Protein AF-0000000071161638 (afdb_homodimer)

pLDDT: mean 95.47, std 6.95, range [35.34, 98.88]

Solvent-accessible surface area (backbone atoms only — not comparable to full-atom values): 34753 Å² total; per-residue (Å²): 127,82,77,73,76,39,37,35,36,32,33,22,48,36,55,46,18,49,44,36,53,53,52,47,46,70,77,38,71,71,45,47,48,32,43,34,19,70,43,54,51,84,68,25,69,47,32,76,46,74,32,59,50,68,78,74,70,45,58,45,43,98,37,62,68,54,28,47,47,21,46,49,44,14,52,52,51,54,53,53,50,50,69,38,78,86,54,84,40,39,59,43,78,39,40,32,38,32,33,15,60,84,48,69,70,74,44,60,46,72,65,52,55,72,68,19,92,63,47,42,71,47,48,71,66,58,33,54,71,56,30,34,80,92,69,71,37,65,45,72,34,39,20,31,35,49,42,39,31,42,36,31,74,37,29,44,56,48,47,52,50,54,42,49,73,70,69,38,44,75,43,85,43,78,78,82,41,70,67,79,47,46,84,79,26,46,32,35,36,43,22,46,43,58,55,38,20,70,56,63,71,34,62,48,48,39,33,29,20,30,49,36,35,40,31,57,41,64,84,54,72,48,33,40,34,41,58,72,47,31,35,38,40,48,39,80,89,76,23,31,28,33,37,28,45,51,34,33,54,56,28,79,73,67,68,88,50,67,68,58,53,52,48,42,51,52,53,50,30,62,62,41,57,75,47,56,66,31,65,72,47,81,61,48,78,49,53,46,63,26,19,22,25,61,50,41,43,66,48,78,45,74,54,86,86,12,40,33,38,37,46,34,20,49,28,93,37,37,71,38,30,22,56,13,52,35,52,55,47,59,54,53,46,57,68,65,77,96,126,83,77,72,75,39,36,34,35,32,32,22,48,35,56,46,18,49,46,37,53,54,52,47,43,70,76,38,71,71,44,46,48,33,42,34,19,72,45,55,50,84,67,25,69,48,33,74,46,73,30,58,48,65,79,75,71,44,60,45,44,97,37,64,66,54,28,46,49,22,47,48,43,14,50,51,50,54,54,52,51,49,69,39,78,84,56,85,41,38,57,44,77,40,38,31,39,32,33,16,62,83,47,70,69,74,43,59,44,71,64,50,55,71,67,19,93,63,47,40,71,48,49,72,65,58,33,54,71,57,30,32,79,91,69,70,37,63,45,72,34,39,20,30,35,50,40,42,31,42,36,30,74,37,28,43,55,45,48,50,50,56,43,48,74,70,68,39,45,74,43,85,43,78,77,83,43,68,66,79,47,45,83,77,25,45,32,36,37,43,22,45,41,58,55,40,20,71,55,63,71,34,59,48,48,39,32,30,20,31,50,38,34,41,32,58,39,63,85,53,71,47,32,39,35,41,58,72,48,32,34,38,41,46,40,80,88,77,23,31,28,34,38,27,44,52,34,33,54,60,27,78,72,66,67,86,50,67,66,59,52,51,51,40,52,51,54,50,30,64,62,42,58,75,47,57,67,33,65,73,45,81,61,49,77,50,54,44,63,24,20,23,26,58,50,41,43,66,49,78,46,75,53,87,88,12,41,32,37,37,46,35,21,49,27,91,36,37,70,39,30,23,56,14,52,36,52,55,45,58,55,54,48,58,68,66,78,96

Secondary structure (DSSP, 8-state):
------EEEEE--SHHHHHHHHHHHHH-TTSEEEEEES--GGGSHHHHS--B----SS--SSSHHHHHHHHHHHHHHHHHHHH-TT--SSEEEEEEEEEESS-GGGG--HHHHHH-TT-EEPPHHHHHHT-BTTTTB---EEEEEEEEEE-HHHHHHHHHHHHHHTT-EEEE---S-GGGGBTTBSEEEE--GGGHHHHTT-TTEEEEEEEEEEEE-TT--SEEEETTTEEEEEETTTTEEEEE---EET----S--HHHHHHHHHHHHHH-TTHHHHTTS-EEEEEEEEEEEEEEEEEEEEETTEEEEEEEEEGGGHHHHHHHHHHHHHHTHHHHH-/------EEEEE--SHHHHHHHHHHHHH-TTSEEEEEES--GGGSHHHHS--B----SS--SSSHHHHHHHHHHHHHHHHHHHH-TT--SSEEEEEEEEEESS-GGGG--HHHHHH-TT-EEPPHHHHHHT-BTTTTB---EEEEEEEEEE-HHHHHHHHHHHHHHTT-EEEE---S-GGGGBTTBSEEEE--GGGHHHHTT-TTEEEEEEEEEEEE-TT--SEEEETTTEEEEEETTTTEEEEE---EET----S--HHHHHHHHHHHHHH-TTHHHHTTS-EEEEEEEEEEEEEEEEEEEEETTEEEEEEEEEGGGHHHHHHHHHHHHHHTHHHHH-

Sequence (676 aa):
MTSQHKKVAIVGAGIIGVNSVLEVQRRYPNYDLTLIADKFNEETLSDGAAGLLRPDTYVFGPSLEISQQWVDDSYSFYKNLLKNRYELCGINEVSGYMFSTKNPDIIKNHYMKNCSPDFREATDEELKAHSSVENQLKINYGSFFTSIVIECKLFLPWALKKISNSGVTIIKRKIESLEELCGEYDIIFNCTGLRAGKLCNDVNVLPIRGQVIRVKAPWVDKFYYWDSDTYIIPSISDGTVVLGGCRHFGSHNEQVNERNTEEIIEKCTTLLPSLKEALKTDYKVWVGLRPYRNKIRVETEHINDTVIVHNYGHGGYGITLAPGTVKYAVDLLNSVNNMTSQHKKVAIVGAGIIGVNSVLEVQRRYPNYDLTLIADKFNEETLSDGAAGLLRPDTYVFGPSLEISQQWVDDSYSFYKNLLKNRYELCGINEVSGYMFSTKNPDIIKNHYMKNCSPDFREATDEELKAHSSVENQLKINYGSFFTSIVIECKLFLPWALKKISNSGVTIIKRKIESLEELCGEYDIIFNCTGLRAGKLCNDVNVLPIRGQVIRVKAPWVDKFYYWDSDTYIIPSISDGTVVLGGCRHFGSHNEQVNERNTEEIIEKCTTLLPSLKEALKTDYKVWVGLRPYRNKIRVETEHINDTVIVHNYGHGGYGITLAPGTVKYAVDLLNSVNN

Nearest PDB structures (foldseek):
  6kbp-assembly1_A  TM=8.882E-01  e=1.081E-36  Homo sapiens
  6rkf-assembly6_F  TM=9.297E-01  e=7.280E-36  Homo sapiens
  4qfc-assembly1_B  TM=8.958E-01  e=3.272E-36  Homo sapiens
  4qfc-assembly1_A  TM=8.951E-01  e=2.203E-35  Homo sapiens
  1c0i-assembly1_A  TM=8.364E-01  e=1.192E-28  Rhodotorula toruloides

Radius of gyration: 26.13 Å; Cα contacts (8 Å, |Δi|>4): 1530; chains: 2; bounding box: 60×77×76 Å

InterPro domains:
  IPR006076 FAD dependent oxidoreductase [PF01266] (7-332)
  IPR023209 D-amino-acid oxidase [PIRSF000189] (6-335)
  IPR023209 D-amino-acid oxidase [PTHR11530] (2-334)

Structure (mmCIF, N/CA/C/O backbone):
data_AF-0000000071161638-model_v1
#
loop_
_entity.id
_entity.type
_entity.pdbx_description
1 polymer 'FAD dependent oxidoreductase domain-containing protein'
#
loop_
_atom_site.group_PDB
_atom_site.id
_atom_site.type_symbol
_atom_site.label_atom_id
_atom_site.label_alt_id
_atom_site.label_comp_id
_atom_site.label_asym_id
_atom_site.label_entity_id
_atom_site.label_seq_id
_atom_site.pdbx_PDB_ins_code
_atom_site.Cartn_x
_atom_site.Cartn_y
_atom_site.Cartn_z
_atom_site.occupancy
_atom_site.B_iso_or_equiv
_atom_site.auth_seq_id
_atom_site.auth_comp_id
_atom_site.auth_asym_id
_atom_site.auth_atom_id
_atom_site.pdbx_PDB_model_num
ATOM 1 N N . MET A 1 1 ? -2.023 12.922 44.344 1 35.34 1 MET A N 1
ATOM 2 C CA . MET A 1 1 ? -0.832 12.133 44.031 1 35.34 1 MET A CA 1
ATOM 3 C C . MET A 1 1 ? 0.217 12.992 43.344 1 35.34 1 MET A C 1
ATOM 5 O O . MET A 1 1 ? -0.07 13.617 42.312 1 35.34 1 MET A O 1
ATOM 9 N N . THR A 1 2 ? 1.104 13.57 43.906 1 43.44 2 THR A N 1
ATOM 10 C CA . THR A 1 2 ? 2.049 14.586 43.438 1 43.44 2 THR A CA 1
ATOM 11 C C . THR A 1 2 ? 2.646 14.211 42.094 1 43.44 2 THR A C 1
ATOM 13 O O . THR A 1 2 ? 3.283 13.164 41.969 1 43.44 2 THR A O 1
ATOM 16 N N . SER A 1 3 ? 2.016 14.492 40.938 1 53.78 3 SER A N 1
ATOM 17 C CA . SER A 1 3 ? 2.404 14.086 39.594 1 53.78 3 SER A CA 1
ATOM 18 C C . SER A 1 3 ? 3.908 14.234 39.406 1 53.78 3 SER A C 1
ATOM 20 O O . SER A 1 3 ? 4.461 15.32 39.562 1 53.78 3 SER A O 1
ATOM 22 N N . GLN A 1 4 ? 4.691 13.156 39.688 1 69.38 4 GLN A N 1
ATOM 23 C CA . GLN A 1 4 ? 6.148 13.117 39.594 1 69.38 4 GLN A CA 1
ATOM 24 C C . GLN A 1 4 ? 6.633 13.781 38.312 1 69.38 4 GLN A C 1
ATOM 26 O O . GLN A 1 4 ? 6.008 13.648 37.281 1 69.38 4 GLN A O 1
ATOM 31 N N . HIS A 1 5 ? 7.527 14.766 38.469 1 86.88 5 HIS A N 1
ATOM 32 C CA . HIS A 1 5 ? 8.273 15.414 37.406 1 86.88 5 HIS A CA 1
ATOM 33 C C . HIS A 1 5 ? 8.953 14.391 36.5 1 86.88 5 HIS A C 1
ATOM 35 O O . HIS A 1 5 ? 9.68 13.516 37 1 86.88 5 HIS A O 1
ATOM 41 N N . LYS A 1 6 ? 8.5 14.312 35.281 1 94.12 6 LYS A N 1
ATOM 42 C CA . LYS A 1 6 ? 9.086 13.383 34.312 1 94.12 6 LYS A CA 1
ATOM 43 C C . LYS A 1 6 ? 9.836 14.133 33.219 1 94.12 6 LYS A C 1
ATOM 45 O O . LYS A 1 6 ? 9.445 15.242 32.844 1 94.12 6 LYS A O 1
ATOM 50 N N . LYS A 1 7 ? 10.914 13.562 32.781 1 97.56 7 LYS A N 1
ATOM 51 C CA . LYS A 1 7 ? 11.625 14.008 31.594 1 97.56 7 LYS A CA 1
ATOM 52 C C . LYS A 1 7 ? 11.141 13.266 30.359 1 97.56 7 LYS A C 1
ATOM 54 O O . LYS A 1 7 ? 11.219 12.031 30.297 1 97.56 7 LYS A O 1
ATOM 59 N N . VAL A 1 8 ? 10.672 14.023 29.391 1 98.06 8 VAL A N 1
ATOM 60 C CA . VAL A 1 8 ? 10.047 13.422 28.219 1 98.06 8 VAL A CA 1
ATOM 61 C C . VAL A 1 8 ? 10.758 13.906 26.953 1 98.06 8 VAL A C 1
ATOM 63 O O . VAL A 1 8 ? 10.961 15.109 26.766 1 98.06 8 VAL A O 1
ATOM 66 N N . ALA A 1 9 ? 11.164 13.016 26.125 1 98.75 9 ALA A N 1
ATOM 67 C CA . ALA A 1 9 ? 11.695 13.344 24.797 1 98.75 9 ALA A CA 1
ATOM 68 C C . ALA A 1 9 ? 10.703 12.977 23.703 1 98.75 9 ALA A C 1
ATOM 70 O O . ALA A 1 9 ? 10.109 11.898 23.719 1 98.75 9 ALA A O 1
ATOM 71 N N . ILE A 1 10 ? 10.43 13.875 22.828 1 98.88 10 ILE A N 1
ATOM 72 C CA . ILE A 1 10 ? 9.703 13.594 21.594 1 98.88 10 ILE A CA 1
ATOM 73 C C . ILE A 1 10 ? 10.68 13.594 20.422 1 98.88 10 ILE A C 1
ATOM 75 O O . ILE A 1 10 ? 11.359 14.594 20.172 1 98.88 10 ILE A O 1
ATOM 79 N N . VAL A 1 11 ? 10.742 12.477 19.719 1 98.88 11 VAL A N 1
ATOM 80 C CA . VAL A 1 11 ? 11.711 12.336 18.641 1 98.88 11 VAL A CA 1
ATOM 81 C C . VAL A 1 11 ? 11.008 12.438 17.281 1 98.88 11 VAL A C 1
ATOM 83 O O . VAL A 1 11 ? 10.195 11.578 16.938 1 98.88 11 VAL A O 1
ATOM 86 N N . GLY A 1 12 ? 11.344 13.43 16.484 1 98.75 12 GLY A N 1
ATOM 87 C CA . GLY A 1 12 ? 10.688 13.766 15.219 1 98.75 12 GLY A CA 1
ATOM 88 C C . GLY A 1 12 ? 9.891 15.055 15.281 1 98.75 12 GLY A C 1
ATOM 89 O O . GLY A 1 12 ? 9.141 15.273 16.234 1 98.75 12 GLY A O 1
ATOM 90 N N . ALA A 1 13 ? 10.062 15.883 14.266 1 98.81 13 ALA A N 1
ATOM 91 C CA . ALA A 1 13 ? 9.438 17.203 14.305 1 98.81 13 ALA A CA 1
ATOM 92 C C . ALA A 1 13 ? 8.453 17.375 13.148 1 98.81 13 ALA A C 1
ATOM 94 O O . ALA A 1 13 ? 8.211 18.5 12.703 1 98.81 13 ALA A O 1
ATOM 95 N N . GLY A 1 14 ? 7.973 16.266 12.562 1 98.62 14 GLY A N 1
ATOM 96 C CA . GLY A 1 14 ? 6.832 16.359 11.672 1 98.62 14 GLY A CA 1
ATOM 97 C C . GLY A 1 14 ? 5.523 16.641 12.391 1 98.62 14 GLY A C 1
ATOM 98 O O . GLY A 1 14 ? 5.523 17.031 13.555 1 98.62 14 GLY A O 1
ATOM 99 N N . ILE A 1 15 ? 4.453 16.422 11.703 1 98.88 15 ILE A N 1
ATOM 100 C CA . ILE A 1 15 ? 3.131 16.766 12.211 1 98.88 15 ILE A CA 1
ATOM 101 C C . ILE A 1 15 ? 2.828 15.945 13.469 1 98.88 15 ILE A C 1
ATOM 103 O O . ILE A 1 15 ? 2.209 16.453 14.406 1 98.88 15 ILE A O 1
ATOM 107 N N . ILE A 1 16 ? 3.268 14.672 13.531 1 98.88 16 ILE A N 1
ATOM 108 C CA . ILE A 1 16 ? 3.012 13.812 14.68 1 98.88 16 ILE A CA 1
ATOM 109 C C . ILE A 1 16 ? 3.805 14.32 15.883 1 98.88 16 ILE A C 1
ATOM 111 O O . ILE A 1 16 ? 3.27 14.414 17 1 98.88 16 ILE A O 1
ATOM 115 N N . GLY A 1 17 ? 5.051 14.672 15.68 1 98.88 17 GLY A N 1
ATOM 116 C CA . GLY A 1 17 ? 5.922 15.109 16.766 1 98.88 17 GLY A CA 1
ATOM 117 C C . GLY A 1 17 ? 5.48 16.406 17.391 1 98.88 17 GLY A C 1
ATOM 118 O O . GLY A 1 17 ? 5.363 16.5 18.609 1 98.88 17 GLY A O 1
ATOM 119 N N . VAL A 1 18 ? 5.215 17.391 16.562 1 98.81 18 VAL A N 1
ATOM 120 C CA . VAL A 1 18 ? 4.867 18.703 17.109 1 98.81 18 VAL A CA 1
ATOM 121 C C . VAL A 1 18 ? 3.529 18.609 17.844 1 98.81 18 VAL A C 1
ATOM 123 O O . VAL A 1 18 ? 3.35 19.219 18.891 1 98.81 18 VAL A O 1
ATOM 126 N N . ASN A 1 19 ? 2.57 17.828 17.328 1 98.81 19 ASN A N 1
ATOM 127 C CA . ASN A 1 19 ? 1.311 17.625 18.031 1 98.81 19 ASN A CA 1
ATOM 128 C C . ASN A 1 19 ? 1.513 16.859 19.344 1 98.81 19 ASN A C 1
ATOM 130 O O . ASN A 1 19 ? 0.806 17.109 20.328 1 98.81 19 ASN A O 1
ATOM 134 N N . SER A 1 20 ? 2.465 15.945 19.344 1 98.88 20 SER A N 1
ATOM 135 C CA . SER A 1 20 ? 2.76 15.211 20.562 1 98.88 20 SER A CA 1
ATOM 136 C C . SER A 1 20 ? 3.268 16.141 21.656 1 98.88 20 SER A C 1
ATOM 138 O O . SER A 1 20 ? 2.828 16.062 22.812 1 98.88 20 SER A O 1
ATOM 140 N N . VAL A 1 21 ? 4.188 17.047 21.297 1 98.75 21 VAL A N 1
ATOM 141 C CA . VAL A 1 21 ? 4.715 18 22.266 1 98.75 21 VAL A CA 1
ATOM 142 C C . VAL A 1 21 ? 3.576 18.859 22.828 1 98.75 21 VAL A C 1
ATOM 144 O O . VAL A 1 21 ? 3.432 18.984 24.047 1 98.75 21 VAL A O 1
ATOM 147 N N . LEU A 1 22 ? 2.764 19.359 21.953 1 97.81 22 LEU A N 1
ATOM 148 C CA . LEU A 1 22 ? 1.683 20.25 22.359 1 97.81 22 LEU A CA 1
ATOM 149 C C . LEU A 1 22 ? 0.704 19.531 23.281 1 97.81 22 LEU A C 1
ATOM 151 O O . LEU A 1 22 ? 0.263 20.094 24.281 1 97.81 22 LEU A O 1
ATOM 155 N N . GLU A 1 23 ? 0.362 18.281 22.922 1 98.06 23 GLU A N 1
ATOM 156 C CA . GLU A 1 23 ? -0.611 17.531 23.719 1 98.06 23 GLU A CA 1
ATOM 157 C C . GLU A 1 23 ? -0.044 17.156 25.078 1 98.06 23 GLU A C 1
ATOM 159 O O . GLU A 1 23 ? -0.738 17.25 26.094 1 98.06 23 GLU A O 1
ATOM 164 N N . VAL A 1 24 ? 1.208 16.703 25.141 1 97.5 24 VAL A N 1
ATOM 165 C CA . VAL A 1 24 ? 1.829 16.344 26.422 1 97.5 24 VAL A CA 1
ATOM 166 C C . VAL A 1 24 ? 1.948 17.562 27.312 1 97.5 24 VAL A C 1
ATOM 168 O O . VAL A 1 24 ? 1.676 17.5 28.516 1 97.5 24 VAL A O 1
ATOM 171 N N . GLN A 1 25 ? 2.365 18.641 26.719 1 96.06 25 GLN A N 1
ATOM 172 C CA . GLN A 1 25 ? 2.49 19.891 27.469 1 96.06 25 GLN A CA 1
ATOM 173 C C . GLN A 1 25 ? 1.154 20.297 28.078 1 96.06 25 GLN A C 1
ATOM 175 O O . GLN A 1 25 ? 1.1 20.734 29.234 1 96.06 25 GLN A O 1
ATOM 180 N N . ARG A 1 26 ? 0.151 20.203 27.312 1 95.12 26 ARG A N 1
ATOM 181 C CA . ARG A 1 26 ? -1.184 20.578 27.766 1 95.12 26 ARG A CA 1
ATOM 182 C C . ARG A 1 26 ? -1.64 19.703 28.922 1 95.12 26 ARG A C 1
ATOM 184 O O . ARG A 1 26 ? -2.174 20.203 29.906 1 95.12 26 ARG A O 1
ATOM 191 N N . ARG A 1 27 ? -1.407 18.453 28.844 1 95.38 27 ARG A N 1
ATOM 192 C CA . ARG A 1 27 ? -1.946 17.484 29.812 1 95.38 27 ARG A CA 1
ATOM 193 C C . ARG A 1 27 ? -1.03 17.359 31.031 1 95.38 27 ARG A C 1
ATOM 195 O O . ARG A 1 27 ? -1.492 17.078 32.125 1 95.38 27 ARG A O 1
ATOM 202 N N . TYR A 1 28 ? 0.257 17.562 30.797 1 94.56 28 TYR A N 1
ATOM 203 C CA . TYR A 1 28 ? 1.26 17.438 31.844 1 94.56 28 TYR A CA 1
ATOM 204 C C . TYR A 1 28 ? 2.188 18.641 31.875 1 94.56 28 TYR A C 1
ATOM 206 O O . TYR A 1 28 ? 3.377 18.531 31.578 1 94.56 28 TYR A O 1
ATOM 214 N N . PRO A 1 29 ? 1.7 19.734 32.438 1 93.69 29 PRO A N 1
ATOM 215 C CA . PRO A 1 29 ? 2.469 20.984 32.375 1 93.69 29 PRO A CA 1
ATOM 216 C C . PRO A 1 29 ? 3.738 20.922 33.219 1 93.69 29 PRO A C 1
ATOM 218 O O . PRO A 1 29 ? 4.641 21.734 33.031 1 93.69 29 PRO A O 1
ATOM 221 N N . ASN A 1 30 ? 3.809 19.969 34.125 1 93.31 30 ASN A N 1
ATOM 222 C CA . ASN A 1 30 ? 4.965 19.891 35.031 1 93.31 30 ASN A CA 1
ATOM 223 C C . ASN A 1 30 ? 6.066 19.016 34.438 1 93.31 30 ASN A C 1
ATOM 225 O O . ASN A 1 30 ? 7.152 18.906 35 1 93.31 30 ASN A O 1
ATOM 229 N N . TYR A 1 31 ? 5.832 18.328 33.25 1 95.44 31 TYR A N 1
ATOM 230 C CA . TYR A 1 31 ? 6.848 17.5 32.625 1 95.44 31 TYR A CA 1
ATOM 231 C C . TYR A 1 31 ? 7.895 18.359 31.922 1 95.44 31 TYR A C 1
ATOM 233 O O . TYR A 1 31 ? 7.582 19.438 31.406 1 95.44 31 TYR A O 1
ATOM 241 N N . ASP A 1 32 ? 9.102 17.922 32.031 1 97.06 32 ASP A N 1
ATOM 242 C CA . ASP A 1 32 ? 10.18 18.531 31.25 1 97.06 32 ASP A CA 1
ATOM 243 C C . ASP A 1 32 ? 10.266 17.938 29.844 1 97.06 32 ASP A C 1
ATOM 245 O O . ASP A 1 32 ? 10.664 16.781 29.688 1 97.06 32 ASP A O 1
ATOM 249 N N . LEU A 1 33 ? 9.961 18.75 28.875 1 98.25 33 LEU A N 1
ATOM 250 C CA . LEU A 1 33 ? 9.852 18.234 27.516 1 98.25 33 LEU A CA 1
ATOM 251 C C . LEU A 1 33 ? 11.047 18.656 26.672 1 98.25 33 LEU A C 1
ATOM 253 O O . LEU A 1 33 ? 11.516 19.797 26.797 1 98.25 33 LEU A O 1
ATOM 257 N N . THR A 1 34 ? 11.555 17.766 25.844 1 98.75 34 THR A N 1
ATOM 258 C CA . THR A 1 34 ? 12.562 18.016 24.828 1 98.75 34 THR A CA 1
ATOM 259 C C . THR A 1 34 ? 12.117 17.469 23.469 1 98.75 34 THR A C 1
ATOM 261 O O . THR A 1 34 ? 11.734 16.312 23.375 1 98.75 34 THR A O 1
ATOM 264 N N . LEU A 1 35 ? 12.086 18.328 22.469 1 98.88 35 LEU A N 1
ATOM 265 C CA . LEU A 1 35 ? 11.875 17.906 21.094 1 98.88 35 LEU A CA 1
ATOM 266 C C . LEU A 1 35 ? 13.203 17.672 20.375 1 98.88 35 LEU A C 1
ATOM 268 O O . LEU A 1 35 ? 14.031 18.594 20.297 1 98.88 35 LEU A O 1
ATOM 272 N N . ILE A 1 36 ? 13.438 16.469 19.922 1 98.88 36 ILE A N 1
ATOM 273 C CA . ILE A 1 36 ? 14.68 16.109 19.234 1 98.88 36 ILE A CA 1
ATOM 274 C C . ILE A 1 36 ? 14.367 15.703 17.797 1 98.88 36 ILE A C 1
ATOM 276 O O . ILE A 1 36 ? 13.539 14.82 17.562 1 98.88 36 ILE A O 1
ATOM 280 N N . ALA A 1 37 ? 14.992 16.312 16.766 1 98.75 37 ALA A N 1
ATOM 281 C CA . ALA A 1 37 ? 14.781 15.953 15.359 1 98.75 37 ALA A CA 1
ATOM 282 C C . ALA A 1 37 ? 15.977 16.359 14.508 1 98.75 37 ALA A C 1
ATOM 284 O O . ALA A 1 37 ? 16.766 17.219 14.898 1 98.75 37 ALA A O 1
ATOM 285 N N . ASP A 1 38 ? 16.125 15.727 13.391 1 98.31 38 ASP A N 1
ATOM 286 C CA . ASP A 1 38 ? 17.188 16.078 12.453 1 98.31 38 ASP A CA 1
ATOM 287 C C . ASP A 1 38 ? 16.656 17 11.359 1 98.31 38 ASP A C 1
ATOM 289 O O . ASP A 1 38 ? 17.453 17.672 10.672 1 98.31 38 ASP A O 1
ATOM 293 N N . LYS A 1 39 ? 15.375 17.016 11.148 1 97.94 39 LYS A N 1
ATOM 294 C CA . LYS A 1 39 ? 14.734 17.844 10.133 1 97.94 39 LYS A CA 1
ATOM 295 C C . LYS A 1 39 ? 13.586 18.656 10.734 1 97.94 39 LYS A C 1
ATOM 297 O O . LYS A 1 39 ? 12.859 18.156 11.602 1 97.94 39 LYS A O 1
ATOM 302 N N . PHE A 1 40 ? 13.445 19.891 10.289 1 98.44 40 PHE A N 1
ATOM 303 C CA . PHE A 1 40 ? 12.398 20.797 10.75 1 98.44 40 PHE A CA 1
ATOM 304 C C . PHE A 1 40 ? 11.75 21.516 9.57 1 98.44 40 PHE A C 1
ATOM 306 O O . PHE A 1 40 ? 12.375 21.688 8.523 1 98.44 40 PHE A O 1
ATOM 313 N N . ASN A 1 41 ? 10.508 21.844 9.711 1 97.94 41 ASN A N 1
ATOM 314 C CA . ASN A 1 41 ? 9.781 22.672 8.75 1 97.94 41 ASN A CA 1
ATOM 315 C C . ASN A 1 41 ? 9.969 22.172 7.32 1 97.94 41 ASN A C 1
ATOM 317 O O . ASN A 1 41 ? 9.688 21 7.027 1 97.94 41 ASN A O 1
ATOM 321 N N . GLU A 1 42 ? 10.547 22.875 6.406 1 96.69 42 GLU A N 1
ATOM 322 C CA . GLU A 1 42 ? 10.594 22.578 4.977 1 96.69 42 GLU A CA 1
ATOM 323 C C . GLU A 1 42 ? 11.352 21.281 4.703 1 96.69 42 GLU A C 1
ATOM 325 O O . GLU A 1 42 ? 11.203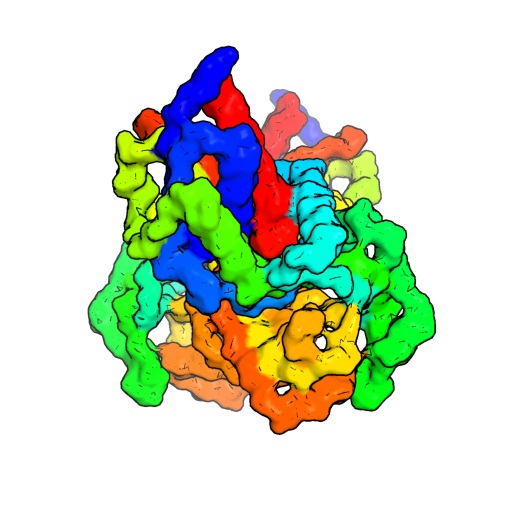 20.672 3.637 1 96.69 42 GLU A O 1
ATOM 330 N N . GLU A 1 43 ? 12.062 20.844 5.688 1 96.69 43 GLU A N 1
ATOM 331 C CA . GLU A 1 43 ? 12.844 19.625 5.5 1 96.69 43 GLU A CA 1
ATOM 332 C C . GLU A 1 43 ? 12.016 18.391 5.809 1 96.69 43 GLU A C 1
ATOM 334 O O . GLU A 1 43 ? 12.422 17.266 5.492 1 96.69 43 GLU A O 1
ATOM 339 N N . THR A 1 44 ? 10.852 18.547 6.449 1 97.5 44 THR A N 1
ATOM 340 C CA . THR A 1 44 ? 10.031 17.422 6.848 1 97.5 44 THR A CA 1
ATOM 341 C C . THR A 1 44 ? 9.125 16.984 5.703 1 97.5 44 THR A C 1
ATOM 343 O O . THR A 1 44 ? 8.789 17.781 4.828 1 97.5 44 THR A O 1
ATOM 346 N N . LEU A 1 45 ? 8.719 15.766 5.707 1 96.69 45 LEU A N 1
ATOM 347 C CA . LEU A 1 45 ? 7.73 15.25 4.766 1 96.69 45 LEU A CA 1
ATOM 348 C C . LEU A 1 45 ? 6.391 15.953 4.945 1 96.69 45 LEU A C 1
ATOM 350 O O . LEU A 1 45 ? 5.672 16.188 3.971 1 96.69 45 LEU A O 1
ATOM 354 N N . SER A 1 46 ? 6.051 16.359 6.168 1 98.06 46 SER A N 1
ATOM 355 C CA . SER A 1 46 ? 4.789 17.031 6.48 1 98.06 46 SER A CA 1
ATOM 356 C C . SER A 1 46 ? 4.648 18.328 5.715 1 98.06 46 SER A C 1
ATOM 358 O O . SER A 1 46 ? 3.547 18.703 5.293 1 98.06 46 SER A O 1
ATOM 360 N N . ASP A 1 47 ? 5.727 19.016 5.531 1 97.38 47 ASP A N 1
ATOM 361 C CA . ASP A 1 47 ? 5.711 20.328 4.898 1 97.38 47 ASP A CA 1
ATOM 362 C C . ASP A 1 47 ? 5.27 20.219 3.438 1 97.38 47 ASP A C 1
ATOM 364 O O . ASP A 1 47 ? 4.559 21.094 2.938 1 97.38 47 ASP A O 1
ATOM 368 N N . GLY A 1 48 ? 5.637 19.172 2.773 1 95.62 48 GLY A N 1
ATOM 369 C CA . GLY A 1 48 ? 5.383 19.031 1.349 1 95.62 48 GLY A CA 1
ATOM 370 C C . GLY A 1 48 ? 4.008 18.484 1.039 1 95.62 48 GLY A C 1
ATOM 371 O O . GLY A 1 48 ? 3.521 18.609 -0.087 1 95.62 48 GLY A O 1
ATOM 372 N N . ALA A 1 49 ? 3.295 17.969 2.027 1 96.38 49 ALA A N 1
ATOM 373 C CA . ALA A 1 49 ? 2.021 17.281 1.849 1 96.38 49 ALA A CA 1
ATOM 374 C C . ALA A 1 49 ? 0.904 18.266 1.52 1 96.38 49 ALA A C 1
ATOM 376 O O . ALA A 1 49 ? 1.015 19.453 1.814 1 96.38 49 ALA A O 1
ATOM 377 N N . ALA A 1 50 ? -0.192 17.781 0.908 1 96.19 50 ALA A N 1
ATOM 378 C CA . ALA A 1 50 ? -1.335 18.609 0.527 1 96.19 50 ALA A CA 1
ATOM 379 C C . ALA A 1 50 ? -2.168 18.984 1.748 1 96.19 50 ALA A C 1
ATOM 381 O O . ALA A 1 50 ? -2.697 20.094 1.825 1 96.19 50 ALA A O 1
ATOM 382 N N . GLY A 1 51 ? -2.279 18.047 2.688 1 97.44 51 GLY A N 1
ATOM 383 C CA . GLY A 1 51 ? -2.771 18.391 4.012 1 97.44 51 GLY A CA 1
ATOM 384 C C . GLY A 1 51 ? -4.285 18.453 4.09 1 97.44 51 GLY A C 1
ATOM 385 O O . GLY A 1 51 ? -4.84 19.141 4.949 1 97.44 51 GLY A O 1
ATOM 386 N N . LEU A 1 52 ? -5.039 17.828 3.135 1 98 52 LEU A N 1
ATOM 387 C CA . LEU A 1 52 ? -6.488 17.766 3.271 1 98 52 LEU A CA 1
ATOM 388 C C . LEU A 1 52 ? -6.891 16.688 4.266 1 98 52 LEU A C 1
ATOM 390 O O . LEU A 1 52 ? -6.398 15.555 4.191 1 98 52 LEU A O 1
ATOM 394 N N . LEU A 1 53 ? -7.754 17.047 5.258 1 98.44 53 LEU A N 1
ATOM 395 C CA . LEU A 1 53 ? -8.336 16.031 6.137 1 98.44 53 LEU A CA 1
ATOM 396 C C . LEU A 1 53 ? -9.375 15.203 5.395 1 98.44 53 LEU A C 1
ATOM 398 O O . LEU A 1 53 ? -10.555 15.562 5.363 1 98.44 53 LEU A O 1
ATOM 402 N N . ARG A 1 54 ? -8.977 14.172 4.867 1 97.31 54 ARG A N 1
ATOM 403 C CA . ARG A 1 54 ? -9.789 13.18 4.176 1 97.31 54 ARG A CA 1
ATOM 404 C C . ARG A 1 54 ? -9.172 11.789 4.305 1 97.31 54 ARG A C 1
ATOM 406 O O . ARG A 1 54 ? -8.367 11.375 3.467 1 97.31 54 ARG A O 1
ATOM 413 N N . PRO A 1 55 ? -9.555 11.039 5.34 1 97 55 PRO A N 1
ATOM 414 C CA . PRO A 1 55 ? -9.016 9.688 5.504 1 97 55 PRO A CA 1
ATOM 415 C C . PRO A 1 55 ? -9.492 8.727 4.418 1 97 55 PRO A C 1
ATOM 417 O O . PRO A 1 55 ? -10.562 8.93 3.842 1 97 55 PRO A O 1
ATOM 420 N N . ASP A 1 56 ? -8.656 7.777 4.039 1 94.94 56 ASP A N 1
ATOM 421 C CA . ASP A 1 56 ? -9.188 6.629 3.311 1 94.94 56 ASP A CA 1
ATOM 422 C C . ASP A 1 56 ? -10.109 5.797 4.199 1 94.94 56 ASP A C 1
ATOM 424 O O . ASP A 1 56 ? -10.32 6.125 5.367 1 94.94 56 ASP A O 1
ATOM 428 N N . THR A 1 57 ? -10.68 4.77 3.619 1 95.38 57 THR A N 1
ATOM 429 C CA . THR A 1 57 ? -11.789 4.105 4.297 1 95.38 57 THR A CA 1
ATOM 430 C C . THR A 1 57 ? -11.289 2.893 5.082 1 95.38 57 THR A C 1
ATOM 432 O O . THR A 1 57 ? -12.039 2.312 5.875 1 95.38 57 THR A O 1
ATOM 435 N N . TYR A 1 58 ? -9.953 2.473 4.867 1 96.19 58 TYR A N 1
ATOM 436 C CA . TYR A 1 58 ? -9.484 1.274 5.551 1 96.19 58 TYR A CA 1
ATOM 437 C C . TYR A 1 58 ? -9.25 1.55 7.031 1 96.19 58 TYR A C 1
ATOM 439 O O . TYR A 1 58 ? -9.25 2.705 7.461 1 96.19 58 TYR A O 1
ATOM 447 N N . VAL A 1 59 ? -9.109 0.528 7.82 1 96.69 59 VAL A N 1
ATOM 448 C CA . VAL A 1 59 ? -8.93 0.617 9.266 1 96.69 59 VAL A CA 1
ATOM 449 C C . VAL A 1 59 ? -7.496 1.03 9.594 1 96.69 59 VAL A C 1
ATOM 451 O O . VAL A 1 59 ? -6.547 0.357 9.188 1 96.69 59 VAL A O 1
ATOM 454 N N . PHE A 1 60 ? -7.344 2.119 10.312 1 96.62 60 PHE A N 1
ATOM 455 C CA . PHE A 1 60 ? -6.039 2.699 10.625 1 96.62 60 PHE A CA 1
ATOM 456 C C . PHE A 1 60 ? -5.469 2.09 11.898 1 96.62 60 PHE A C 1
ATOM 458 O O . PHE A 1 60 ? -4.27 1.809 11.977 1 96.62 60 PHE A O 1
ATOM 465 N N . GLY A 1 61 ? -6.344 1.989 12.891 1 93.56 61 GLY A N 1
ATOM 466 C CA . GLY A 1 61 ? -5.91 1.552 14.211 1 93.56 61 GLY A CA 1
ATOM 467 C C . GLY A 1 61 ? -6.258 0.103 14.5 1 93.56 61 GLY A C 1
ATOM 468 O O . GLY A 1 61 ? -6.363 -0.711 13.578 1 93.56 61 GLY A O 1
ATOM 469 N N . PRO A 1 62 ? -6.316 -0.194 15.797 1 93.56 62 PRO A N 1
ATOM 470 C CA . PRO A 1 62 ? -6.578 -1.573 16.219 1 93.56 62 PRO A CA 1
ATOM 471 C C . PRO A 1 62 ? -7.957 -2.07 15.781 1 93.56 62 PRO A C 1
ATOM 473 O O . PRO A 1 62 ? -8.164 -3.277 15.633 1 93.56 62 PRO A O 1
ATOM 476 N N . SER A 1 63 ? -8.898 -1.132 15.609 1 95.38 63 SER A N 1
ATOM 477 C CA . SER A 1 63 ? -10.266 -1.461 15.195 1 95.38 63 SER A CA 1
ATOM 478 C C . SER A 1 63 ? -10.891 -0.318 14.414 1 95.38 63 SER A C 1
ATOM 480 O O . SER A 1 63 ? -10.344 0.784 14.352 1 95.38 63 SER A O 1
ATOM 482 N N . LEU A 1 64 ? -12.016 -0.625 13.797 1 94.88 64 LEU A N 1
ATOM 483 C CA . LEU A 1 64 ? -12.766 0.393 13.062 1 94.88 64 LEU A CA 1
ATOM 484 C C . LEU A 1 64 ? -13.227 1.508 14 1 94.88 64 LEU A C 1
ATOM 486 O O . LEU A 1 64 ? -13.172 2.686 13.641 1 94.88 64 LEU A O 1
ATOM 490 N N . GLU A 1 65 ? -13.617 1.104 15.211 1 96.75 65 GLU A N 1
ATOM 491 C CA . GLU A 1 65 ? -14.109 2.062 16.188 1 96.75 65 GLU A CA 1
ATOM 492 C C . GLU A 1 65 ? -13.008 3.021 16.641 1 96.75 65 GLU A C 1
ATOM 494 O O . GLU A 1 65 ? -13.227 4.234 16.703 1 96.75 65 GLU A O 1
ATOM 499 N N . ILE A 1 66 ? -11.883 2.529 16.906 1 97.62 66 ILE A N 1
ATOM 500 C CA . ILE A 1 66 ? -10.758 3.352 17.344 1 97.62 66 ILE A CA 1
ATOM 501 C C . ILE A 1 66 ? -10.297 4.246 16.203 1 97.62 66 ILE A C 1
ATOM 503 O O . ILE A 1 66 ? -9.969 5.418 16.406 1 97.62 66 ILE A O 1
ATOM 507 N N . SER A 1 67 ? -10.305 3.701 14.984 1 98.12 67 SER A N 1
ATOM 508 C CA . SER A 1 67 ? -9.977 4.504 13.812 1 98.12 67 SER A CA 1
ATOM 509 C C . SER A 1 67 ? -10.945 5.668 13.648 1 98.12 67 SER A C 1
ATOM 511 O O . SER A 1 67 ? -10.531 6.797 13.367 1 98.12 67 SER A O 1
ATOM 513 N N . GLN A 1 68 ? -12.203 5.371 13.828 1 97.69 68 GLN A N 1
ATOM 514 C CA . GLN A 1 68 ? -13.203 6.434 13.758 1 97.69 68 GLN A CA 1
ATOM 515 C C . GLN A 1 68 ? -12.961 7.488 14.828 1 97.69 68 GLN A C 1
ATOM 517 O O . GLN A 1 68 ? -13.078 8.688 14.57 1 97.69 68 GLN A O 1
ATOM 522 N N . GLN A 1 69 ? -12.617 7.059 16.016 1 98 69 GLN A N 1
ATOM 523 C CA . GLN A 1 69 ? -12.336 7.988 17.094 1 98 69 GLN A CA 1
ATOM 524 C C . GLN A 1 69 ? -11.148 8.883 16.75 1 98 69 GLN A C 1
ATOM 526 O O . GLN A 1 69 ? -11.164 10.086 17.047 1 98 69 GLN A O 1
ATOM 531 N N . TRP A 1 70 ? -10.078 8.312 16.188 1 98.69 70 TRP A N 1
ATOM 532 C CA . TRP A 1 70 ? -8.922 9.102 15.766 1 98.69 70 TRP A CA 1
ATOM 533 C C . TRP A 1 70 ? -9.336 10.188 14.773 1 98.69 70 TRP A C 1
ATOM 535 O O . TRP A 1 70 ? -8.891 11.336 14.883 1 98.69 70 TRP A O 1
ATOM 545 N N . VAL A 1 71 ? -10.172 9.797 13.797 1 98.44 71 VAL A N 1
ATOM 546 C CA . VAL A 1 71 ? -10.625 10.734 12.773 1 98.44 71 VAL A CA 1
ATOM 547 C C . VAL A 1 71 ? -11.469 11.828 13.422 1 98.44 71 VAL A C 1
ATOM 549 O O . VAL A 1 71 ? -11.273 13.016 13.156 1 98.44 71 VAL A O 1
ATOM 552 N N . ASP A 1 72 ? -12.359 11.438 14.312 1 97.88 72 ASP A N 1
ATOM 553 C CA . ASP A 1 72 ? -13.227 12.391 14.992 1 97.88 72 ASP A CA 1
ATOM 554 C C . ASP A 1 72 ? -12.414 13.367 15.836 1 97.88 72 ASP A C 1
ATOM 556 O O . ASP A 1 72 ? -12.664 14.578 15.812 1 97.88 72 ASP A O 1
ATOM 560 N N . ASP A 1 73 ? -11.516 12.82 16.578 1 98.25 73 ASP A N 1
ATOM 561 C CA . ASP A 1 73 ? -10.68 13.656 17.438 1 98.25 73 ASP A CA 1
ATOM 562 C C . ASP A 1 73 ? -9.859 14.641 16.609 1 98.25 73 ASP A C 1
ATOM 564 O O . ASP A 1 73 ? -9.703 15.805 17 1 98.25 73 ASP A O 1
ATOM 568 N N . SER A 1 74 ? -9.344 14.211 15.5 1 98.62 74 SER A N 1
ATOM 569 C CA . SER A 1 74 ? -8.562 15.086 14.633 1 98.62 74 SER A CA 1
ATOM 570 C C . SER A 1 74 ? -9.43 16.188 14.031 1 98.62 74 SER A C 1
ATOM 572 O O . SER A 1 74 ? -9.055 17.359 14.047 1 98.62 74 SER A O 1
ATOM 574 N N . TYR A 1 75 ? -10.586 15.727 13.531 1 98.06 75 TYR A N 1
ATOM 575 C CA . TYR A 1 75 ? -11.516 16.688 12.945 1 98.06 75 TYR A CA 1
ATOM 576 C C . TYR A 1 75 ? -11.898 17.766 13.953 1 98.06 75 TYR A C 1
ATOM 578 O O . TYR A 1 75 ? -11.867 18.953 13.648 1 98.06 75 TYR A O 1
ATOM 586 N N . SER A 1 76 ? -12.227 17.375 15.141 1 96.88 76 SER A N 1
ATOM 587 C CA . SER A 1 76 ? -12.633 18.281 16.203 1 96.88 76 SER A CA 1
ATOM 588 C C . SER A 1 76 ? -11.492 19.234 16.578 1 96.88 76 SER A C 1
ATOM 590 O O . SER A 1 76 ? -11.711 20.422 16.781 1 96.88 76 SER A O 1
ATOM 592 N N . PHE A 1 77 ? -10.344 18.734 16.688 1 97.38 77 PHE A N 1
ATOM 593 C CA . PHE A 1 77 ? -9.18 19.531 17.031 1 97.38 77 PHE A CA 1
ATOM 594 C C . PHE A 1 77 ? -8.945 20.641 16.016 1 97.38 77 PHE A C 1
ATOM 596 O O . PHE A 1 77 ? -8.82 21.812 16.375 1 97.38 77 PHE A O 1
ATOM 603 N N . TYR A 1 78 ? -8.875 20.266 14.742 1 97.06 78 TYR A N 1
ATOM 604 C CA . TYR A 1 78 ? -8.609 21.25 13.688 1 97.06 78 TYR A CA 1
ATOM 605 C C . TYR A 1 78 ? -9.75 22.25 13.57 1 97.06 78 TYR A C 1
ATOM 607 O O . TYR A 1 78 ? -9.523 23.438 13.336 1 97.06 78 TYR A O 1
ATOM 615 N N . LYS A 1 79 ? -10.961 21.734 13.742 1 95.19 79 LYS A N 1
ATOM 616 C CA . LYS A 1 79 ? -12.117 22.625 13.719 1 95.19 79 LYS A CA 1
ATOM 617 C C . LYS A 1 79 ? -12.039 23.656 14.836 1 95.19 79 LYS A C 1
ATOM 619 O O . LYS A 1 79 ? -12.383 24.828 14.633 1 95.19 79 LYS A O 1
ATOM 624 N N . ASN A 1 80 ? -11.578 23.203 15.977 1 94.44 80 ASN A N 1
ATOM 625 C CA . ASN A 1 80 ? -11.438 24.125 17.109 1 94.44 80 ASN A CA 1
ATOM 626 C C . ASN A 1 80 ? -10.367 25.172 16.844 1 94.44 80 ASN A C 1
ATOM 628 O O . ASN A 1 80 ? -10.516 26.328 17.25 1 94.44 80 ASN A O 1
ATOM 632 N N . LEU A 1 81 ? -9.305 24.781 16.234 1 94.44 81 LEU A N 1
ATOM 633 C CA . LEU A 1 81 ? -8.25 25.719 15.898 1 94.44 81 LEU A CA 1
ATOM 634 C C . LEU A 1 81 ? -8.742 26.75 14.875 1 94.44 81 LEU A C 1
ATOM 636 O O . LEU A 1 81 ? -8.336 27.906 14.906 1 94.44 81 LEU A O 1
ATOM 640 N N . LEU A 1 82 ? -9.562 26.281 13.969 1 92.12 82 LEU A N 1
ATOM 641 C CA . LEU A 1 82 ? -10.148 27.141 12.945 1 92.12 82 LEU A CA 1
ATOM 642 C C . LEU A 1 82 ? -11 28.234 13.578 1 92.12 82 LEU A C 1
ATOM 644 O O . LEU A 1 82 ? -11.047 29.359 13.086 1 92.12 82 LEU A O 1
ATOM 648 N N . LYS A 1 83 ? -11.656 27.969 14.648 1 89.75 83 LYS A N 1
ATOM 649 C CA . LYS A 1 83 ? -12.539 28.906 15.328 1 89.75 83 LYS A CA 1
ATOM 650 C C . LYS A 1 83 ? -11.75 30 16.047 1 89.75 83 LYS A C 1
ATOM 652 O O . LYS A 1 83 ? -12.258 31.094 16.297 1 89.75 83 LYS A O 1
ATOM 657 N N . ASN A 1 84 ? -10.531 29.578 16.297 1 84.12 84 ASN A N 1
ATOM 658 C CA . ASN A 1 84 ? -9.68 30.578 16.953 1 84.12 84 ASN A CA 1
ATOM 659 C C . ASN A 1 84 ? -9.07 31.531 15.938 1 84.12 84 ASN A C 1
ATOM 661 O O . ASN A 1 84 ? -7.992 31.266 15.398 1 84.12 84 ASN A O 1
ATOM 665 N N . ARG A 1 85 ? -9.68 32.625 15.617 1 70.62 85 ARG A N 1
ATOM 666 C CA . ARG A 1 85 ? -9.398 33.562 14.547 1 70.62 85 ARG A CA 1
ATOM 667 C C . ARG A 1 85 ? -8.078 34.281 14.797 1 70.62 85 ARG A C 1
ATOM 669 O O . ARG A 1 85 ? -7.516 34.906 13.883 1 70.62 85 ARG A O 1
ATOM 676 N N . TYR A 1 86 ? -7.641 34.156 15.906 1 73.25 86 TYR A N 1
ATOM 677 C CA . TYR A 1 86 ? -6.438 34.938 16.25 1 73.25 86 TYR A CA 1
ATOM 678 C C . TYR A 1 86 ? -5.184 34.125 15.914 1 73.25 86 TYR A C 1
ATOM 680 O O . TYR A 1 86 ? -4.082 34.688 15.859 1 73.25 86 TYR A O 1
ATOM 688 N N . GLU A 1 87 ? -5.367 32.938 15.609 1 78.75 87 GLU A N 1
ATOM 689 C CA . GLU A 1 87 ? -4.215 32.094 15.289 1 78.75 87 GLU A CA 1
ATOM 690 C C . GLU A 1 87 ? -4.164 31.781 13.805 1 78.75 87 GLU A C 1
ATOM 692 O O . GLU A 1 87 ? -5.066 31.125 13.273 1 78.75 87 GLU A O 1
ATOM 697 N N . LEU A 1 88 ? -3.176 32.375 13.156 1 85.31 88 LEU A N 1
ATOM 698 C CA . LEU A 1 88 ? -2.984 32.062 11.75 1 85.31 88 LEU A CA 1
ATOM 699 C C . LEU A 1 88 ? -2.074 30.859 11.586 1 85.31 88 LEU A C 1
ATOM 701 O O . LEU A 1 88 ? -0.918 30.984 11.172 1 85.31 88 LEU A O 1
ATOM 705 N N . CYS A 1 89 ? -2.633 29.688 11.836 1 93.44 89 CYS A N 1
ATOM 706 C CA . CYS A 1 89 ? -1.811 28.484 11.883 1 93.44 89 CYS A CA 1
ATOM 707 C C . CYS A 1 89 ? -2 27.641 10.625 1 93.44 89 CYS A C 1
ATOM 709 O O . CYS A 1 89 ? -1.601 26.484 10.578 1 93.44 89 CYS A O 1
ATOM 711 N N . GLY A 1 90 ? -2.619 28.172 9.555 1 94.81 90 GLY A N 1
ATOM 712 C CA . GLY A 1 90 ? -2.678 27.516 8.258 1 94.81 90 GLY A CA 1
ATOM 713 C C . GLY A 1 90 ? -3.811 26.516 8.148 1 94.81 90 GLY A C 1
ATOM 714 O O . GLY A 1 90 ? -3.758 25.594 7.328 1 94.81 90 GLY A O 1
ATOM 715 N N . ILE A 1 91 ? -4.891 26.672 8.992 1 95.94 91 ILE A N 1
ATOM 716 C CA . ILE A 1 91 ? -6.047 25.781 8.969 1 95.94 91 ILE A CA 1
ATOM 717 C C . ILE A 1 91 ? -7.227 26.484 8.305 1 95.94 91 ILE A C 1
ATOM 719 O O . ILE A 1 91 ? -7.57 27.609 8.68 1 95.94 91 ILE A O 1
ATOM 723 N N . ASN A 1 92 ? -7.82 25.875 7.301 1 94.81 92 ASN A N 1
ATOM 724 C CA . ASN A 1 92 ? -8.953 26.438 6.582 1 94.81 92 ASN A CA 1
ATOM 725 C C . ASN A 1 92 ? -10 25.375 6.254 1 94.81 92 ASN A C 1
ATOM 727 O O . ASN A 1 92 ? -9.664 24.188 6.102 1 94.81 92 ASN A O 1
ATOM 731 N N . GLU A 1 93 ? -11.188 25.797 6.219 1 95.69 93 GLU A N 1
ATOM 732 C CA . GLU A 1 93 ? -12.219 24.922 5.672 1 95.69 93 GLU A CA 1
ATOM 733 C C . GLU A 1 93 ? -12.234 24.953 4.148 1 95.69 93 GLU A C 1
ATOM 735 O O . GLU A 1 93 ? -11.977 26 3.549 1 95.69 93 GLU A O 1
ATOM 740 N N . VAL A 1 94 ? -12.523 23.891 3.533 1 97.62 94 VAL A N 1
ATOM 741 C CA . VAL A 1 94 ? -12.617 23.828 2.08 1 97.62 94 VAL A CA 1
ATOM 742 C C . VAL A 1 94 ? -13.641 22.766 1.678 1 97.62 94 VAL A C 1
ATOM 744 O O . VAL A 1 94 ? -13.641 21.656 2.225 1 97.62 94 VAL A O 1
ATOM 747 N N . SER A 1 95 ? -14.562 23.094 0.857 1 98.25 95 SER A N 1
ATOM 748 C CA . SER A 1 95 ? -15.5 22.109 0.3 1 98.25 95 SER A CA 1
ATOM 749 C C . SER A 1 95 ? -14.992 21.562 -1.023 1 98.25 95 SER A C 1
ATOM 751 O O . SER A 1 95 ? -14.078 22.125 -1.634 1 98.25 95 SER A O 1
ATOM 753 N N . GLY A 1 96 ? -15.477 20.422 -1.354 1 98.44 96 GLY A N 1
ATOM 754 C CA . GLY A 1 96 ? -15.078 19.859 -2.635 1 98.44 96 GLY A CA 1
ATOM 755 C C . GLY A 1 96 ? -15.773 18.562 -2.957 1 98.44 96 GLY A C 1
ATOM 756 O O . GLY A 1 96 ? -16.844 18.266 -2.418 1 98.44 96 GLY A O 1
ATOM 757 N N . TYR A 1 97 ? -15.172 17.875 -3.969 1 98.69 97 TYR A N 1
ATOM 758 C CA . TYR A 1 97 ? -15.852 16.734 -4.562 1 98.69 97 TYR A CA 1
ATOM 759 C C . TYR A 1 97 ? -14.93 15.523 -4.621 1 98.69 97 TYR A C 1
ATOM 761 O O . TYR A 1 97 ? -13.719 15.664 -4.809 1 98.69 97 TYR A O 1
ATOM 769 N N . MET A 1 98 ? -15.516 14.359 -4.418 1 98.25 98 MET A N 1
ATOM 770 C CA . MET A 1 98 ? -14.953 13.102 -4.891 1 98.25 98 MET A CA 1
ATOM 771 C C . MET A 1 98 ? -15.742 12.562 -6.074 1 98.25 98 MET A C 1
ATOM 773 O O . MET A 1 98 ? -16.953 12.375 -5.984 1 98.25 98 MET A O 1
ATOM 777 N N . PHE A 1 99 ? -15.07 12.336 -7.195 1 98.31 99 PHE A N 1
ATOM 778 C CA . PHE A 1 99 ? -15.734 11.891 -8.414 1 98.31 99 PHE A CA 1
ATOM 779 C C . PHE A 1 99 ? -15.25 10.508 -8.828 1 98.31 99 PHE A C 1
ATOM 781 O O . PHE A 1 99 ? -14.133 10.109 -8.484 1 98.31 99 PHE A O 1
ATOM 788 N N . SER A 1 100 ? -16.062 9.797 -9.461 1 97.69 100 SER A N 1
ATOM 789 C CA . SER A 1 100 ? -15.703 8.539 -10.109 1 97.69 100 SER A CA 1
ATOM 790 C C . SER A 1 100 ? -16.438 8.367 -11.438 1 97.69 100 SER A C 1
ATOM 792 O O . SER A 1 100 ? -17.609 8.75 -11.562 1 97.69 100 SER A O 1
ATOM 794 N N . THR A 1 101 ? -15.75 7.824 -12.406 1 96.12 101 THR A N 1
ATOM 795 C CA . THR A 1 101 ? -16.359 7.59 -13.711 1 96.12 101 THR A CA 1
ATOM 796 C C . THR A 1 101 ? -16.984 6.203 -13.773 1 96.12 101 THR A C 1
ATOM 798 O O . THR A 1 101 ? -17.938 5.984 -14.523 1 96.12 101 THR A O 1
ATOM 801 N N . LYS A 1 102 ? -16.531 5.25 -12.953 1 91.56 102 LYS A N 1
ATOM 802 C CA . LYS A 1 102 ? -16.953 3.875 -13.211 1 91.56 102 LYS A CA 1
ATOM 803 C C . LYS A 1 102 ? -17.422 3.193 -11.93 1 91.56 102 LYS A C 1
ATOM 805 O O . LYS A 1 102 ? -18.297 2.33 -11.961 1 91.56 102 LYS A O 1
ATOM 810 N N . ASN A 1 103 ? -16.891 3.602 -10.781 1 91.5 103 ASN A N 1
ATOM 811 C CA . ASN A 1 103 ? -17.094 2.836 -9.555 1 91.5 103 ASN A CA 1
ATOM 812 C C . ASN A 1 103 ? -17.766 3.674 -8.469 1 91.5 103 ASN A C 1
ATOM 814 O O . ASN A 1 103 ? -17.141 4.539 -7.863 1 91.5 103 ASN A O 1
ATOM 818 N N . PRO A 1 104 ? -18.984 3.35 -8.172 1 92.94 104 PRO A N 1
ATOM 819 C CA . PRO A 1 104 ? -19.688 4.156 -7.164 1 92.94 104 PRO A CA 1
ATOM 820 C C . PRO A 1 104 ? -19.094 4.004 -5.766 1 92.94 104 PRO A C 1
ATOM 822 O O . PRO A 1 104 ? -19.297 4.863 -4.906 1 92.94 104 PRO A O 1
ATOM 825 N N . ASP A 1 105 ? -18.328 2.941 -5.488 1 91.5 105 ASP A N 1
ATOM 826 C CA . ASP A 1 105 ? -17.797 2.695 -4.156 1 91.5 105 ASP A CA 1
ATOM 827 C C . ASP A 1 105 ? -16.672 3.682 -3.828 1 91.5 105 ASP A C 1
ATOM 829 O O . ASP A 1 105 ? -16.375 3.922 -2.658 1 91.5 105 ASP A O 1
ATOM 833 N N . ILE A 1 106 ? -16.094 4.262 -4.836 1 93.31 106 ILE A N 1
ATOM 834 C CA . ILE A 1 106 ? -14.938 5.152 -4.684 1 93.31 106 ILE A CA 1
ATOM 835 C C . ILE A 1 106 ? -15.367 6.438 -3.982 1 93.31 106 ILE A C 1
ATOM 837 O O . ILE A 1 106 ? -14.57 7.07 -3.291 1 93.31 106 ILE A O 1
ATOM 841 N N . ILE A 1 107 ? -16.672 6.832 -4.133 1 95.5 107 ILE A N 1
ATOM 842 C CA . ILE A 1 107 ? -17.109 8.125 -3.615 1 95.5 107 ILE A CA 1
ATOM 843 C C . ILE A 1 107 ? -17.703 7.949 -2.219 1 95.5 107 ILE A C 1
ATOM 845 O O . ILE A 1 107 ? -18.141 8.922 -1.596 1 95.5 107 ILE A O 1
ATOM 849 N N . LYS A 1 108 ? -17.719 6.73 -1.758 1 94.88 108 LYS A N 1
ATOM 850 C CA . LYS A 1 108 ? -18.188 6.469 -0.399 1 94.88 108 LYS A CA 1
ATOM 851 C C . LYS A 1 108 ? -17.047 6.641 0.611 1 94.88 108 LYS A C 1
ATOM 853 O O . LYS A 1 108 ? -15.922 6.219 0.363 1 94.88 108 LYS A O 1
ATOM 858 N N . ASN A 1 109 ? -17.312 7.293 1.711 1 96.94 109 ASN A N 1
ATOM 859 C CA . ASN A 1 109 ? -16.391 7.488 2.82 1 96.94 109 ASN A CA 1
ATOM 860 C C . ASN A 1 109 ? -17.125 7.559 4.156 1 96.94 109 ASN A C 1
ATOM 862 O O . ASN A 1 109 ? -17.672 8.602 4.516 1 96.94 109 ASN A O 1
ATOM 866 N N . HIS A 1 110 ? -17.094 6.484 4.867 1 95.94 110 HIS A N 1
ATOM 867 C CA . HIS A 1 110 ? -17.844 6.387 6.105 1 95.94 110 HIS A CA 1
ATOM 868 C C . HIS A 1 110 ? -17.281 7.297 7.184 1 95.94 110 HIS A C 1
ATOM 870 O O . HIS A 1 110 ? -18 7.777 8.055 1 95.94 110 HIS A O 1
ATOM 876 N N . TYR A 1 111 ? -15.977 7.574 7.145 1 97.62 111 TYR A N 1
ATOM 877 C CA . TYR A 1 111 ? -15.391 8.484 8.117 1 97.62 111 TYR A CA 1
ATOM 878 C C . TYR A 1 111 ? -15.898 9.906 7.914 1 97.62 111 TYR A C 1
ATOM 880 O O . TYR A 1 111 ? -16.344 10.555 8.859 1 97.62 111 TYR A O 1
ATOM 888 N N . MET A 1 112 ? -15.852 10.406 6.645 1 97.12 112 MET A N 1
ATOM 889 C CA . MET A 1 112 ? -16.25 11.781 6.355 1 97.12 112 MET A CA 1
ATOM 890 C C . MET A 1 112 ? -17.75 11.961 6.531 1 97.12 112 MET A C 1
ATOM 892 O O . MET A 1 112 ? -18.203 13.031 6.945 1 97.12 112 MET A O 1
ATOM 896 N N . LYS A 1 113 ? -18.5 10.906 6.195 1 96.19 113 LYS A N 1
ATOM 897 C CA . LYS A 1 113 ? -19.938 10.953 6.422 1 96.19 113 LYS A CA 1
ATOM 898 C C . LYS A 1 113 ? -20.25 11.242 7.887 1 96.19 113 LYS A C 1
ATOM 900 O O . LYS A 1 113 ? -21.234 11.938 8.195 1 96.19 113 LYS A O 1
ATOM 905 N N . ASN A 1 114 ? -19.438 10.742 8.742 1 94.31 114 ASN A N 1
ATOM 906 C CA . ASN A 1 114 ? -19.641 10.922 10.172 1 94.31 114 ASN A CA 1
ATOM 907 C C . ASN A 1 114 ? -19.141 12.289 10.641 1 94.31 114 ASN A C 1
ATOM 909 O O . ASN A 1 114 ? -19.703 12.875 11.562 1 94.31 114 ASN A O 1
ATOM 913 N N . CYS A 1 115 ? -18.125 12.789 10 1 94.06 115 CYS A N 1
ATOM 914 C CA . CYS A 1 115 ? -17.453 13.977 10.508 1 94.06 115 CYS A CA 1
ATOM 915 C C . CYS A 1 115 ? -18 15.242 9.852 1 94.06 115 CYS A C 1
ATOM 917 O O . CYS A 1 115 ? -18.141 16.281 10.508 1 94.06 115 CYS A O 1
ATOM 919 N N . SER A 1 116 ? -18.312 15.188 8.555 1 94.81 116 SER A N 1
ATOM 920 C CA . SER A 1 116 ? -18.719 16.359 7.785 1 94.81 116 SER A CA 1
ATOM 921 C C . SER A 1 116 ? -20.25 16.469 7.719 1 94.81 116 SER A C 1
ATOM 923 O O . SER A 1 116 ? -20.906 15.688 7.035 1 94.81 116 SER A O 1
ATOM 925 N N . PRO A 1 117 ? -20.844 17.453 8.336 1 93.5 117 PRO A N 1
ATOM 926 C CA . PRO A 1 117 ? -22.297 17.531 8.422 1 93.5 117 PRO A CA 1
ATOM 927 C C . PRO A 1 117 ? -22.953 17.719 7.055 1 93.5 117 PRO A C 1
ATOM 929 O O . PRO A 1 117 ? -24.141 17.438 6.898 1 93.5 117 PRO A O 1
ATOM 932 N N . ASP A 1 118 ? -22.266 18.156 6.047 1 97.31 118 ASP A N 1
ATOM 933 C CA . ASP A 1 118 ? -22.875 18.422 4.75 1 97.31 118 ASP A CA 1
ATOM 934 C C . ASP A 1 118 ? -22.469 17.359 3.725 1 97.31 118 ASP A C 1
ATOM 936 O O . ASP A 1 118 ? -22.531 17.594 2.518 1 97.31 118 ASP A O 1
ATOM 940 N N . PHE A 1 119 ? -21.969 16.25 4.168 1 98.06 119 PHE A N 1
ATOM 941 C CA . PHE A 1 119 ? -21.641 15.148 3.262 1 98.06 119 PHE A CA 1
ATOM 942 C C . PHE A 1 119 ? -22.875 14.703 2.488 1 98.06 119 PHE A C 1
ATOM 944 O O . PHE A 1 119 ? -23.906 14.383 3.086 1 98.06 119 PHE A O 1
ATOM 951 N N . ARG A 1 120 ? -22.812 14.664 1.19 1 98.19 120 ARG A N 1
ATOM 952 C CA . ARG A 1 120 ? -23.938 14.266 0.354 1 98.19 120 ARG A CA 1
ATOM 953 C C . ARG A 1 120 ? -23.469 13.773 -1.01 1 98.19 120 ARG A C 1
ATOM 955 O O . ARG A 1 120 ? -22.312 13.992 -1.387 1 98.19 120 ARG A O 1
ATOM 962 N N . GLU A 1 121 ? -24.359 13.141 -1.706 1 97.81 121 GLU A N 1
ATOM 963 C CA . GLU A 1 121 ? -24.094 12.828 -3.107 1 97.81 121 GLU A CA 1
ATOM 964 C C . GLU A 1 121 ? -24.078 14.094 -3.963 1 97.81 121 GLU A C 1
ATOM 966 O O . GLU A 1 121 ? -24.812 15.055 -3.678 1 97.81 121 GLU A O 1
ATOM 971 N N . ALA A 1 122 ? -23.266 14.117 -4.949 1 98.38 122 ALA A N 1
ATOM 972 C CA . ALA A 1 122 ? -23.281 15.219 -5.906 1 98.38 122 ALA A CA 1
ATOM 973 C C . ALA A 1 122 ? -24.578 15.211 -6.719 1 98.38 122 ALA A C 1
ATOM 975 O O . ALA A 1 122 ? -25.125 14.141 -7.02 1 98.38 122 ALA A O 1
ATOM 976 N N . THR A 1 123 ? -25.047 16.375 -7.094 1 98.19 123 THR A N 1
ATOM 977 C CA . THR A 1 123 ? -26.25 16.484 -7.93 1 98.19 123 THR A CA 1
ATOM 978 C C . THR A 1 123 ? -25.906 16.188 -9.391 1 98.19 123 THR A C 1
ATOM 980 O O . THR A 1 123 ? -24.734 16.25 -9.789 1 98.19 123 THR A O 1
ATOM 983 N N . ASP A 1 124 ? -26.969 15.922 -10.141 1 97.75 124 ASP A N 1
ATOM 984 C CA . ASP A 1 124 ? -26.781 15.711 -11.578 1 97.75 124 ASP A CA 1
ATOM 985 C C . ASP A 1 124 ? -26.141 16.938 -12.234 1 97.75 124 ASP A C 1
ATOM 987 O O . ASP A 1 124 ? -25.328 16.797 -13.148 1 97.75 124 ASP A O 1
ATOM 991 N N . GLU A 1 125 ? -26.547 18.047 -11.758 1 98 125 GLU A N 1
ATOM 992 C CA . GLU A 1 125 ? -26 19.281 -12.305 1 98 125 GLU A CA 1
ATOM 993 C C . GLU A 1 125 ? -24.5 19.391 -12.008 1 98 125 GLU A C 1
ATOM 995 O O . GLU A 1 125 ? -23.719 19.812 -12.859 1 98 125 GLU A O 1
ATOM 1000 N N . GLU A 1 126 ? -24.141 19.062 -10.766 1 97.75 126 GLU A N 1
ATOM 1001 C CA . GLU A 1 126 ? -22.734 19.094 -10.367 1 97.75 126 GLU A CA 1
ATOM 1002 C C . GLU A 1 126 ? -21.906 18.094 -11.164 1 97.75 126 GLU A C 1
ATOM 1004 O O . GLU A 1 126 ? -20.797 18.375 -11.586 1 97.75 126 GLU A O 1
ATOM 1009 N N . LEU A 1 127 ? -22.406 16.859 -11.375 1 98.12 127 LEU A N 1
ATOM 1010 C CA . LEU A 1 127 ? -21.734 15.844 -12.172 1 98.12 127 LEU A CA 1
ATOM 1011 C C . LEU A 1 127 ? -21.547 16.312 -13.609 1 98.12 127 LEU A C 1
ATOM 1013 O O . LEU A 1 127 ? -20.469 16.156 -14.18 1 98.12 127 LEU A O 1
ATOM 1017 N N . LYS A 1 128 ? -22.609 16.922 -14.203 1 96.69 128 LYS A N 1
ATOM 1018 C CA . LYS A 1 128 ? -22.562 17.422 -15.578 1 96.69 128 LYS A CA 1
ATOM 1019 C C . LYS A 1 128 ? -21.562 18.562 -15.719 1 96.69 128 LYS A C 1
ATOM 1021 O O . LYS A 1 128 ? -20.859 18.656 -16.734 1 96.69 128 LYS A O 1
ATOM 1026 N N . ALA A 1 129 ? -21.5 19.375 -14.711 1 95.62 129 ALA A N 1
ATOM 1027 C CA . ALA A 1 129 ? -20.641 20.547 -14.75 1 95.62 129 ALA A CA 1
ATOM 1028 C C . ALA A 1 129 ? -19.172 20.156 -14.812 1 95.62 129 ALA A C 1
ATOM 1030 O O . ALA A 1 129 ? -18.328 20.922 -15.289 1 95.62 129 ALA A O 1
ATOM 1031 N N . HIS A 1 130 ? -18.844 18.969 -14.328 1 95.62 130 HIS A N 1
ATOM 1032 C CA . HIS A 1 130 ? -17.453 18.531 -14.289 1 95.62 130 HIS A CA 1
ATOM 1033 C C . HIS A 1 130 ? -17.188 17.453 -15.328 1 95.62 130 HIS A C 1
ATOM 1035 O O . HIS A 1 130 ? -16.094 16.875 -15.359 1 95.62 130 HIS A O 1
ATOM 1041 N N . SER A 1 131 ? -18.203 17.109 -16.078 1 95.94 131 SER A N 1
ATOM 1042 C CA . SER A 1 131 ? -18.031 16.25 -17.25 1 95.94 131 SER A CA 1
ATOM 1043 C C . SER A 1 131 ? -17.672 17.062 -18.484 1 95.94 131 SER A C 1
ATOM 1045 O O . SER A 1 131 ? -17.875 18.281 -18.516 1 95.94 131 SER A O 1
ATOM 1047 N N . SER A 1 132 ? -16.969 16.406 -19.391 1 92.19 132 SER A N 1
ATOM 1048 C CA . SER A 1 132 ? -16.531 17.125 -20.594 1 92.19 132 SER A CA 1
ATOM 1049 C C . SER A 1 132 ? -16.578 16.219 -21.812 1 92.19 132 SER A C 1
ATOM 1051 O O . SER A 1 132 ? -15.961 15.148 -21.828 1 92.19 132 SER A O 1
ATOM 1053 N N . VAL A 1 133 ? -17.281 16.656 -22.828 1 87.31 133 VAL A N 1
ATOM 1054 C CA . VAL A 1 133 ? -17.312 15.945 -24.109 1 87.31 133 VAL A CA 1
ATOM 1055 C C . VAL A 1 133 ? -15.953 16.078 -24.797 1 87.31 133 VAL A C 1
ATOM 1057 O O . VAL A 1 133 ? -15.414 15.086 -25.312 1 87.31 133 VAL A O 1
ATOM 1060 N N . GLU A 1 134 ? -15.344 17.25 -24.703 1 86.5 134 GLU A N 1
ATOM 1061 C CA . GLU A 1 134 ? -14.07 17.562 -25.344 1 86.5 134 GLU A CA 1
ATOM 1062 C C . GLU A 1 134 ? -12.953 16.672 -24.797 1 86.5 134 GLU A C 1
ATOM 1064 O O . GLU A 1 134 ? -12.109 16.188 -25.562 1 86.5 134 GLU A O 1
ATOM 1069 N N . ASN A 1 135 ? -13.039 16.5 -23.531 1 87.88 135 ASN A N 1
ATOM 1070 C CA . ASN A 1 135 ? -11.984 15.719 -22.875 1 87.88 135 ASN A CA 1
ATOM 1071 C C . ASN A 1 135 ? -12.406 14.266 -22.672 1 87.88 135 ASN A C 1
ATOM 1073 O O . ASN A 1 135 ? -11.711 13.5 -22 1 87.88 135 ASN A O 1
ATOM 1077 N N . GLN A 1 136 ? -13.633 13.922 -23.156 1 88.44 136 GLN A N 1
ATOM 1078 C CA . GLN A 1 136 ? -14.172 12.57 -23.062 1 88.44 136 GLN A CA 1
ATOM 1079 C C . GLN A 1 136 ? -14.234 12.109 -21.609 1 88.44 136 GLN A C 1
ATOM 1081 O O . GLN A 1 136 ? -13.805 11.008 -21.281 1 88.44 136 GLN A O 1
ATOM 1086 N N . LEU A 1 137 ? -14.523 13.062 -20.75 1 95.12 137 LEU A N 1
ATOM 1087 C CA . LEU A 1 137 ? -14.68 12.773 -19.328 1 95.12 137 LEU A CA 1
ATOM 1088 C C . LEU A 1 137 ? -16.141 12.797 -18.922 1 95.12 137 LEU A C 1
ATOM 1090 O O . LEU A 1 137 ? -16.797 13.836 -18.984 1 95.12 137 LEU A O 1
ATOM 1094 N N . LYS A 1 138 ? -16.703 11.672 -18.641 1 96.25 138 LYS A N 1
ATOM 1095 C CA . LYS A 1 138 ? -18.062 11.562 -18.109 1 96.25 138 LYS A CA 1
ATOM 1096 C C . LYS A 1 138 ? -18.047 11.141 -16.641 1 96.25 138 LYS A C 1
ATOM 1098 O O . LYS A 1 138 ? -17.75 9.992 -16.312 1 96.25 138 LYS A O 1
ATOM 1103 N N . ILE A 1 139 ? -18.297 11.984 -15.742 1 97.25 139 ILE A N 1
ATOM 1104 C CA . ILE A 1 139 ? -18.391 11.719 -14.312 1 97.25 139 ILE A CA 1
ATOM 1105 C C . ILE A 1 139 ? -19.766 11.156 -13.984 1 97.25 139 ILE A C 1
ATOM 1107 O O . ILE A 1 139 ? -20.781 11.812 -14.219 1 97.25 139 ILE A O 1
ATOM 1111 N N . ASN A 1 140 ? -19.797 9.93 -13.469 1 97.38 140 ASN A N 1
ATOM 1112 C CA . ASN A 1 140 ? -21.062 9.242 -13.242 1 97.38 140 ASN A CA 1
ATOM 1113 C C . ASN A 1 140 ? -21.453 9.273 -11.766 1 97.38 140 ASN A C 1
ATOM 1115 O O . ASN A 1 140 ? -22.641 9.188 -11.438 1 97.38 140 ASN A O 1
ATOM 1119 N N . TYR A 1 141 ? -20.484 9.359 -10.922 1 98.12 141 TYR A N 1
ATOM 1120 C CA . TYR A 1 141 ? -20.719 9.336 -9.484 1 98.12 141 TYR A CA 1
ATOM 1121 C C . TYR A 1 141 ? -19.953 10.438 -8.781 1 98.12 141 TYR A C 1
ATOM 1123 O O . TYR A 1 141 ? -18.875 10.828 -9.234 1 98.12 141 TYR A O 1
ATOM 1131 N N . GLY A 1 142 ? -20.531 10.945 -7.699 1 98.38 142 GLY A N 1
ATOM 1132 C CA . GLY A 1 142 ? -19.828 11.977 -6.949 1 98.38 142 GLY A CA 1
ATOM 1133 C C . GLY A 1 142 ? -20.391 12.18 -5.555 1 98.38 142 GLY A C 1
ATOM 1134 O O . GLY A 1 142 ? -21.531 11.836 -5.281 1 98.38 142 GLY A O 1
ATOM 1135 N N . SER A 1 143 ? -19.562 12.578 -4.676 1 98.38 143 SER A N 1
ATOM 1136 C CA . SER A 1 143 ? -19.953 13.078 -3.363 1 98.38 143 SER A CA 1
ATOM 1137 C C . SER A 1 143 ? -19.391 14.477 -3.113 1 98.38 143 SER A C 1
ATOM 1139 O O . SER A 1 143 ? -18.422 14.883 -3.76 1 98.38 143 SER A O 1
ATOM 1141 N N . PHE A 1 144 ? -20.094 15.195 -2.316 1 98.62 144 PHE A N 1
ATOM 1142 C CA . PHE A 1 144 ? -19.719 16.547 -1.9 1 98.62 144 PHE A CA 1
ATOM 1143 C C . PHE A 1 144 ? -19.641 16.641 -0.381 1 98.62 144 PHE A C 1
ATOM 1145 O O . PHE A 1 144 ? -20.469 16.078 0.325 1 98.62 144 PHE A O 1
ATOM 1152 N N . PHE A 1 145 ? -18.609 17.297 0.137 1 98.56 145 PHE A N 1
ATOM 1153 C CA . PHE A 1 145 ? -18.547 17.594 1.562 1 98.56 145 PHE A CA 1
ATOM 1154 C C . PHE A 1 145 ? -17.562 18.719 1.832 1 98.56 145 PHE A C 1
ATOM 1156 O O . PHE A 1 145 ? -16.781 19.094 0.95 1 98.56 145 PHE A O 1
ATOM 1163 N N . THR A 1 146 ? -17.672 19.281 2.971 1 98.19 146 THR A N 1
ATOM 1164 C CA . THR A 1 146 ? -16.703 20.25 3.479 1 98.19 146 THR A CA 1
ATOM 1165 C C . THR A 1 146 ? -15.75 19.609 4.473 1 98.19 146 THR A C 1
ATOM 1167 O O . THR A 1 146 ? -16.172 18.797 5.309 1 98.19 146 THR A O 1
ATOM 1170 N N . SER A 1 147 ? -14.484 19.828 4.289 1 97.75 147 SER A N 1
ATOM 1171 C CA . SER A 1 147 ? -13.453 19.359 5.207 1 97.75 147 SER A CA 1
ATOM 1172 C C . SER A 1 147 ? -12.469 20.469 5.551 1 97.75 147 SER A C 1
ATOM 1174 O O . SER A 1 147 ? -12.836 21.641 5.566 1 97.75 147 SER A O 1
ATOM 1176 N N . ILE A 1 148 ? -11.32 20.078 6.059 1 97.31 148 ILE A N 1
ATOM 1177 C CA . ILE A 1 148 ? -10.336 21.031 6.555 1 97.31 148 ILE A CA 1
ATOM 1178 C C . ILE A 1 148 ? -9 20.797 5.855 1 97.31 148 ILE A C 1
ATOM 1180 O O . ILE A 1 148 ? -8.57 19.656 5.684 1 97.31 148 ILE A O 1
ATOM 1184 N N . VAL A 1 149 ? -8.398 21.781 5.355 1 97.38 149 VAL A N 1
ATOM 1185 C CA . VAL A 1 149 ? -7.039 21.703 4.828 1 97.38 149 VAL A CA 1
ATOM 1186 C C . VAL A 1 149 ? -6.055 22.281 5.84 1 97.38 149 VAL A C 1
ATOM 1188 O O . VAL A 1 149 ? -6.277 23.375 6.367 1 97.38 149 VAL A O 1
ATOM 1191 N N . ILE A 1 150 ? -5.066 21.516 6.211 1 97.94 150 ILE A N 1
ATOM 1192 C CA . ILE A 1 150 ? -3.988 21.922 7.105 1 97.94 150 ILE A CA 1
ATOM 1193 C C . ILE A 1 150 ? -2.725 22.219 6.297 1 97.94 150 ILE A C 1
ATOM 1195 O O . ILE A 1 150 ? -2.098 21.297 5.766 1 97.94 150 ILE A O 1
ATOM 1199 N N . GLU A 1 151 ? -2.359 23.406 6.18 1 97.19 151 GLU A N 1
ATOM 1200 C CA . GLU A 1 151 ? -1.149 23.812 5.469 1 97.19 151 GLU A CA 1
ATOM 1201 C C . GLU A 1 151 ? 0.071 23.75 6.383 1 97.19 151 GLU A C 1
ATOM 1203 O O . GLU A 1 151 ? 0.374 24.734 7.074 1 97.19 151 GLU A O 1
ATOM 1208 N N . CYS A 1 152 ? 0.843 22.719 6.254 1 97.81 152 CYS A N 1
ATOM 1209 C CA . CYS A 1 152 ? 1.916 22.453 7.199 1 97.81 152 CYS A CA 1
ATOM 1210 C C . CYS A 1 152 ? 3.047 23.453 7.055 1 97.81 152 CYS A C 1
ATOM 1212 O O . CYS A 1 152 ? 3.809 23.688 7.996 1 97.81 152 CYS A O 1
ATOM 1214 N N . LYS A 1 153 ? 3.143 24.125 5.871 1 96.5 153 LYS A N 1
ATOM 1215 C CA . LYS A 1 153 ? 4.125 25.203 5.727 1 96.5 153 LYS A CA 1
ATOM 1216 C C . LYS A 1 153 ? 3.871 26.328 6.73 1 96.5 153 LYS A C 1
ATOM 1218 O O . LYS A 1 153 ? 4.781 27.094 7.055 1 96.5 153 LYS A O 1
ATOM 1223 N N . LEU A 1 154 ? 2.658 26.438 7.207 1 96.94 154 LEU A N 1
ATOM 1224 C CA . LEU A 1 154 ? 2.291 27.422 8.219 1 96.94 154 LEU A CA 1
ATOM 1225 C C . LEU A 1 154 ? 2.125 26.766 9.586 1 96.94 154 LEU A C 1
ATOM 1227 O O . LEU A 1 154 ? 2.559 27.312 10.602 1 96.94 154 LEU A O 1
ATOM 1231 N N . PHE A 1 155 ? 1.559 25.594 9.633 1 97.94 155 PHE A N 1
ATOM 1232 C CA . PHE A 1 155 ? 1.229 24.922 10.891 1 97.94 155 PHE A CA 1
ATOM 1233 C C . PHE A 1 155 ? 2.494 24.547 11.656 1 97.94 155 PHE A C 1
ATOM 1235 O O . PHE A 1 155 ? 2.564 24.734 12.867 1 97.94 155 PHE A O 1
ATOM 1242 N N . LEU A 1 156 ? 3.512 24.016 10.945 1 98.5 156 LEU A N 1
ATOM 1243 C CA . LEU A 1 156 ? 4.715 23.516 11.609 1 98.5 156 LEU A CA 1
ATOM 1244 C C . LEU A 1 156 ? 5.469 24.656 12.281 1 98.5 156 LEU A C 1
ATOM 1246 O O . LEU A 1 156 ? 5.77 24.594 13.477 1 98.5 156 LEU A O 1
ATOM 1250 N N . PRO A 1 157 ? 5.715 25.75 11.539 1 97.75 157 PRO A N 1
ATOM 1251 C CA . PRO A 1 157 ? 6.379 26.859 12.219 1 97.75 157 PRO A CA 1
ATOM 1252 C C . PRO A 1 157 ? 5.551 27.422 13.367 1 97.75 157 PRO A C 1
ATOM 1254 O O . PRO A 1 157 ? 6.102 27.812 14.398 1 97.75 157 PRO A O 1
ATOM 1257 N N . TRP A 1 158 ? 4.289 27.531 13.219 1 97.12 158 TRP A N 1
ATOM 1258 C CA . TRP A 1 158 ? 3.4 27.984 14.281 1 97.12 158 TRP A CA 1
ATOM 1259 C C . TRP A 1 158 ? 3.531 27.125 15.523 1 97.12 158 TRP A C 1
ATOM 1261 O O . TRP A 1 158 ? 3.699 27.625 16.641 1 97.12 158 TRP A O 1
ATOM 1271 N N . ALA A 1 159 ? 3.457 25.812 15.328 1 97.94 159 ALA A N 1
ATOM 1272 C CA . ALA A 1 159 ? 3.553 24.859 16.438 1 97.94 159 ALA A CA 1
ATOM 1273 C C . ALA A 1 159 ? 4.918 24.953 17.109 1 97.94 159 ALA A C 1
ATOM 1275 O O . ALA A 1 159 ? 5.008 24.938 18.344 1 97.94 159 ALA A O 1
ATOM 1276 N N . LEU A 1 160 ? 5.98 25.016 16.297 1 98.12 160 LEU A N 1
ATOM 1277 C CA . LEU A 1 160 ? 7.332 25.078 16.844 1 98.12 160 LEU A CA 1
ATOM 1278 C C . LEU A 1 160 ? 7.535 26.359 17.656 1 98.12 160 LEU A C 1
ATOM 1280 O O . LEU A 1 160 ? 8.234 26.344 18.672 1 98.12 160 LEU A O 1
ATOM 1284 N N . LYS A 1 161 ? 6.949 27.438 17.203 1 97.19 161 LYS A N 1
ATOM 1285 C CA . LYS A 1 161 ? 7.008 28.688 17.953 1 97.19 161 LYS A CA 1
ATOM 1286 C C . LYS A 1 161 ? 6.309 28.547 19.297 1 97.19 161 LYS A C 1
ATOM 1288 O O . LYS A 1 161 ? 6.832 28.984 20.328 1 97.19 161 LYS A O 1
ATOM 1293 N N . LYS A 1 162 ? 5.152 27.984 19.312 1 96.25 162 LYS A N 1
ATOM 1294 C CA . LYS A 1 162 ? 4.414 27.75 20.547 1 96.25 162 LYS A CA 1
ATOM 1295 C C . LYS A 1 162 ? 5.207 26.859 21.516 1 96.25 162 LYS A C 1
ATOM 1297 O O . LYS A 1 162 ? 5.238 27.125 22.719 1 96.25 162 LYS A O 1
ATOM 1302 N N . ILE A 1 163 ? 5.801 25.844 20.922 1 97.44 163 ILE A N 1
ATOM 1303 C CA . ILE A 1 163 ? 6.602 24.891 21.688 1 97.44 163 ILE A CA 1
ATOM 1304 C C . ILE A 1 163 ? 7.793 25.609 22.312 1 97.44 163 ILE A C 1
ATOM 1306 O O . ILE A 1 163 ? 8.039 25.484 23.516 1 97.44 163 ILE A O 1
ATOM 1310 N N . SER A 1 164 ? 8.453 26.375 21.531 1 96.69 164 SER A N 1
ATOM 1311 C CA . SER A 1 164 ? 9.617 27.109 22 1 96.69 164 SER A CA 1
ATOM 1312 C C . SER A 1 164 ? 9.219 28.125 23.078 1 96.69 164 SER A C 1
ATOM 1314 O O . SER A 1 164 ? 9.898 28.25 24.094 1 96.69 164 SER A O 1
ATOM 1316 N N . ASN A 1 165 ? 8.148 28.812 22.906 1 95.88 165 ASN A N 1
ATOM 1317 C CA . ASN A 1 165 ? 7.672 29.844 23.828 1 95.88 165 ASN A CA 1
ATOM 1318 C C . ASN A 1 165 ? 7.27 29.234 25.172 1 95.88 165 ASN A C 1
ATOM 1320 O O . ASN A 1 165 ? 7.246 29.938 26.188 1 95.88 165 ASN A O 1
ATOM 1324 N N . SER A 1 166 ? 6.961 28 25.188 1 95.19 166 SER A N 1
ATOM 1325 C CA . SER A 1 166 ? 6.5 27.344 26.406 1 95.19 166 SER A CA 1
ATOM 1326 C C . SER A 1 166 ? 7.668 26.766 27.203 1 95.19 166 SER A C 1
ATOM 1328 O O . SER A 1 166 ? 7.469 26.078 28.203 1 95.19 166 SER A O 1
ATOM 1330 N N . GLY A 1 167 ? 8.867 26.922 26.734 1 94.88 167 GLY A N 1
ATOM 1331 C CA . GLY A 1 167 ? 10.047 26.516 27.484 1 94.88 167 GLY A CA 1
ATOM 1332 C C . GLY A 1 167 ? 10.531 25.125 27.125 1 94.88 167 GLY A C 1
ATOM 1333 O O . GLY A 1 167 ? 11.438 24.594 27.766 1 94.88 167 GLY A O 1
ATOM 1334 N N . VAL A 1 168 ? 9.938 24.516 26.141 1 97.5 168 VAL A N 1
ATOM 1335 C CA . VAL A 1 168 ? 10.383 23.203 25.688 1 97.5 168 VAL A CA 1
ATOM 1336 C C . VAL A 1 168 ? 11.742 23.312 25 1 97.5 168 VAL A C 1
ATOM 1338 O O . VAL A 1 168 ? 11.977 24.25 24.234 1 97.5 168 VAL A O 1
ATOM 1341 N N . THR A 1 169 ? 12.641 22.453 25.344 1 97.94 169 THR A N 1
ATOM 1342 C CA . THR A 1 169 ? 13.945 22.406 24.688 1 97.94 169 THR A CA 1
ATOM 1343 C C . THR A 1 169 ? 13.852 21.766 23.312 1 97.94 169 THR A C 1
ATOM 1345 O O . THR A 1 169 ? 13.258 20.688 23.172 1 97.94 169 THR A O 1
ATOM 1348 N N . ILE A 1 170 ? 14.359 22.406 22.281 1 98.62 170 ILE A N 1
ATOM 1349 C CA . ILE A 1 170 ? 14.398 21.859 20.938 1 98.62 170 ILE A CA 1
ATOM 1350 C C . ILE A 1 170 ? 15.844 21.562 20.547 1 98.62 170 ILE A C 1
ATOM 1352 O O . ILE A 1 170 ? 16.703 22.453 20.578 1 98.62 170 ILE A O 1
ATOM 1356 N N . ILE A 1 171 ? 16.109 20.344 20.188 1 98.62 171 ILE A N 1
ATOM 1357 C CA . ILE A 1 171 ? 17.453 19.906 19.844 1 98.62 171 ILE A CA 1
ATOM 1358 C C . ILE A 1 171 ? 17.484 19.375 18.406 1 98.62 171 ILE A C 1
ATOM 1360 O O . ILE A 1 171 ? 16.719 18.469 18.062 1 98.62 171 ILE A O 1
ATOM 1364 N N . LYS A 1 172 ? 18.328 19.953 17.5 1 98.38 172 LYS A N 1
ATOM 1365 C CA . LYS A 1 172 ? 18.578 19.406 16.172 1 98.38 172 LYS A CA 1
ATOM 1366 C C . LYS A 1 172 ? 19.641 18.297 16.219 1 98.38 172 LYS A C 1
ATOM 1368 O O . LYS A 1 172 ? 20.828 18.578 16.328 1 98.38 172 LYS A O 1
ATOM 1373 N N . ARG A 1 173 ? 19.156 17.109 16.156 1 97.94 173 ARG A N 1
ATOM 1374 C CA . ARG A 1 173 ? 20.016 15.953 16.297 1 97.94 173 ARG A CA 1
ATOM 1375 C C . ARG A 1 173 ? 19.406 14.719 15.641 1 97.94 173 ARG A C 1
ATOM 1377 O O . ARG A 1 173 ? 18.188 14.5 15.75 1 97.94 173 ARG A O 1
ATOM 1384 N N . LYS A 1 174 ? 20.219 13.984 14.852 1 97.12 174 LYS A N 1
ATOM 1385 C CA . LYS A 1 174 ? 19.797 12.695 14.32 1 97.12 174 LYS A CA 1
ATOM 1386 C C . LYS A 1 174 ? 20.078 11.578 15.328 1 97.12 174 LYS A C 1
ATOM 1388 O O . LYS A 1 174 ? 21.188 11.438 15.82 1 97.12 174 LYS A O 1
ATOM 1393 N N . ILE A 1 175 ? 19.078 10.828 15.672 1 96.44 175 ILE A N 1
ATOM 1394 C CA . ILE A 1 175 ? 19.266 9.688 16.562 1 96.44 175 ILE A CA 1
ATOM 1395 C C . ILE A 1 175 ? 19.422 8.414 15.75 1 96.44 175 ILE A C 1
ATOM 1397 O O . ILE A 1 175 ? 18.75 8.227 14.742 1 96.44 175 ILE A O 1
ATOM 1401 N N . GLU A 1 176 ? 20.312 7.562 16.141 1 96.31 176 GLU A N 1
ATOM 1402 C CA . GLU A 1 176 ? 20.562 6.32 15.414 1 96.31 176 GLU A CA 1
ATOM 1403 C C . GLU A 1 176 ? 19.875 5.141 16.094 1 96.31 176 GLU A C 1
ATOM 1405 O O . GLU A 1 176 ? 19.672 4.098 15.469 1 96.31 176 GLU A O 1
ATOM 1410 N N . SER A 1 177 ? 19.609 5.363 17.391 1 96.5 177 SER A N 1
ATOM 1411 C CA . SER A 1 177 ? 18.875 4.391 18.203 1 96.5 177 SER A CA 1
ATOM 1412 C C . SER A 1 177 ? 18.125 5.07 19.344 1 96.5 177 SER A C 1
ATOM 1414 O O . SER A 1 177 ? 18.625 6.008 19.953 1 96.5 177 SER A O 1
ATOM 1416 N N . LEU A 1 178 ? 16.938 4.59 19.641 1 96.88 178 LEU A N 1
ATOM 1417 C CA . LEU A 1 178 ? 16.188 5.152 20.75 1 96.88 178 LEU A CA 1
ATOM 1418 C C . LEU A 1 178 ? 16.906 4.898 22.078 1 96.88 178 LEU A C 1
ATOM 1420 O O . LEU A 1 178 ? 16.734 5.648 23.047 1 96.88 178 LEU A O 1
ATOM 1424 N N . GLU A 1 179 ? 17.719 3.936 22.062 1 95.81 179 GLU A N 1
ATOM 1425 C CA . GLU A 1 179 ? 18.469 3.564 23.266 1 95.81 179 GLU A CA 1
ATOM 1426 C C . GLU A 1 179 ? 19.406 4.688 23.688 1 95.81 179 GLU A C 1
ATOM 1428 O O . GLU A 1 179 ? 19.75 4.801 24.875 1 95.81 179 GLU A O 1
ATOM 1433 N N . GLU A 1 180 ? 19.797 5.48 22.672 1 96.12 180 GLU A N 1
ATOM 1434 C CA . GLU A 1 180 ? 20.656 6.621 22.984 1 96.12 180 GLU A CA 1
ATOM 1435 C C . GLU A 1 180 ? 20 7.539 24.016 1 96.12 180 GLU A C 1
ATOM 1437 O O . GLU A 1 180 ? 20.703 8.266 24.734 1 96.12 180 GLU A O 1
ATOM 1442 N N . LEU A 1 181 ? 18.703 7.5 24.156 1 97.44 181 LEU A N 1
ATOM 1443 C CA . LEU A 1 181 ? 17.953 8.438 24.984 1 97.44 181 LEU A CA 1
ATOM 1444 C C . LEU A 1 181 ? 17.484 7.762 26.266 1 97.44 181 LEU A C 1
ATOM 1446 O O . LEU A 1 181 ? 17.047 8.438 27.203 1 97.44 181 LEU A O 1
ATOM 1450 N N . CYS A 1 182 ? 17.562 6.453 26.25 1 95.69 182 CYS A N 1
ATOM 1451 C CA . CYS A 1 182 ? 17.125 5.707 27.422 1 95.69 182 CYS A CA 1
ATOM 1452 C C . CYS A 1 182 ? 18 6.035 28.625 1 95.69 182 CYS A C 1
ATOM 1454 O O . CYS A 1 182 ? 19.219 6.207 28.5 1 95.69 182 CYS A O 1
ATOM 1456 N N . GLY A 1 183 ? 17.438 6.094 29.844 1 93.06 183 GLY A N 1
ATOM 1457 C CA . GLY A 1 183 ? 18.172 6.473 31.047 1 93.06 183 GLY A CA 1
ATOM 1458 C C . GLY A 1 183 ? 18.172 7.969 31.281 1 93.06 183 GLY A C 1
ATOM 1459 O O . GLY A 1 183 ? 18.172 8.414 32.438 1 93.06 183 GLY A O 1
ATOM 1460 N N . GLU A 1 184 ? 18.25 8.727 30.219 1 95.88 184 GLU A N 1
ATOM 1461 C CA . GLU A 1 184 ? 18.219 10.18 30.328 1 95.88 184 GLU A CA 1
ATOM 1462 C C . GLU A 1 184 ? 16.781 10.695 30.422 1 95.88 184 GLU A C 1
ATOM 1464 O O . GLU A 1 184 ? 16.516 11.68 31.109 1 95.88 184 GLU A O 1
ATOM 1469 N N . TYR A 1 185 ? 15.914 10.023 29.75 1 97.62 185 TYR A N 1
ATOM 1470 C CA . TYR A 1 185 ? 14.5 10.391 29.734 1 97.62 185 TYR A CA 1
ATOM 1471 C C . TYR A 1 185 ? 13.641 9.281 30.328 1 97.62 185 TYR A C 1
ATOM 1473 O O . TYR A 1 185 ? 13.938 8.094 30.156 1 97.62 185 TYR A O 1
ATOM 1481 N N . ASP A 1 186 ? 12.57 9.688 31 1 96.56 186 ASP A N 1
ATOM 1482 C CA . ASP A 1 186 ? 11.625 8.727 31.578 1 96.56 186 ASP A CA 1
ATOM 1483 C C . ASP A 1 186 ? 10.695 8.18 30.5 1 96.56 186 ASP A C 1
ATOM 1485 O O . ASP A 1 186 ? 10.289 7.016 30.547 1 96.56 186 ASP A O 1
ATOM 1489 N N . ILE A 1 187 ? 10.32 9.07 29.562 1 97.5 187 ILE A N 1
ATOM 1490 C CA . ILE A 1 187 ? 9.383 8.742 28.5 1 97.5 187 ILE A CA 1
ATOM 1491 C C . ILE A 1 187 ? 9.938 9.242 27.156 1 97.5 187 ILE A C 1
ATOM 1493 O O . ILE A 1 187 ? 10.469 10.352 27.078 1 97.5 187 ILE A O 1
ATOM 1497 N N . ILE A 1 188 ? 9.875 8.445 26.156 1 98.56 188 ILE A N 1
ATOM 1498 C CA . ILE A 1 188 ? 10.273 8.812 24.797 1 98.56 188 ILE A CA 1
ATOM 1499 C C . ILE A 1 188 ? 9.109 8.586 23.844 1 98.56 188 ILE A C 1
ATOM 1501 O O . ILE A 1 188 ? 8.562 7.48 23.766 1 98.56 188 ILE A O 1
ATOM 1505 N N . PHE A 1 189 ? 8.633 9.641 23.156 1 98.81 189 PHE A N 1
ATOM 1506 C CA . PHE A 1 189 ? 7.699 9.492 22.047 1 98.81 189 PHE A CA 1
ATOM 1507 C C . PHE A 1 189 ? 8.445 9.297 20.734 1 98.81 189 PHE A C 1
ATOM 1509 O O . PHE A 1 189 ? 9.219 10.164 20.312 1 98.81 189 PHE A O 1
ATOM 1516 N N . ASN A 1 190 ? 8.273 8.18 20.125 1 98.81 190 ASN A N 1
ATOM 1517 C CA . ASN A 1 190 ? 8.867 7.891 18.812 1 98.81 190 ASN A CA 1
ATOM 1518 C C . ASN A 1 190 ? 7.945 8.328 17.688 1 98.81 190 ASN A C 1
ATOM 1520 O O . ASN A 1 190 ? 7.059 7.574 17.281 1 98.81 190 ASN A O 1
ATOM 1524 N N . CYS A 1 191 ? 8.172 9.469 17.109 1 98.81 191 CYS A N 1
ATOM 1525 C CA . CYS A 1 191 ? 7.434 10.07 16.016 1 98.81 191 CYS A CA 1
ATOM 1526 C C . CYS A 1 191 ? 8.32 10.25 14.789 1 98.81 191 CYS A C 1
ATOM 1528 O O . CYS A 1 191 ? 8.273 11.289 14.125 1 98.81 191 CYS A O 1
ATOM 1530 N N . THR A 1 192 ? 9.086 9.234 14.398 1 98.56 192 THR A N 1
ATOM 1531 C CA . THR A 1 192 ? 10.188 9.406 13.469 1 98.56 192 THR A CA 1
ATOM 1532 C C . THR A 1 192 ? 9.781 8.984 12.055 1 98.56 192 THR A C 1
ATOM 1534 O O . THR A 1 192 ? 10.633 8.773 11.195 1 98.56 192 THR A O 1
ATOM 1537 N N . GLY A 1 193 ? 8.484 8.789 11.805 1 97.44 193 GLY A N 1
ATOM 1538 C CA . GLY A 1 193 ? 7.988 8.523 10.461 1 97.44 193 GLY A CA 1
ATOM 1539 C C . GLY A 1 193 ? 8.648 7.324 9.805 1 97.44 193 GLY A C 1
ATOM 1540 O O . GLY A 1 193 ? 8.688 6.238 10.383 1 97.44 193 GLY A O 1
ATOM 1541 N N . LEU A 1 194 ? 9.266 7.512 8.648 1 96.88 194 LEU A N 1
ATOM 1542 C CA . LEU A 1 194 ? 9.844 6.438 7.855 1 96.88 194 LEU A CA 1
ATOM 1543 C C . LEU A 1 194 ? 11.062 5.84 8.555 1 96.88 194 LEU A C 1
ATOM 1545 O O . LEU A 1 194 ? 11.312 4.641 8.453 1 96.88 194 LEU A O 1
ATOM 1549 N N . ARG A 1 195 ? 11.766 6.637 9.305 1 97.19 195 ARG A N 1
ATOM 1550 C CA . ARG A 1 195 ? 12.977 6.176 9.969 1 97.19 195 ARG A CA 1
ATOM 1551 C C . ARG A 1 195 ? 12.648 5.195 11.094 1 97.19 195 ARG A C 1
ATOM 1553 O O . ARG A 1 195 ? 13.531 4.5 11.594 1 97.19 195 ARG A O 1
ATOM 1560 N N . ALA A 1 196 ? 11.383 5.191 11.516 1 98.12 196 ALA A N 1
ATOM 1561 C CA . ALA A 1 196 ? 10.977 4.25 12.555 1 98.12 196 ALA A CA 1
ATOM 1562 C C . ALA A 1 196 ? 11.258 2.811 12.133 1 98.12 196 ALA A C 1
ATOM 1564 O O . ALA A 1 196 ? 11.555 1.958 12.977 1 98.12 196 ALA A O 1
ATOM 1565 N N . GLY A 1 197 ? 11.156 2.555 10.781 1 96.88 197 GLY A N 1
ATOM 1566 C CA . GLY A 1 197 ? 11.477 1.22 10.297 1 96.88 197 GLY A CA 1
ATOM 1567 C C . GLY A 1 197 ? 12.844 0.733 10.742 1 96.88 197 GLY A C 1
ATOM 1568 O O . GLY A 1 197 ? 12.969 -0.357 11.305 1 96.88 197 GLY A O 1
ATOM 1569 N N . LYS A 1 198 ? 13.812 1.568 10.508 1 95.19 198 LYS A N 1
ATOM 1570 C CA . LYS A 1 198 ? 15.188 1.218 10.867 1 95.19 198 LYS A CA 1
ATOM 1571 C C . LYS A 1 198 ? 15.383 1.273 12.383 1 95.19 198 LYS A C 1
ATOM 1573 O O . LYS A 1 198 ? 15.977 0.365 12.969 1 95.19 198 LYS A O 1
ATOM 1578 N N . LEU A 1 199 ? 14.859 2.33 13.055 1 96.94 199 LEU A N 1
ATOM 1579 C CA . LEU A 1 199 ? 15.094 2.557 14.477 1 96.94 199 LEU A CA 1
ATOM 1580 C C . LEU A 1 199 ? 14.492 1.429 15.312 1 96.94 199 LEU A C 1
ATOM 1582 O O . LEU A 1 199 ? 15.023 1.085 16.375 1 96.94 199 LEU A O 1
ATOM 1586 N N . CYS A 1 200 ? 13.398 0.821 14.82 1 97.12 200 CYS A N 1
ATOM 1587 C CA . CYS A 1 200 ? 12.672 -0.179 15.594 1 97.12 200 CYS A CA 1
ATOM 1588 C C . CYS A 1 200 ? 12.781 -1.556 14.953 1 97.12 200 CYS A C 1
ATOM 1590 O O . CYS A 1 200 ? 12.102 -2.496 15.367 1 97.12 200 CYS A O 1
ATOM 1592 N N . ASN A 1 201 ? 13.578 -1.7 13.883 1 94.81 201 ASN A N 1
ATOM 1593 C CA . ASN A 1 201 ? 13.633 -2.939 13.117 1 94.81 201 ASN A CA 1
ATOM 1594 C C . ASN A 1 201 ? 12.234 -3.42 12.727 1 94.81 201 ASN A C 1
ATOM 1596 O O . ASN A 1 201 ? 11.891 -4.578 12.953 1 94.81 201 ASN A O 1
ATOM 1600 N N . ASP A 1 202 ? 11.438 -2.512 12.391 1 96.62 202 ASP A N 1
ATOM 1601 C CA . ASP A 1 202 ? 10.055 -2.781 12.008 1 96.62 202 ASP A CA 1
ATOM 1602 C C . ASP A 1 202 ? 9.93 -2.988 10.5 1 96.62 202 ASP A C 1
ATOM 1604 O O . ASP A 1 202 ? 9.797 -2.023 9.75 1 96.62 202 ASP A O 1
ATOM 1608 N N . VAL A 1 203 ? 9.773 -4.188 10.031 1 95.62 203 VAL A N 1
ATOM 1609 C CA . VAL A 1 203 ? 9.781 -4.559 8.617 1 95.62 203 VAL A CA 1
ATOM 1610 C C . VAL A 1 203 ? 8.461 -4.145 7.969 1 95.62 203 VAL A C 1
ATOM 1612 O O . VAL A 1 203 ? 8.328 -4.168 6.742 1 95.62 203 VAL A O 1
ATOM 1615 N N . ASN A 1 204 ? 7.504 -3.738 8.781 1 96.88 204 ASN A N 1
ATOM 1616 C CA . ASN A 1 204 ? 6.195 -3.371 8.242 1 96.88 204 ASN A CA 1
ATOM 1617 C C . ASN A 1 204 ? 6.164 -1.91 7.801 1 96.88 204 ASN A C 1
ATOM 1619 O O . ASN A 1 204 ? 5.176 -1.455 7.223 1 96.88 204 ASN A O 1
ATOM 1623 N N . VAL A 1 205 ? 7.211 -1.138 8.086 1 97.62 205 VAL A N 1
ATOM 1624 C CA . VAL A 1 205 ? 7.293 0.25 7.641 1 97.62 205 VAL A CA 1
ATOM 1625 C C . VAL A 1 205 ? 7.848 0.305 6.219 1 97.62 205 VAL A C 1
ATOM 1627 O O . VAL A 1 205 ? 8.977 -0.117 5.969 1 97.62 205 VAL A O 1
ATOM 1630 N N . LEU A 1 206 ? 7.02 0.811 5.312 1 96 206 LEU A N 1
ATOM 1631 C CA . LEU A 1 206 ? 7.383 0.921 3.904 1 96 206 LEU A CA 1
ATOM 1632 C C . LEU A 1 206 ? 7.062 2.311 3.367 1 96 206 LEU A C 1
ATOM 1634 O O . LEU A 1 206 ? 6.098 2.943 3.807 1 96 206 LEU A O 1
ATOM 1638 N N . PRO A 1 207 ? 7.855 2.713 2.4 1 97.12 207 PRO A N 1
ATOM 1639 C CA . PRO A 1 207 ? 7.5 3.98 1.758 1 97.12 207 PRO A CA 1
ATOM 1640 C C . PRO A 1 207 ? 6.398 3.826 0.712 1 97.12 207 PRO A C 1
ATOM 1642 O O . PRO A 1 207 ? 6.344 2.809 0.015 1 97.12 207 PRO A O 1
ATOM 1645 N N . ILE A 1 208 ? 5.508 4.711 0.664 1 98.06 208 ILE A N 1
ATOM 1646 C CA . ILE A 1 208 ? 4.676 4.945 -0.512 1 98.06 208 ILE A CA 1
ATOM 1647 C C . ILE A 1 208 ? 5.094 6.25 -1.188 1 98.06 208 ILE A C 1
ATOM 1649 O O . ILE A 1 208 ? 4.852 7.336 -0.656 1 98.06 208 ILE A O 1
ATOM 1653 N N . ARG A 1 209 ? 5.711 6.133 -2.299 1 97.94 209 ARG A N 1
ATOM 1654 C CA . ARG A 1 209 ? 6.246 7.289 -3.008 1 97.94 209 ARG A CA 1
ATOM 1655 C C . ARG A 1 209 ? 5.129 8.117 -3.633 1 97.94 209 ARG A C 1
ATOM 1657 O O . ARG A 1 209 ? 4.195 7.566 -4.223 1 97.94 209 ARG A O 1
ATOM 1664 N N . GLY A 1 210 ? 5.184 9.398 -3.4 1 97.69 210 GLY A N 1
ATOM 1665 C CA . GLY A 1 210 ? 4.297 10.336 -4.062 1 97.69 210 GLY A CA 1
ATOM 1666 C C . GLY A 1 210 ? 5.035 11.477 -4.746 1 97.69 210 GLY A C 1
ATOM 1667 O O . GLY A 1 210 ? 6.176 11.781 -4.391 1 97.69 210 GLY A O 1
ATOM 1668 N N . GLN A 1 211 ? 4.469 12.008 -5.738 1 98.31 211 GLN A N 1
ATOM 1669 C CA . GLN A 1 211 ? 4.918 13.203 -6.434 1 98.31 211 GLN A CA 1
ATOM 1670 C C . GLN A 1 211 ? 3.766 14.18 -6.652 1 98.31 211 GLN A C 1
ATOM 1672 O O . GLN A 1 211 ? 2.656 13.773 -7.004 1 98.31 211 GLN A O 1
ATOM 1677 N N . VAL A 1 212 ? 3.984 15.43 -6.336 1 98.31 212 VAL A N 1
ATOM 1678 C CA . VAL A 1 212 ? 2.932 16.422 -6.5 1 98.31 212 VAL A CA 1
ATOM 1679 C C . VAL A 1 212 ? 3.488 17.656 -7.215 1 98.31 212 VAL A C 1
ATOM 1681 O O . VAL A 1 212 ? 4.707 17.828 -7.309 1 98.31 212 VAL A O 1
ATOM 1684 N N . ILE A 1 213 ? 2.58 18.391 -7.754 1 98.38 213 ILE A N 1
ATOM 1685 C CA . ILE A 1 213 ? 2.852 19.688 -8.359 1 98.38 213 ILE A CA 1
ATOM 1686 C C . ILE A 1 213 ? 2.154 20.797 -7.559 1 98.38 213 ILE A C 1
ATOM 1688 O O . ILE A 1 213 ? 1.005 20.625 -7.145 1 98.38 213 ILE A O 1
ATOM 1692 N N . ARG A 1 214 ? 2.85 21.828 -7.258 1 98.25 214 ARG A N 1
ATOM 1693 C CA . ARG A 1 214 ? 2.252 23.031 -6.672 1 98.25 214 ARG A CA 1
ATOM 1694 C C . ARG A 1 214 ? 2.271 24.188 -7.66 1 98.25 214 ARG A C 1
ATOM 1696 O O . ARG A 1 214 ? 3.33 24.562 -8.18 1 98.25 214 ARG A O 1
ATOM 1703 N N . VAL A 1 215 ? 1.166 24.75 -7.898 1 98.31 215 VAL A N 1
ATOM 1704 C CA . VAL A 1 215 ? 1.04 25.812 -8.891 1 98.31 215 VAL A CA 1
ATOM 1705 C C . VAL A 1 215 ? 0.148 26.938 -8.344 1 98.31 215 VAL A C 1
ATOM 1707 O O . VAL A 1 215 ? -0.716 26.688 -7.496 1 98.31 215 VAL A O 1
ATOM 1710 N N . LYS A 1 216 ? 0.384 28.172 -8.766 1 98 216 LYS A N 1
ATOM 1711 C CA . LYS A 1 216 ? -0.453 29.297 -8.344 1 98 216 LYS A CA 1
ATOM 1712 C C . LYS A 1 216 ? -1.762 29.328 -9.133 1 98 216 LYS A C 1
ATOM 1714 O O . LYS A 1 216 ? -1.757 29.484 -10.352 1 98 216 LYS A O 1
ATOM 1719 N N . ALA A 1 217 ? -2.83 29.078 -8.508 1 98.06 217 ALA A N 1
ATOM 1720 C CA . ALA A 1 217 ? -4.172 29.125 -9.078 1 98.06 217 ALA A CA 1
ATOM 1721 C C . ALA A 1 217 ? -5.199 29.562 -8.039 1 98.06 217 ALA A C 1
ATOM 1723 O O . ALA A 1 217 ? -6.09 28.797 -7.676 1 98.06 217 ALA A O 1
ATOM 1724 N N . PRO A 1 218 ? -5.168 30.812 -7.637 1 97.19 218 PRO A N 1
ATOM 1725 C CA . PRO A 1 218 ? -5.977 31.281 -6.508 1 97.19 218 PRO A CA 1
ATOM 1726 C C . PRO A 1 218 ? -7.477 31.203 -6.777 1 97.19 218 PRO A C 1
ATOM 1728 O O . PRO A 1 218 ? -8.281 31.297 -5.848 1 97.19 218 PRO A O 1
ATOM 1731 N N . TRP A 1 219 ? -7.883 30.969 -8.016 1 97.62 219 TRP A N 1
ATOM 1732 C CA . TRP A 1 219 ? -9.305 30.906 -8.352 1 97.62 219 TRP A CA 1
ATOM 1733 C C . TRP A 1 219 ? -9.867 29.531 -8.008 1 97.62 219 TRP A C 1
ATOM 1735 O O . TRP A 1 219 ? -11.086 29.344 -7.988 1 97.62 219 TRP A O 1
ATOM 1745 N N . VAL A 1 220 ? -9.023 28.5 -7.746 1 98 220 VAL A N 1
ATOM 1746 C CA . VAL A 1 220 ? -9.477 27.172 -7.352 1 98 220 VAL A CA 1
ATOM 1747 C C . VAL A 1 220 ? -9.805 27.156 -5.859 1 98 220 VAL A C 1
ATOM 1749 O O . VAL A 1 220 ? -8.906 27.25 -5.02 1 98 220 VAL A O 1
ATOM 1752 N N . ASP A 1 221 ? -11.023 27 -5.477 1 96.06 221 ASP A N 1
ATOM 1753 C CA . ASP A 1 221 ? -11.414 27.156 -4.078 1 96.06 221 ASP A CA 1
ATOM 1754 C C . ASP A 1 221 ? -12.086 25.891 -3.551 1 96.06 221 ASP A C 1
ATOM 1756 O O . ASP A 1 221 ? -12.641 25.891 -2.451 1 96.06 221 ASP A O 1
ATOM 1760 N N . LYS A 1 222 ? -12.141 24.844 -4.336 1 98.19 222 LYS A N 1
ATOM 1761 C CA . LYS A 1 222 ? -12.656 23.547 -3.939 1 98.19 222 LYS A CA 1
ATOM 1762 C C . LYS A 1 222 ? -11.594 22.453 -4.113 1 98.19 222 LYS A C 1
ATOM 1764 O O . LYS A 1 222 ? -10.695 22.594 -4.945 1 98.19 222 LYS A O 1
ATOM 1769 N N . PHE A 1 223 ? -11.688 21.438 -3.365 1 98.62 223 PHE A N 1
ATOM 1770 C CA . PHE A 1 223 ? -10.844 20.281 -3.639 1 98.62 223 PHE A CA 1
ATOM 1771 C C . PHE A 1 223 ? -11.547 19.312 -4.578 1 98.62 223 PHE A C 1
ATOM 1773 O O . PHE A 1 223 ? -12.781 19.266 -4.637 1 98.62 223 PHE A O 1
ATOM 1780 N N . TYR A 1 224 ? -10.773 18.516 -5.312 1 98.56 224 TYR A N 1
ATOM 1781 C CA . TYR A 1 224 ? -11.289 17.5 -6.23 1 98.56 224 TYR A CA 1
ATOM 1782 C C . TYR A 1 224 ? -10.5 16.203 -6.113 1 98.56 224 TYR A C 1
ATOM 1784 O O . TYR A 1 224 ? -9.266 16.219 -6.059 1 98.56 224 TYR A O 1
ATOM 1792 N N . TYR A 1 225 ? -11.203 15.18 -5.957 1 97.94 225 TYR A N 1
ATOM 1793 C CA . TYR A 1 225 ? -10.672 13.836 -6.172 1 97.94 225 TYR A CA 1
ATOM 1794 C C . TYR A 1 225 ? -11.344 13.164 -7.363 1 97.94 225 TYR A C 1
ATOM 1796 O O . TYR A 1 225 ? -12.547 13.336 -7.586 1 97.94 225 TYR A O 1
ATOM 1804 N N . TRP A 1 226 ? -10.562 12.445 -8.148 1 97 226 TRP A N 1
ATOM 1805 C CA . TRP A 1 226 ? -11.109 11.766 -9.32 1 97 226 TRP A CA 1
ATOM 1806 C C . TRP A 1 226 ? -10.531 10.359 -9.453 1 97 226 TRP A C 1
ATOM 1808 O O . TRP A 1 226 ? -9.32 10.195 -9.648 1 97 226 TRP A O 1
ATOM 1818 N N . ASP A 1 227 ? -11.391 9.289 -9.359 1 94.06 227 ASP A N 1
ATOM 1819 C CA . ASP A 1 227 ? -11.102 7.871 -9.547 1 94.06 227 ASP A CA 1
ATOM 1820 C C . ASP A 1 227 ? -9.906 7.441 -8.703 1 94.06 227 ASP A C 1
ATOM 1822 O O . ASP A 1 227 ? -9.062 6.66 -9.156 1 94.06 227 ASP A O 1
ATOM 1826 N N . SER A 1 228 ? -9.594 8 -7.629 1 89.75 228 SER A N 1
ATOM 1827 C CA . SER A 1 228 ? -8.609 7.637 -6.617 1 89.75 228 SER A CA 1
ATOM 1828 C C . SER A 1 228 ? -7.195 7.992 -7.066 1 89.75 228 SER A C 1
ATOM 1830 O O . SER A 1 228 ? -6.254 7.945 -6.27 1 89.75 228 SER A O 1
ATOM 1832 N N . ASP A 1 229 ? -6.969 8.367 -8.305 1 94.25 229 ASP A N 1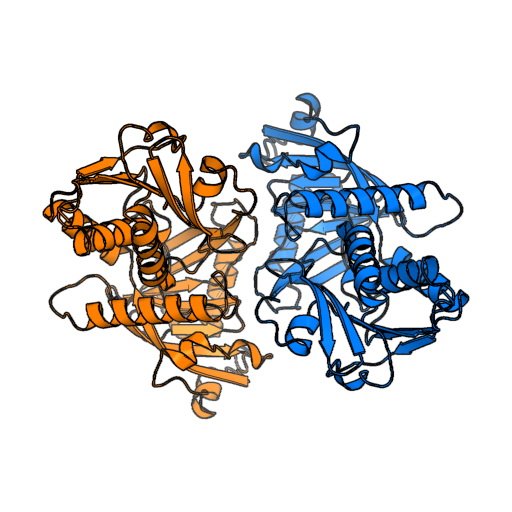
ATOM 1833 C CA . ASP A 1 229 ? -5.605 8.531 -8.805 1 94.25 229 ASP A CA 1
ATOM 1834 C C . ASP A 1 229 ? -5.312 10 -9.109 1 94.25 229 ASP A C 1
ATOM 1836 O O . ASP A 1 229 ? -4.293 10.32 -9.727 1 94.25 229 ASP A O 1
ATOM 1840 N N . THR A 1 230 ? -6.262 10.867 -8.82 1 97.31 230 THR A N 1
ATOM 1841 C CA . THR A 1 230 ? -6.082 12.281 -9.109 1 97.31 230 THR A CA 1
ATOM 1842 C C . THR A 1 230 ? -6.672 13.141 -7.996 1 97.31 230 THR A C 1
ATOM 1844 O O . THR A 1 230 ? -7.766 12.867 -7.504 1 97.31 230 THR A O 1
ATOM 1847 N N . TYR A 1 231 ? -5.914 14.133 -7.598 1 98.31 231 TYR A N 1
ATOM 1848 C CA . TYR A 1 231 ? -6.523 15.086 -6.672 1 98.31 231 TYR A CA 1
ATOM 1849 C C . TYR A 1 231 ? -6.012 16.5 -6.926 1 98.31 231 TYR A C 1
ATOM 1851 O O . TYR A 1 231 ? -4.902 16.688 -7.434 1 98.31 231 TYR A O 1
ATOM 1859 N N . ILE A 1 232 ? -6.793 17.438 -6.699 1 98.75 232 ILE A N 1
ATOM 1860 C CA . ILE A 1 232 ? -6.562 18.875 -6.707 1 98.75 232 ILE A CA 1
ATOM 1861 C C . ILE A 1 232 ? -6.953 19.469 -5.355 1 98.75 232 ILE A C 1
ATOM 1863 O O . ILE A 1 232 ? -8.125 19.453 -4.973 1 98.75 232 ILE A O 1
ATOM 1867 N N . ILE A 1 233 ? -5.973 20.016 -4.598 1 98.62 233 ILE A N 1
ATOM 1868 C CA . ILE A 1 233 ? -6.238 20.484 -3.244 1 98.62 233 ILE A CA 1
ATOM 1869 C C . ILE A 1 233 ? -5.707 21.922 -3.092 1 98.62 233 ILE A C 1
ATOM 1871 O O . ILE A 1 233 ? -4.5 22.141 -3.176 1 98.62 233 ILE A O 1
ATOM 1875 N N . PRO A 1 234 ? -6.508 22.844 -2.848 1 98.06 234 PRO A N 1
ATOM 1876 C CA . PRO A 1 234 ? -6.051 24.234 -2.736 1 98.06 234 PRO A CA 1
ATOM 1877 C C . PRO A 1 234 ? -5.465 24.547 -1.365 1 98.06 234 PRO A C 1
ATOM 1879 O O . PRO A 1 234 ? -5.953 24.047 -0.348 1 98.06 234 PRO A O 1
ATOM 1882 N N . SER A 1 235 ? -4.391 25.234 -1.395 1 94.38 235 SER A N 1
ATOM 1883 C CA . SER A 1 235 ? -3.898 25.969 -0.226 1 94.38 235 SER A CA 1
ATOM 1884 C C . SER A 1 235 ? -4.473 27.375 -0.167 1 94.38 235 SER A C 1
ATOM 1886 O O . SER A 1 235 ? -4.047 28.25 -0.92 1 94.38 235 SER A O 1
ATOM 1888 N N . ILE A 1 236 ? -5.258 27.625 0.703 1 89.56 236 ILE A N 1
ATOM 1889 C CA . ILE A 1 236 ? -6.062 28.844 0.733 1 89.56 236 ILE A CA 1
ATOM 1890 C C . ILE A 1 236 ? -5.18 30.031 1.096 1 89.56 236 ILE A C 1
ATOM 1892 O O . ILE A 1 236 ? -5.371 31.141 0.575 1 89.56 236 ILE A O 1
ATOM 1896 N N . SER A 1 237 ? -4.199 29.797 1.834 1 90.88 237 SER A N 1
ATOM 1897 C CA . SER A 1 237 ? -3.441 30.891 2.443 1 90.88 237 SER A CA 1
ATOM 1898 C C . SER A 1 237 ? -2.586 31.609 1.408 1 90.88 237 SER A C 1
ATOM 1900 O O . SER A 1 237 ? -2.312 32.812 1.547 1 90.88 237 SER A O 1
ATOM 1902 N N . ASP A 1 238 ? -2.186 30.922 0.387 1 92.94 238 ASP A N 1
ATOM 1903 C CA . ASP A 1 238 ? -1.272 31.578 -0.536 1 92.94 238 ASP A CA 1
ATOM 1904 C C . ASP A 1 238 ? -1.728 31.406 -1.982 1 92.94 238 ASP A C 1
ATOM 1906 O O . ASP A 1 238 ? -1.003 31.766 -2.914 1 92.94 238 ASP A O 1
ATOM 1910 N N . GLY A 1 239 ? -2.846 30.828 -2.18 1 95.5 239 GLY A N 1
ATOM 1911 C CA . GLY A 1 239 ? -3.443 30.719 -3.5 1 95.5 239 GLY A CA 1
ATOM 1912 C C . GLY A 1 239 ? -2.824 29.625 -4.344 1 95.5 239 GLY A C 1
ATOM 1913 O O . GLY A 1 239 ? -3.092 29.531 -5.543 1 95.5 239 GLY A O 1
ATOM 1914 N N . THR A 1 240 ? -2.021 28.797 -3.748 1 96.88 240 THR A N 1
ATOM 1915 C CA . THR A 1 240 ? -1.451 27.688 -4.492 1 96.88 240 THR A CA 1
ATOM 1916 C C . THR A 1 240 ? -2.371 26.469 -4.438 1 96.88 240 THR A C 1
ATOM 1918 O O . THR A 1 240 ? -3.27 26.406 -3.594 1 96.88 240 THR A O 1
ATOM 1921 N N . VAL A 1 241 ? -2.191 25.625 -5.414 1 98.31 241 VAL A N 1
ATOM 1922 C CA . VAL A 1 241 ? -2.961 24.391 -5.52 1 98.31 241 VAL A CA 1
ATOM 1923 C C . VAL A 1 241 ? -2.014 23.203 -5.691 1 98.31 241 VAL A C 1
ATOM 1925 O O . VAL A 1 241 ? -1.045 23.281 -6.449 1 98.31 241 VAL A O 1
ATOM 1928 N N . VAL A 1 242 ? -2.26 22.188 -4.895 1 98.5 242 VAL A N 1
ATOM 1929 C CA . VAL A 1 242 ? -1.476 20.953 -5.02 1 98.5 242 VAL A CA 1
ATOM 1930 C C . VAL A 1 242 ? -2.164 20 -5.988 1 98.5 242 VAL A C 1
ATOM 1932 O O . VAL A 1 242 ? -3.348 19.703 -5.836 1 98.5 242 VAL A O 1
ATOM 1935 N N . LEU A 1 243 ? -1.465 19.609 -7.039 1 98.75 243 LEU A N 1
ATOM 1936 C CA . LEU A 1 243 ? -1.905 18.625 -8.016 1 98.75 243 LEU A CA 1
ATOM 1937 C C . LEU A 1 243 ? -1.187 17.297 -7.812 1 98.75 243 LEU A C 1
ATOM 1939 O O . LEU A 1 243 ? 0.045 17.25 -7.777 1 98.75 243 LEU A O 1
ATOM 1943 N N . GLY A 1 244 ? -1.97 16.25 -7.609 1 97.44 244 GLY A N 1
ATOM 1944 C CA . GLY A 1 244 ? -1.302 14.969 -7.391 1 97.44 244 GLY A CA 1
ATOM 1945 C C . GLY A 1 244 ? -2.188 13.773 -7.68 1 97.44 244 GLY A C 1
ATOM 1946 O O . GLY A 1 244 ? -3.166 13.883 -8.422 1 97.44 244 GLY A O 1
ATOM 1947 N N . GLY A 1 245 ? -1.564 12.617 -7.082 1 86.25 245 GLY A N 1
ATOM 1948 C CA . GLY A 1 245 ? -2.311 11.375 -7.203 1 86.25 245 GLY A CA 1
ATOM 1949 C C . GLY A 1 245 ? -1.42 10.148 -7.332 1 86.25 245 GLY A C 1
ATOM 1950 O O . GLY A 1 245 ? -1.907 9.047 -7.562 1 86.25 245 GLY A O 1
ATOM 1951 N N . CYS A 1 246 ? -0.11 10.227 -7.18 1 92.12 246 CYS A N 1
ATOM 1952 C CA . CYS A 1 246 ? 0.805 9.102 -7.305 1 92.12 246 CYS A CA 1
ATOM 1953 C C . CYS A 1 246 ? 0.983 8.391 -5.969 1 92.12 246 CYS A C 1
ATOM 1955 O O . CYS A 1 246 ? 1.187 9.039 -4.941 1 92.12 246 CYS A O 1
ATOM 1957 N N . ARG A 1 247 ? 0.809 7.07 -5.887 1 97.38 247 ARG A N 1
ATOM 1958 C CA . ARG A 1 247 ? 1.051 6.246 -4.707 1 97.38 247 ARG A CA 1
ATOM 1959 C C . ARG A 1 247 ? 1.802 4.973 -5.074 1 97.38 247 ARG A C 1
ATOM 1961 O O . ARG A 1 247 ? 1.213 3.889 -5.117 1 97.38 247 ARG A O 1
ATOM 1968 N N . HIS A 1 248 ? 3.123 5.094 -5.262 1 98 248 HIS A N 1
ATOM 1969 C CA . HIS A 1 248 ? 3.953 3.953 -5.629 1 98 248 HIS A CA 1
ATOM 1970 C C . HIS A 1 248 ? 4.387 3.164 -4.395 1 98 248 HIS A C 1
ATOM 1972 O O . HIS A 1 248 ? 5.355 3.529 -3.729 1 98 248 HIS A O 1
ATOM 1978 N N . PHE A 1 249 ? 3.715 2.023 -4.164 1 97.75 249 PHE A N 1
ATOM 1979 C CA . PHE A 1 249 ? 3.877 1.191 -2.979 1 97.75 249 PHE A CA 1
ATOM 1980 C C . PHE A 1 249 ? 5.258 0.551 -2.949 1 97.75 249 PHE A C 1
ATOM 1982 O O . PHE A 1 249 ? 5.652 -0.128 -3.9 1 97.75 249 PHE A O 1
ATOM 1989 N N . GLY A 1 250 ? 6.113 0.845 -1.884 1 95.94 250 GLY A N 1
ATOM 1990 C CA . GLY A 1 250 ? 7.402 0.201 -1.688 1 95.94 250 GLY A CA 1
ATOM 1991 C C . GLY A 1 250 ? 8.531 0.881 -2.439 1 95.94 250 GLY A C 1
ATOM 1992 O O . GLY A 1 250 ? 9.68 0.444 -2.371 1 95.94 250 GLY A O 1
ATOM 1993 N N . SER A 1 251 ? 8.266 1.951 -3.178 1 96.75 251 SER A N 1
ATOM 1994 C CA . SER A 1 251 ? 9.297 2.656 -3.938 1 96.75 251 SER A CA 1
ATOM 1995 C C . SER A 1 251 ? 10.102 3.596 -3.043 1 96.75 251 SER A C 1
ATOM 1997 O O . SER A 1 251 ? 9.523 4.324 -2.23 1 96.75 251 SER A O 1
ATOM 1999 N N . HIS A 1 252 ? 11.422 3.613 -3.225 1 95.5 252 HIS A N 1
ATOM 2000 C CA . HIS A 1 252 ? 12.328 4.449 -2.447 1 95.5 252 HIS A CA 1
ATOM 2001 C C . HIS A 1 252 ? 12.875 5.598 -3.287 1 95.5 252 HIS A C 1
ATOM 2003 O O . HIS A 1 252 ? 13.766 6.328 -2.844 1 95.5 252 HIS A O 1
ATOM 2009 N N . ASN A 1 253 ? 12.32 5.762 -4.484 1 95.19 253 ASN A N 1
ATOM 2010 C CA . ASN A 1 253 ? 12.852 6.742 -5.426 1 95.19 253 ASN A CA 1
ATOM 2011 C C . ASN A 1 253 ? 12.406 8.156 -5.07 1 95.19 253 ASN A C 1
ATOM 2013 O O . ASN A 1 253 ? 11.219 8.484 -5.16 1 95.19 253 ASN A O 1
ATOM 2017 N N . GLU A 1 254 ? 13.305 9.055 -4.73 1 95.62 254 GLU A N 1
ATOM 2018 C CA . GLU A 1 254 ? 12.977 10.422 -4.328 1 95.62 254 GLU A CA 1
ATOM 2019 C C . GLU A 1 254 ? 13.203 11.406 -5.473 1 95.62 254 GLU A C 1
ATOM 2021 O O . GLU A 1 254 ? 13.055 12.617 -5.301 1 95.62 254 GLU A O 1
ATOM 2026 N N . GLN A 1 255 ? 13.547 10.875 -6.656 1 95.81 255 GLN A N 1
ATOM 2027 C CA . GLN A 1 255 ? 13.82 11.742 -7.797 1 95.81 255 GLN A CA 1
ATOM 2028 C C . GLN A 1 255 ? 12.539 12.055 -8.562 1 95.81 255 GLN A C 1
ATOM 2030 O O . GLN A 1 255 ? 11.656 11.203 -8.688 1 95.81 255 GLN A O 1
ATOM 2035 N N . VAL A 1 256 ? 12.5 13.227 -9.086 1 97.88 256 VAL A N 1
ATOM 2036 C CA . VAL A 1 256 ? 11.383 13.633 -9.93 1 97.88 256 VAL A CA 1
ATOM 2037 C C . VAL A 1 256 ? 11.32 12.75 -11.172 1 97.88 256 VAL A C 1
ATOM 2039 O O . VAL A 1 256 ? 12.359 12.438 -11.766 1 97.88 256 VAL A O 1
ATOM 2042 N N . ASN A 1 257 ? 10.195 12.258 -11.484 1 97.19 257 ASN A N 1
ATOM 2043 C CA . ASN A 1 257 ? 9.906 11.539 -12.719 1 97.19 257 ASN A CA 1
ATOM 2044 C C . ASN A 1 257 ? 9.055 12.375 -13.664 1 97.19 257 ASN A C 1
ATOM 2046 O O . ASN A 1 257 ? 7.883 12.633 -13.383 1 97.19 257 ASN A O 1
ATOM 2050 N N . GLU A 1 258 ? 9.586 12.703 -14.766 1 97.5 258 GLU A N 1
ATOM 2051 C CA . GLU A 1 258 ? 8.914 13.609 -15.695 1 97.5 258 GLU A CA 1
ATOM 2052 C C . GLU A 1 258 ? 7.625 12.984 -16.234 1 97.5 258 GLU A C 1
ATOM 2054 O O . GLU A 1 258 ? 6.648 13.695 -16.484 1 97.5 258 GLU A O 1
ATOM 2059 N N . ARG A 1 259 ? 7.586 11.719 -16.484 1 96.81 259 ARG A N 1
ATOM 2060 C CA . ARG A 1 259 ? 6.375 11.055 -16.953 1 96.81 259 ARG A CA 1
ATOM 2061 C C . ARG A 1 259 ? 5.246 11.195 -15.938 1 96.81 259 ARG A C 1
ATOM 2063 O O . ARG A 1 259 ? 4.086 11.375 -16.312 1 96.81 259 ARG A O 1
ATOM 2070 N N . ASN A 1 260 ? 5.605 11.094 -14.602 1 97.31 260 ASN A N 1
ATOM 2071 C CA . ASN A 1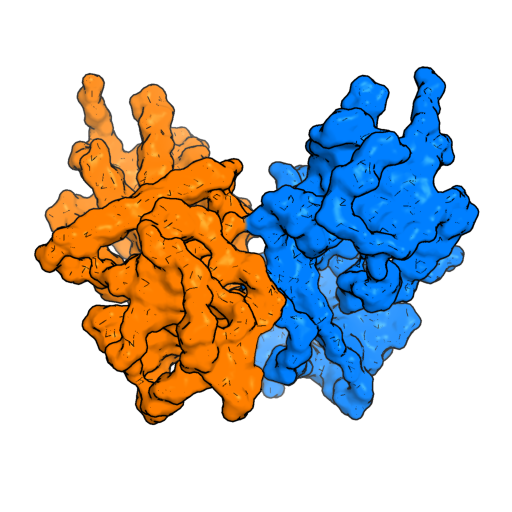 260 ? 4.613 11.336 -13.562 1 97.31 260 ASN A CA 1
ATOM 2072 C C . ASN A 1 260 ? 4.094 12.766 -13.602 1 97.31 260 ASN A C 1
ATOM 2074 O O . ASN A 1 260 ? 2.891 13 -13.461 1 97.31 260 ASN A O 1
ATOM 2078 N N . THR A 1 261 ? 5.035 13.734 -13.797 1 98.12 261 THR A N 1
ATOM 2079 C CA . THR A 1 261 ? 4.652 15.133 -13.883 1 98.12 261 THR A CA 1
ATOM 2080 C C . THR A 1 261 ? 3.65 15.352 -15.016 1 98.12 261 THR A C 1
ATOM 2082 O O . THR A 1 261 ? 2.6 15.961 -14.812 1 98.12 261 THR A O 1
ATOM 2085 N N . GLU A 1 262 ? 3.932 14.789 -16.172 1 97.69 262 GLU A N 1
ATOM 2086 C CA . GLU A 1 262 ? 3.074 14.938 -17.344 1 97.69 262 GLU A CA 1
ATOM 2087 C C . GLU A 1 262 ? 1.697 14.328 -17.094 1 97.69 262 GLU A C 1
ATOM 2089 O O . GLU A 1 262 ? 0.679 14.906 -17.484 1 97.69 262 GLU A O 1
ATOM 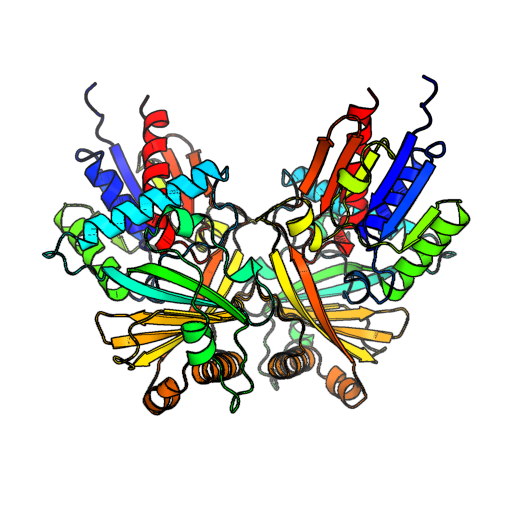2094 N N . GLU A 1 263 ? 1.692 13.203 -16.5 1 97.25 263 GLU A N 1
ATOM 2095 C CA . GLU A 1 263 ? 0.432 12.523 -16.234 1 97.25 263 GLU A CA 1
ATOM 2096 C C . GLU A 1 263 ? -0.43 13.32 -15.258 1 97.25 263 GLU A C 1
ATOM 2098 O O . GLU A 1 263 ? -1.643 13.438 -15.445 1 97.25 263 GLU A O 1
ATOM 2103 N N . ILE A 1 264 ? 0.174 13.828 -14.172 1 98.31 264 ILE A N 1
ATOM 2104 C CA . ILE A 1 264 ? -0.538 14.633 -13.188 1 98.31 264 ILE A CA 1
ATOM 2105 C C . ILE A 1 264 ? -1.145 15.859 -13.867 1 98.31 264 ILE A C 1
ATOM 2107 O O . ILE A 1 264 ? -2.324 16.156 -13.664 1 98.31 264 ILE A O 1
ATOM 2111 N N . ILE A 1 265 ? -0.33 16.531 -14.711 1 98.31 265 ILE A N 1
ATOM 2112 C CA . ILE A 1 265 ? -0.8 17.719 -15.406 1 98.31 265 ILE A CA 1
ATOM 2113 C C . ILE A 1 265 ? -1.969 17.359 -16.312 1 98.31 265 ILE A C 1
ATOM 2115 O O . ILE A 1 265 ? -3.008 18.016 -16.297 1 98.31 265 ILE A O 1
ATOM 2119 N N . GLU A 1 266 ? -1.851 16.312 -17.047 1 97.06 266 GLU A N 1
ATOM 2120 C CA . GLU A 1 266 ? -2.877 15.883 -17.984 1 97.06 266 GLU A CA 1
ATOM 2121 C C . GLU A 1 266 ? -4.191 15.578 -17.281 1 97.06 266 GLU A C 1
ATOM 2123 O O . GLU A 1 266 ? -5.25 16.062 -17.672 1 97.06 266 GLU A O 1
ATOM 2128 N N . LYS A 1 267 ? -4.145 14.82 -16.234 1 96.88 267 LYS A N 1
ATOM 2129 C CA . LYS A 1 267 ? -5.355 14.398 -15.531 1 96.88 267 LYS A CA 1
ATOM 2130 C C . LYS A 1 267 ? -6.012 15.57 -14.82 1 96.88 267 LYS A C 1
ATOM 2132 O O . LYS A 1 267 ? -7.234 15.727 -14.867 1 96.88 267 LYS A O 1
ATOM 2137 N N . CYS A 1 268 ? -5.23 16.375 -14.172 1 98.12 268 CYS A N 1
ATOM 2138 C CA . CYS A 1 268 ? -5.789 17.5 -13.422 1 98.12 268 CYS A CA 1
ATOM 2139 C C . CYS A 1 268 ? -6.41 18.531 -14.367 1 98.12 268 CYS A C 1
ATOM 2141 O O . CYS A 1 268 ? -7.469 19.078 -14.07 1 98.12 268 CYS A O 1
ATOM 2143 N N . THR A 1 269 ? -5.77 18.766 -15.555 1 97.75 269 THR A N 1
ATOM 2144 C CA . THR A 1 269 ? -6.316 19.75 -16.484 1 97.75 269 THR A CA 1
ATOM 2145 C C . THR A 1 269 ? -7.535 19.172 -17.219 1 97.75 269 THR A C 1
ATOM 2147 O O . THR A 1 269 ? -8.383 19.938 -17.688 1 97.75 269 THR A O 1
ATOM 2150 N N . THR A 1 270 ? -7.594 17.859 -17.328 1 97.12 270 THR A N 1
ATOM 2151 C CA . THR A 1 270 ? -8.805 17.25 -17.859 1 97.12 270 THR A CA 1
ATOM 2152 C C . THR A 1 270 ? -9.992 17.5 -16.922 1 97.12 270 THR A C 1
ATOM 2154 O O . THR A 1 270 ? -11.078 17.844 -17.375 1 97.12 270 THR A O 1
ATOM 2157 N N . LEU A 1 271 ? -9.773 17.359 -15.633 1 96.94 271 LEU A N 1
ATOM 2158 C CA . LEU A 1 271 ? -10.828 17.531 -14.641 1 96.94 271 LEU A CA 1
ATOM 2159 C C . LEU A 1 271 ? -11.172 19 -14.469 1 96.94 271 LEU A C 1
ATOM 2161 O O . LEU A 1 271 ? -12.344 19.375 -14.344 1 96.94 271 LEU A O 1
ATOM 2165 N N . LEU A 1 272 ? -10.156 19.875 -14.414 1 97.12 272 LEU A N 1
ATOM 2166 C CA . LEU A 1 272 ? -10.312 21.328 -14.266 1 97.12 272 LEU A CA 1
ATOM 2167 C C . LEU A 1 272 ? -9.508 22.062 -15.32 1 97.12 272 LEU A C 1
ATOM 2169 O O . LEU A 1 272 ? -8.406 22.547 -15.047 1 97.12 272 LEU A O 1
ATOM 2173 N N . PRO A 1 273 ? -10.062 22.359 -16.438 1 96.62 273 PRO A N 1
ATOM 2174 C CA . PRO A 1 273 ? -9.352 22.922 -17.578 1 96.62 273 PRO A CA 1
ATOM 2175 C C . PRO A 1 273 ? -8.727 24.281 -17.281 1 96.62 273 PRO A C 1
ATOM 2177 O O . PRO A 1 273 ? -7.699 24.641 -17.859 1 96.62 273 PRO A O 1
ATOM 2180 N N . SER A 1 274 ? -9.25 25.078 -16.344 1 96.38 274 SER A N 1
ATOM 2181 C CA . SER A 1 274 ? -8.719 26.391 -16 1 96.38 274 SER A CA 1
ATOM 2182 C C . SER A 1 274 ? -7.289 26.297 -15.477 1 96.38 274 SER A C 1
ATOM 2184 O O . SER A 1 274 ? -6.551 27.281 -15.492 1 96.38 274 SER A O 1
ATOM 2186 N N . LEU A 1 275 ? -6.848 25.125 -1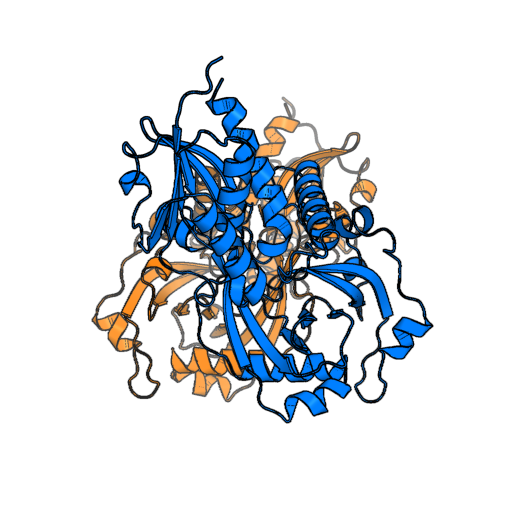5.062 1 98.12 275 LEU A N 1
ATOM 2187 C CA . LEU A 1 275 ? -5.5 24.922 -14.547 1 98.12 275 LEU A CA 1
ATOM 2188 C C . LEU A 1 275 ? -4.461 25.094 -15.656 1 98.12 275 LEU A C 1
ATOM 2190 O O . LEU A 1 275 ? -3.279 25.297 -15.375 1 98.12 275 LEU A O 1
ATOM 2194 N N . LYS A 1 276 ? -4.887 24.953 -16.922 1 97.5 276 LYS A N 1
ATOM 2195 C CA . LYS A 1 276 ? -3.965 25.141 -18.031 1 97.5 276 LYS A CA 1
ATOM 2196 C C . LYS A 1 276 ? -3.33 26.531 -17.984 1 97.5 276 LYS A C 1
ATOM 2198 O O . LYS A 1 276 ? -2.15 26.688 -18.312 1 97.5 276 LYS A O 1
ATOM 2203 N N . GLU A 1 277 ? -4.098 27.484 -17.578 1 97.06 277 GLU A N 1
ATOM 2204 C CA . GLU A 1 277 ? -3.594 28.844 -17.469 1 97.06 277 GLU A CA 1
ATOM 2205 C C . GLU A 1 277 ? -2.553 28.969 -16.359 1 97.06 277 GLU A C 1
ATOM 2207 O O . GLU A 1 277 ? -1.544 29.656 -16.531 1 97.06 277 GLU A O 1
ATOM 2212 N N . ALA A 1 278 ? -2.791 28.375 -15.234 1 97.25 278 ALA A N 1
ATOM 2213 C CA . ALA A 1 278 ? -1.871 28.406 -14.102 1 97.25 278 ALA A CA 1
ATOM 2214 C C . ALA A 1 278 ? -0.549 27.719 -14.445 1 97.25 278 ALA A C 1
ATOM 2216 O O . ALA A 1 278 ? 0.516 28.172 -14.016 1 97.25 278 ALA A O 1
ATOM 2217 N N . LEU A 1 279 ? -0.594 26.703 -15.242 1 97.5 279 LEU A N 1
ATOM 2218 C CA . LEU A 1 279 ? 0.556 25.859 -15.523 1 97.5 279 LEU A CA 1
ATOM 2219 C C . LEU A 1 279 ? 1.445 26.484 -16.594 1 97.5 279 LEU A C 1
ATOM 2221 O O . LEU A 1 279 ? 2.525 25.969 -16.891 1 97.5 279 LEU A O 1
ATOM 2225 N N . LYS A 1 280 ? 0.983 27.609 -17.125 1 96 280 LYS A N 1
ATOM 2226 C CA . LYS A 1 280 ? 1.838 28.391 -18.016 1 96 280 LYS A CA 1
ATOM 2227 C C . LYS A 1 280 ? 2.934 29.109 -17.234 1 96 280 LYS A C 1
ATOM 2229 O O . LYS A 1 280 ? 3.928 29.547 -17.812 1 96 280 LYS A O 1
ATOM 2234 N N . THR A 1 281 ? 2.674 29.281 -15.93 1 92.75 281 THR A N 1
ATOM 2235 C CA . THR A 1 281 ? 3.662 29.891 -15.047 1 92.75 281 THR A CA 1
ATOM 2236 C C . THR A 1 281 ? 4.504 28.828 -14.359 1 92.75 281 THR A C 1
ATOM 2238 O O . THR A 1 281 ? 4.258 27.625 -14.531 1 92.75 281 THR A O 1
ATOM 2241 N N . ASP A 1 282 ? 5.426 29.266 -13.602 1 95.31 282 ASP A N 1
ATOM 2242 C CA . ASP A 1 282 ? 6.305 28.344 -12.898 1 95.31 282 ASP A CA 1
ATOM 2243 C C . ASP A 1 282 ? 5.531 27.547 -11.852 1 95.31 282 ASP A C 1
ATOM 2245 O O . ASP A 1 282 ? 4.629 28.078 -11.195 1 95.31 282 ASP A O 1
ATOM 2249 N N . TYR A 1 283 ? 5.781 26.328 -11.828 1 97.5 283 TYR A N 1
ATOM 2250 C CA . TYR A 1 283 ? 5.254 25.438 -10.797 1 97.5 283 TYR A CA 1
ATOM 2251 C C . TYR A 1 283 ? 6.367 24.609 -10.172 1 97.5 283 TYR A C 1
ATOM 2253 O O . TYR A 1 283 ? 7.441 24.453 -10.758 1 97.5 283 TYR A O 1
ATOM 2261 N N . LYS A 1 284 ? 6.133 24.188 -9.016 1 97.56 284 LYS A N 1
ATOM 2262 C CA . LYS A 1 284 ? 7.109 23.375 -8.289 1 97.56 284 LYS A CA 1
ATOM 2263 C C . LYS A 1 284 ? 6.699 21.906 -8.266 1 97.56 284 LYS A C 1
ATOM 2265 O O . LYS A 1 284 ? 5.516 21.578 -8.141 1 97.56 284 LYS A O 1
ATOM 2270 N N . VAL A 1 285 ? 7.668 21.016 -8.461 1 98.19 285 VAL A N 1
ATOM 2271 C CA . VAL A 1 285 ? 7.465 19.578 -8.336 1 98.19 285 VAL A CA 1
ATOM 2272 C C . VAL A 1 285 ? 8.148 19.078 -7.066 1 98.19 285 VAL A C 1
ATOM 2274 O O . VAL A 1 285 ? 9.289 19.453 -6.773 1 98.19 285 VAL A O 1
ATOM 2277 N N . TRP A 1 286 ? 7.461 18.281 -6.312 1 98.12 286 TRP A N 1
ATOM 2278 C CA . TRP A 1 286 ? 7.973 17.766 -5.047 1 98.12 286 TRP A CA 1
ATOM 2279 C C . TRP A 1 286 ? 7.73 16.266 -4.934 1 98.12 286 TRP A C 1
ATOM 2281 O O . TRP A 1 286 ? 6.656 15.766 -5.285 1 98.12 286 TRP A O 1
ATOM 2291 N N . VAL A 1 287 ? 8.766 15.508 -4.527 1 98.19 287 VAL A N 1
ATOM 2292 C CA . VAL A 1 287 ? 8.664 14.07 -4.293 1 98.19 287 VAL A CA 1
ATOM 2293 C C . VAL A 1 287 ? 8.805 13.781 -2.803 1 98.19 287 VAL A C 1
ATOM 2295 O O . VAL A 1 287 ? 9.633 14.391 -2.119 1 98.19 287 VAL A O 1
ATOM 2298 N N . GLY A 1 288 ? 7.961 12.938 -2.275 1 97.56 288 GLY A N 1
ATOM 2299 C CA . GLY A 1 288 ? 8.031 12.516 -0.885 1 97.56 288 GLY A CA 1
ATOM 2300 C C . GLY A 1 288 ? 7.738 11.039 -0.693 1 97.56 288 GLY A C 1
ATOM 2301 O O . GLY A 1 288 ? 7.035 10.43 -1.501 1 97.56 288 GLY A O 1
ATOM 2302 N N . LEU A 1 289 ? 8.312 10.438 0.328 1 97.69 289 LEU A N 1
ATOM 2303 C CA . LEU A 1 289 ? 8.078 9.055 0.709 1 97.69 289 LEU A CA 1
ATOM 2304 C C . LEU A 1 289 ? 7.176 8.969 1.938 1 97.69 289 LEU A C 1
ATOM 2306 O O . LEU A 1 289 ? 7.633 9.18 3.062 1 97.69 289 LEU A O 1
ATOM 2310 N N . ARG A 1 290 ? 5.902 8.664 1.758 1 98.44 290 ARG A N 1
ATOM 2311 C CA . ARG A 1 290 ? 4.945 8.516 2.852 1 98.44 290 ARG A CA 1
ATOM 2312 C C . ARG A 1 290 ? 5.32 7.348 3.756 1 98.44 290 ARG A C 1
ATOM 2314 O O . ARG A 1 290 ? 5.578 6.242 3.275 1 98.44 290 ARG A O 1
ATOM 2321 N N . PRO A 1 291 ? 5.398 7.621 5.047 1 98.38 291 PRO A N 1
ATOM 2322 C CA . PRO A 1 291 ? 5.777 6.547 5.969 1 98.38 291 PRO A CA 1
ATOM 2323 C C . PRO A 1 291 ? 4.621 5.609 6.293 1 98.38 291 PRO A C 1
ATOM 2325 O O . PRO A 1 291 ? 3.971 5.754 7.332 1 98.38 291 PRO A O 1
ATOM 2328 N N . TYR A 1 292 ? 4.422 4.598 5.449 1 98.31 292 TYR A N 1
ATOM 2329 C CA . TYR A 1 292 ? 3.285 3.688 5.555 1 98.31 292 TYR A CA 1
ATOM 2330 C C . TYR A 1 292 ? 3.635 2.475 6.41 1 98.31 292 TYR A C 1
ATOM 2332 O O . TYR A 1 292 ? 4.754 1.964 6.344 1 98.31 292 TYR A O 1
ATOM 2340 N N . ARG A 1 293 ? 2.717 2.064 7.25 1 97.81 293 ARG A N 1
ATOM 2341 C CA . ARG A 1 293 ? 2.697 0.776 7.938 1 97.81 293 ARG A CA 1
ATOM 2342 C C . ARG A 1 293 ? 1.348 0.086 7.766 1 97.81 293 ARG A C 1
ATOM 2344 O O . ARG A 1 293 ? 0.309 0.748 7.707 1 97.81 293 ARG A O 1
ATOM 2351 N N . ASN A 1 294 ? 1.303 -1.217 7.59 1 92.75 294 ASN A N 1
ATOM 2352 C CA . ASN A 1 294 ? 0.048 -1.932 7.383 1 92.75 294 ASN A CA 1
ATOM 2353 C C . ASN A 1 294 ? -0.957 -1.64 8.492 1 92.75 294 ASN A C 1
ATOM 2355 O O . ASN A 1 294 ? -2.166 -1.754 8.289 1 92.75 294 ASN A O 1
ATOM 2359 N N . LYS A 1 295 ? -0.503 -1.357 9.625 1 93.94 295 LYS A N 1
ATOM 2360 C CA . LYS A 1 295 ? -1.267 -0.816 10.742 1 93.94 295 LYS A CA 1
ATOM 2361 C C . LYS A 1 295 ? -0.479 0.268 11.477 1 93.94 295 LYS A C 1
ATOM 2363 O O . LYS A 1 295 ? 0.675 0.055 11.852 1 93.94 295 LYS A O 1
ATOM 2368 N N . ILE A 1 296 ? -1.15 1.424 11.633 1 98.5 296 ILE A N 1
ATOM 2369 C CA . ILE A 1 296 ? -0.462 2.469 12.383 1 98.5 296 ILE A CA 1
ATOM 2370 C C . ILE A 1 296 ? -0.076 1.941 13.758 1 98.5 296 ILE A C 1
ATOM 2372 O O . ILE A 1 296 ? -0.886 1.303 14.438 1 98.5 296 ILE A O 1
ATOM 2376 N N . ARG A 1 297 ? 1.199 2.162 14.148 1 98.12 297 ARG A N 1
ATOM 2377 C CA . ARG A 1 297 ? 1.674 1.668 15.438 1 98.12 297 ARG A CA 1
ATOM 2378 C C . ARG A 1 297 ? 1.572 2.75 16.516 1 98.12 297 ARG A C 1
ATOM 2380 O O . ARG A 1 297 ? 2.311 3.734 16.484 1 98.12 297 ARG A O 1
ATOM 2387 N N . VAL A 1 298 ? 0.632 2.66 17.359 1 98.62 298 VAL A N 1
ATOM 2388 C CA . VAL A 1 298 ? 0.506 3.475 18.562 1 98.62 298 VAL A CA 1
ATOM 2389 C C . VAL A 1 298 ? 0.448 2.57 19.797 1 98.62 298 VAL A C 1
ATOM 2391 O O . VAL A 1 298 ? -0.62 2.074 20.156 1 98.62 298 VAL A O 1
ATOM 2394 N N . GLU A 1 299 ? 1.552 2.408 20.391 1 97.31 299 GLU A N 1
ATOM 2395 C CA . GLU A 1 299 ? 1.662 1.486 21.516 1 97.31 299 GLU A CA 1
ATOM 2396 C C . GLU A 1 299 ? 2.848 1.844 22.406 1 97.31 299 GLU A C 1
ATOM 2398 O O . GLU A 1 299 ? 3.672 2.686 22.047 1 97.31 299 GLU A O 1
ATOM 2403 N N . THR A 1 300 ? 2.938 1.221 23.578 1 97 300 THR A N 1
ATOM 2404 C CA . THR A 1 300 ? 4.047 1.438 24.516 1 97 300 THR A CA 1
ATOM 2405 C C . THR A 1 300 ? 4.98 0.233 24.531 1 97 300 THR A C 1
ATOM 2407 O O . THR A 1 300 ? 4.57 -0.883 24.203 1 97 300 THR A O 1
ATOM 2410 N N . GLU A 1 301 ? 6.16 0.532 24.672 1 95.38 301 GLU A N 1
ATOM 2411 C CA . GLU A 1 301 ? 7.227 -0.44 24.891 1 95.38 301 GLU A CA 1
ATOM 2412 C C . GLU A 1 301 ? 8.141 -0.004 26.031 1 95.38 301 GLU A C 1
ATOM 2414 O O . GLU A 1 301 ? 8.359 1.191 26.234 1 95.38 301 GLU A O 1
ATOM 2419 N N . HIS A 1 302 ? 8.562 -0.957 26.828 1 93.5 302 HIS A N 1
ATOM 2420 C CA . HIS A 1 302 ? 9.5 -0.654 27.906 1 93.5 302 HIS A CA 1
ATOM 2421 C C . HIS A 1 302 ? 10.914 -1.104 27.547 1 93.5 302 HIS A C 1
ATOM 2423 O O . HIS A 1 302 ? 11.125 -2.258 27.156 1 93.5 302 HIS A O 1
ATOM 2429 N N . ILE A 1 303 ? 11.742 -0.195 27.484 1 91.75 303 ILE A N 1
ATOM 2430 C CA . ILE A 1 303 ? 13.164 -0.506 27.375 1 91.75 303 ILE A CA 1
ATOM 2431 C C . ILE A 1 303 ? 13.898 -0.038 28.625 1 91.75 303 ILE A C 1
ATOM 2433 O O . ILE A 1 303 ? 14.047 1.165 28.859 1 91.75 303 ILE A O 1
ATOM 2437 N N . ASN A 1 304 ? 14.336 -1.017 29.422 1 88.19 304 ASN A N 1
ATOM 2438 C CA . ASN A 1 304 ? 14.867 -0.704 30.75 1 88.19 304 ASN A CA 1
ATOM 2439 C C . ASN A 1 304 ? 13.898 0.152 31.547 1 88.19 304 ASN A C 1
ATOM 2441 O O . ASN A 1 304 ? 12.734 -0.212 31.719 1 88.19 304 ASN A O 1
ATOM 2445 N N . ASP A 1 305 ? 14.25 1.342 32.094 1 89.81 305 ASP A N 1
ATOM 2446 C CA . ASP A 1 305 ? 13.391 2.164 32.938 1 89.81 305 ASP A CA 1
ATOM 2447 C C . ASP A 1 305 ? 12.734 3.283 32.125 1 89.81 305 ASP A C 1
ATOM 2449 O O . ASP A 1 305 ? 12.125 4.191 32.719 1 89.81 305 ASP A O 1
ATOM 2453 N N . THR A 1 306 ? 12.844 3.154 30.875 1 95.81 306 THR A N 1
ATOM 2454 C CA . THR A 1 306 ? 12.281 4.18 30 1 95.81 306 THR A CA 1
ATOM 2455 C C . THR A 1 306 ? 11.062 3.645 29.25 1 95.81 306 THR A C 1
ATOM 2457 O O . THR A 1 306 ? 11.094 2.527 28.734 1 95.81 306 THR A O 1
ATOM 2460 N N . VAL A 1 307 ? 10.008 4.426 29.266 1 96.88 307 VAL A N 1
ATOM 2461 C CA . VAL A 1 307 ? 8.812 4.078 28.5 1 96.88 307 VAL A CA 1
ATOM 2462 C C . VAL A 1 307 ? 8.883 4.695 27.109 1 96.88 307 VAL A C 1
ATOM 2464 O O . VAL A 1 307 ? 9.086 5.902 26.969 1 96.88 307 VAL A O 1
ATOM 2467 N N . ILE A 1 308 ? 8.789 3.889 26.125 1 97.94 308 ILE A N 1
ATOM 2468 C CA . ILE A 1 308 ? 8.727 4.371 24.75 1 97.94 308 ILE A CA 1
ATOM 2469 C C . ILE A 1 308 ? 7.277 4.34 24.266 1 97.94 308 ILE A C 1
ATOM 2471 O O . ILE A 1 308 ? 6.602 3.314 24.359 1 97.94 308 ILE A O 1
ATOM 2475 N N . VAL A 1 309 ? 6.773 5.441 23.828 1 98.38 309 VAL A N 1
ATOM 2476 C CA . VAL A 1 309 ? 5.469 5.535 23.188 1 98.38 309 VAL A CA 1
ATOM 2477 C C . VAL A 1 309 ? 5.648 5.688 21.672 1 98.38 309 VAL A C 1
ATOM 2479 O O . VAL A 1 309 ? 6.027 6.758 21.188 1 98.38 309 VAL A O 1
ATOM 2482 N N . HIS A 1 310 ? 5.375 4.652 20.969 1 98.69 310 HIS A N 1
ATOM 2483 C CA . HIS A 1 310 ? 5.469 4.699 19.516 1 98.69 310 HIS A CA 1
ATOM 2484 C C . HIS A 1 310 ? 4.238 5.359 18.906 1 98.69 310 HIS A C 1
ATOM 2486 O O . HIS A 1 310 ? 3.117 5.141 19.359 1 98.69 310 HIS A O 1
ATOM 2492 N N . ASN A 1 311 ? 4.379 6.184 17.938 1 98.88 311 ASN A N 1
ATOM 2493 C CA . ASN A 1 311 ? 3.336 6.805 17.141 1 98.88 311 ASN A CA 1
ATOM 2494 C C . ASN A 1 311 ? 3.822 7.098 15.719 1 98.88 311 ASN A C 1
ATOM 2496 O O . ASN A 1 311 ? 4.203 8.234 15.406 1 98.88 311 ASN A O 1
ATOM 2500 N N . TYR A 1 312 ? 3.783 6.055 14.844 1 98.81 312 TYR A N 1
ATOM 2501 C CA . TYR A 1 312 ? 4.297 6.184 13.484 1 98.81 312 TYR A CA 1
ATOM 2502 C C . TYR A 1 312 ? 3.574 5.23 12.539 1 98.81 312 TYR A C 1
ATOM 2504 O O . TYR A 1 312 ? 2.811 4.367 12.977 1 98.81 312 TYR A O 1
ATOM 2512 N N . GLY A 1 313 ? 3.76 5.426 11.242 1 98.56 313 GLY A N 1
ATOM 2513 C CA . GLY A 1 313 ? 3.207 4.52 10.242 1 98.56 313 GLY A CA 1
ATOM 2514 C C . GLY A 1 313 ? 1.941 5.043 9.594 1 98.56 313 GLY A C 1
ATOM 2515 O O . GLY A 1 313 ? 1.114 4.266 9.117 1 98.56 313 GLY A O 1
ATOM 2516 N N . HIS A 1 314 ? 1.798 6.324 9.445 1 98.69 314 HIS A N 1
ATOM 2517 C CA . HIS A 1 314 ? 0.519 6.93 9.094 1 98.69 314 HIS A CA 1
ATOM 2518 C C . HIS A 1 314 ? 0.319 6.957 7.582 1 98.69 314 HIS A C 1
ATOM 2520 O O . HIS A 1 314 ? -0.777 7.254 7.102 1 98.69 314 HIS A O 1
ATOM 2526 N N . GLY A 1 315 ? 1.389 6.676 6.855 1 97 315 GLY A N 1
ATOM 2527 C CA . GLY A 1 315 ? 1.263 6.777 5.41 1 97 315 GLY A CA 1
ATOM 2528 C C . GLY A 1 315 ? 0.91 8.172 4.938 1 97 315 GLY A C 1
ATOM 2529 O O . GLY A 1 315 ? 1.558 9.148 5.324 1 97 315 GLY A O 1
ATOM 2530 N N . GLY A 1 316 ? -0.105 8.297 4.191 1 96.56 316 GLY A N 1
ATOM 2531 C CA . GLY A 1 316 ? -0.525 9.586 3.654 1 96.56 316 GLY A CA 1
ATOM 2532 C C . GLY A 1 316 ? -1.5 10.32 4.559 1 96.56 316 GLY A C 1
ATOM 2533 O O . GLY A 1 316 ? -1.984 11.398 4.211 1 96.56 316 GLY A O 1
ATOM 2534 N N . TYR A 1 317 ? -1.633 9.812 5.852 1 98.12 317 TYR A N 1
ATOM 2535 C CA . TYR A 1 317 ? -2.727 10.352 6.652 1 98.12 317 TYR A CA 1
ATOM 2536 C C . TYR A 1 317 ? -2.213 10.906 7.977 1 98.12 317 TYR A C 1
ATOM 2538 O O . TYR A 1 317 ? -2.973 11.039 8.938 1 98.12 317 TYR A O 1
ATOM 2546 N N . GLY A 1 318 ? -0.876 11.203 8.016 1 98.44 318 GLY A N 1
ATOM 2547 C CA . GLY A 1 318 ? -0.31 11.789 9.219 1 98.44 318 GLY A CA 1
ATOM 2548 C C . GLY A 1 318 ? -0.948 13.117 9.594 1 98.44 318 GLY A C 1
ATOM 2549 O O . GLY A 1 318 ? -1.349 13.312 10.742 1 98.44 318 GLY A O 1
ATOM 2550 N N . ILE A 1 319 ? -1.062 13.961 8.578 1 98.62 319 ILE A N 1
ATOM 2551 C CA . ILE A 1 319 ? -1.638 15.273 8.828 1 98.62 319 ILE A CA 1
ATOM 2552 C C . ILE A 1 319 ? -3.1 15.133 9.242 1 98.62 319 ILE A C 1
ATOM 2554 O O . ILE A 1 319 ? -3.549 15.773 10.195 1 98.62 319 ILE A O 1
ATOM 2558 N N . THR A 1 320 ? -3.814 14.242 8.617 1 98.5 320 THR A N 1
ATOM 2559 C CA . THR A 1 320 ? -5.219 13.969 8.914 1 98.5 320 THR A CA 1
ATOM 2560 C C . THR A 1 320 ? -5.379 13.445 10.336 1 98.5 320 THR A C 1
ATOM 2562 O O . THR A 1 320 ? -6.246 13.898 11.078 1 98.5 320 THR A O 1
ATOM 2565 N N . LEU A 1 321 ? -4.516 12.562 10.797 1 98.75 321 LEU A N 1
ATOM 2566 C CA . LEU A 1 321 ? -4.809 11.75 11.977 1 98.75 321 LEU A CA 1
ATOM 2567 C C . LEU A 1 321 ? -3.986 12.211 13.172 1 98.75 321 LEU A C 1
ATOM 2569 O O . LEU A 1 321 ? -4.207 11.758 14.297 1 98.75 321 LEU A O 1
ATOM 2573 N N . ALA A 1 322 ? -3.057 13.164 13 1 98.81 322 ALA A N 1
ATOM 2574 C CA . ALA A 1 322 ? -2.07 13.508 14.016 1 98.81 322 ALA A CA 1
ATOM 2575 C C . ALA A 1 322 ? -2.746 13.812 15.352 1 98.81 322 ALA A C 1
ATOM 2577 O O . ALA A 1 322 ? -2.465 13.164 16.359 1 98.81 322 ALA A O 1
ATOM 2578 N N . PRO A 1 323 ? -3.744 14.742 15.422 1 98.62 323 PRO A N 1
ATOM 2579 C CA . PRO A 1 323 ? -4.332 15.023 16.734 1 98.62 323 PRO A CA 1
ATOM 2580 C C . PRO A 1 323 ? -4.949 13.781 17.375 1 98.62 323 PRO A C 1
ATOM 2582 O O . PRO A 1 323 ? -4.785 13.562 18.578 1 98.62 323 PRO A O 1
ATOM 2585 N N . GLY A 1 324 ? -5.645 12.977 16.547 1 98.75 324 GLY A N 1
ATOM 2586 C CA . GLY A 1 324 ? -6.316 11.805 17.094 1 98.75 324 GLY A CA 1
ATOM 2587 C C . GLY A 1 324 ? -5.355 10.742 17.594 1 98.75 324 GLY A C 1
ATOM 2588 O O . GLY A 1 324 ? -5.523 10.219 18.703 1 98.75 324 GLY A O 1
ATOM 2589 N N . THR A 1 325 ? -4.348 10.391 16.844 1 98.88 325 THR A N 1
ATOM 2590 C CA . THR A 1 325 ? -3.406 9.352 17.25 1 98.88 325 THR A CA 1
ATOM 2591 C C . THR A 1 325 ? -2.537 9.844 18.406 1 98.88 325 THR A C 1
ATOM 2593 O O . THR A 1 325 ? -2.137 9.062 19.266 1 98.88 325 THR A O 1
ATOM 2596 N N . VAL A 1 326 ? -2.246 11.172 18.438 1 98.88 326 VAL A N 1
ATOM 2597 C CA . VAL A 1 326 ? -1.46 11.758 19.531 1 98.88 326 VAL A CA 1
ATOM 2598 C C . VAL A 1 326 ? -2.252 11.703 20.828 1 98.88 326 VAL A C 1
ATOM 2600 O O . VAL A 1 326 ? -1.71 11.344 21.875 1 98.88 326 VAL A O 1
ATOM 2603 N N . LYS A 1 327 ? -3.516 12.086 20.766 1 98.5 327 LYS A N 1
ATOM 2604 C CA . LYS A 1 327 ? -4.371 11.961 21.938 1 98.5 327 LYS A CA 1
ATOM 2605 C C . LYS A 1 327 ? -4.367 10.531 22.469 1 98.5 327 LYS A C 1
ATOM 2607 O O . LYS A 1 327 ? -4.227 10.312 23.672 1 98.5 327 LYS A O 1
ATOM 2612 N N . TYR A 1 328 ? -4.562 9.602 21.547 1 98.31 328 TYR A N 1
ATOM 2613 C CA . TYR A 1 328 ? -4.551 8.188 21.891 1 98.31 328 TYR A CA 1
ATOM 2614 C C . TYR A 1 328 ? -3.221 7.789 22.516 1 98.31 328 TYR A C 1
ATOM 2616 O O . TYR A 1 328 ? -3.191 7.086 23.531 1 98.31 328 TYR A O 1
ATOM 2624 N N . ALA A 1 329 ? -2.123 8.227 21.969 1 98.44 329 ALA A N 1
ATOM 2625 C CA . ALA A 1 329 ? -0.783 7.91 22.469 1 98.44 329 ALA A CA 1
ATOM 2626 C C . ALA A 1 329 ? -0.565 8.469 23.859 1 98.44 329 ALA A C 1
ATOM 2628 O O . ALA A 1 329 ? -0.019 7.781 24.734 1 98.44 329 ALA A O 1
ATOM 2629 N N . VAL A 1 330 ? -0.95 9.68 24.062 1 98.06 330 VAL A N 1
ATOM 2630 C CA . VAL A 1 330 ? -0.759 10.312 25.359 1 98.06 330 VAL A CA 1
ATOM 2631 C C . VAL A 1 330 ? -1.65 9.641 26.406 1 98.06 330 VAL A C 1
ATOM 2633 O O . VAL A 1 330 ? -1.27 9.516 27.562 1 98.06 330 VAL A O 1
ATOM 2636 N N . ASP A 1 331 ? -2.846 9.156 26 1 97.25 331 ASP A N 1
ATOM 2637 C CA . ASP A 1 331 ? -3.729 8.414 26.906 1 97.25 331 ASP A CA 1
ATOM 2638 C C . ASP A 1 331 ? -3.043 7.152 27.422 1 97.25 331 ASP A C 1
ATOM 2640 O O . ASP A 1 331 ? -3.344 6.688 28.516 1 97.25 331 ASP A O 1
ATOM 2644 N N . LEU A 1 332 ? -2.133 6.621 26.656 1 95.75 332 LEU A N 1
ATOM 2645 C CA . LEU A 1 332 ? -1.44 5.402 27.062 1 95.75 332 LEU A CA 1
ATOM 2646 C C . LEU A 1 332 ? -0.554 5.66 28.266 1 95.75 332 LEU A C 1
ATOM 2648 O O . LEU A 1 332 ? -0.157 4.723 28.969 1 95.75 332 LEU A O 1
ATOM 2652 N N . LEU A 1 333 ? -0.126 6.91 28.516 1 92.62 333 LEU A N 1
ATOM 2653 C CA . LEU A 1 333 ? 0.695 7.262 29.672 1 92.62 333 LEU A CA 1
ATOM 2654 C C . LEU A 1 333 ? -0.068 7.035 30.969 1 92.62 333 LEU A C 1
ATOM 2656 O O . LEU A 1 333 ? 0.539 6.902 32.031 1 92.62 333 LEU A O 1
ATOM 2660 N N . ASN A 1 334 ? -1.446 7.105 30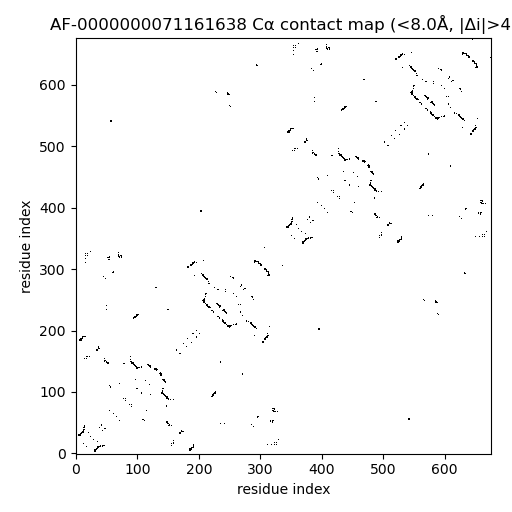.906 1 86.31 334 ASN A N 1
ATOM 2661 C CA . ASN A 1 334 ? -2.244 6.832 32.094 1 86.31 334 ASN A CA 1
ATOM 2662 C C . ASN A 1 334 ? -1.949 5.449 32.656 1 86.31 334 ASN A C 1
ATOM 2664 O O . ASN A 1 334 ? -1.935 5.262 33.875 1 86.31 334 ASN A O 1
ATOM 2668 N N . SER A 1 335 ? -1.77 4.535 31.781 1 71.44 335 SER A N 1
ATOM 2669 C CA . SER A 1 335 ? -1.478 3.17 32.188 1 71.44 335 SER A CA 1
ATOM 2670 C C . SER A 1 335 ? -0.054 3.049 32.75 1 71.44 335 SER A C 1
ATOM 2672 O O . SER A 1 335 ? 0.265 2.107 33.469 1 71.44 335 SER A O 1
ATOM 2674 N N . VAL A 1 336 ? 0.762 3.994 32.375 1 68.25 336 VAL A N 1
ATOM 2675 C CA . VAL A 1 336 ? 2.162 3.963 32.781 1 68.25 336 VAL A CA 1
ATOM 2676 C C . VAL A 1 336 ? 2.326 4.656 34.125 1 68.25 336 VAL A C 1
ATOM 2678 O O . VAL A 1 336 ? 3.156 4.254 34.938 1 68.25 336 VAL A O 1
ATOM 2681 N N . ASN A 1 337 ? 1.602 5.664 34.312 1 68.06 337 ASN A N 1
ATOM 2682 C CA . ASN A 1 337 ? 1.718 6.465 35.531 1 68.06 337 ASN A CA 1
ATOM 2683 C C . ASN A 1 337 ? 0.97 5.824 36.719 1 68.06 337 ASN A C 1
ATOM 2685 O O . ASN A 1 337 ? 1.196 6.176 37.875 1 68.06 337 ASN A O 1
ATOM 2689 N N . ASN A 1 338 ? 0.093 4.797 36.406 1 55.78 338 ASN A N 1
ATOM 2690 C CA . ASN A 1 338 ? -0.572 4.086 37.5 1 55.78 338 ASN A CA 1
ATOM 2691 C C . ASN A 1 338 ? 0.194 2.828 37.875 1 55.78 338 ASN A C 1
ATOM 2693 O O . ASN A 1 338 ? 0.739 2.129 37.031 1 55.78 338 ASN A O 1
ATOM 2697 N N . MET B 1 1 ? -13.406 -42.125 14.57 1 35.38 1 MET B N 1
ATOM 2698 C CA . MET B 1 1 ? -14.477 -41.156 14.492 1 35.38 1 MET B CA 1
ATOM 2699 C C . MET B 1 1 ? -14.945 -40.969 13.055 1 35.38 1 MET B C 1
ATOM 2701 O O . MET B 1 1 ? -14.148 -40.656 12.172 1 35.38 1 MET B O 1
ATOM 2705 N N . THR B 1 2 ? -15.844 -41.594 12.555 1 43.5 2 THR B N 1
ATOM 2706 C CA . THR B 1 2 ? -16.297 -41.719 11.172 1 43.5 2 THR B CA 1
ATOM 2707 C C . THR B 1 2 ? -16.359 -40.344 10.508 1 43.5 2 THR B C 1
ATOM 2709 O O . THR B 1 2 ? -17.094 -39.469 10.961 1 43.5 2 THR B O 1
ATOM 2712 N N . SER B 1 3 ? -15.297 -39.75 9.961 1 54.06 3 SER B N 1
ATOM 2713 C CA . SER B 1 3 ? -15.195 -38.438 9.391 1 54.06 3 SER B CA 1
ATOM 2714 C C . SER B 1 3 ? -16.422 -38.094 8.562 1 54.06 3 SER B C 1
ATOM 2716 O O . SER B 1 3 ? -16.75 -38.781 7.613 1 54.06 3 SER B O 1
ATOM 2718 N N . GLN B 1 4 ? -17.469 -37.469 9.203 1 69.5 4 GLN B N 1
ATOM 2719 C CA . GLN B 1 4 ? -18.75 -37.125 8.578 1 69.5 4 GLN B CA 1
ATOM 2720 C C . GLN B 1 4 ? -18.531 -36.469 7.207 1 69.5 4 GLN B C 1
ATOM 2722 O O . GLN B 1 4 ? -17.562 -35.719 7.012 1 69.5 4 GLN B O 1
ATOM 2727 N N . HIS B 1 5 ? -19.188 -37.062 6.211 1 86.88 5 HIS B N 1
ATOM 2728 C CA . HIS B 1 5 ? -19.281 -36.531 4.859 1 86.88 5 HIS B CA 1
ATOM 2729 C C . HIS B 1 5 ? -19.734 -35.062 4.867 1 86.88 5 HIS B C 1
ATOM 2731 O O . HIS B 1 5 ? -20.734 -34.719 5.492 1 86.88 5 HIS B O 1
ATOM 2737 N N . LYS B 1 6 ? -18.844 -34.188 4.449 1 94.12 6 LYS B N 1
ATOM 2738 C CA . LYS B 1 6 ? -19.156 -32.75 4.391 1 94.12 6 LYS B CA 1
ATOM 2739 C C . LYS B 1 6 ? -19.219 -32.281 2.947 1 94.12 6 LYS B C 1
ATOM 2741 O O . LYS B 1 6 ? -18.484 -32.781 2.086 1 94.12 6 LYS B O 1
ATOM 2746 N N . LYS B 1 7 ? -20.109 -31.375 2.697 1 97.5 7 LYS B N 1
ATOM 2747 C CA . LYS B 1 7 ? -20.156 -30.641 1.438 1 97.5 7 LYS B CA 1
ATOM 2748 C C . LYS B 1 7 ? -19.375 -29.328 1.531 1 97.5 7 LYS B C 1
ATOM 2750 O O . LYS B 1 7 ? -19.656 -28.484 2.377 1 97.5 7 LYS B O 1
ATOM 2755 N N . VAL B 1 8 ? -18.406 -29.188 0.659 1 98 8 VAL B N 1
ATOM 2756 C CA . VAL B 1 8 ? -17.484 -28.062 0.736 1 98 8 VAL B CA 1
ATOM 2757 C C . VAL B 1 8 ? -17.5 -27.297 -0.584 1 98 8 VAL B C 1
ATOM 2759 O O . VAL B 1 8 ? -17.375 -27.891 -1.657 1 98 8 VAL B O 1
ATOM 2762 N N . ALA B 1 9 ? -17.703 -26.016 -0.535 1 98.69 9 ALA B N 1
ATOM 2763 C CA . ALA B 1 9 ? -17.562 -25.141 -1.698 1 98.69 9 ALA B CA 1
ATOM 2764 C C . ALA B 1 9 ? -16.297 -24.297 -1.604 1 98.69 9 ALA B C 1
ATOM 2766 O O . ALA B 1 9 ? -15.992 -23.734 -0.548 1 98.69 9 ALA B O 1
ATOM 2767 N N . ILE B 1 10 ? -15.516 -24.281 -2.617 1 98.88 10 ILE B N 1
ATOM 2768 C CA . ILE B 1 10 ? -14.422 -23.328 -2.768 1 98.88 10 ILE B CA 1
ATOM 2769 C C . ILE B 1 10 ? -14.805 -22.266 -3.791 1 98.88 10 ILE B C 1
ATOM 2771 O O . ILE B 1 10 ? -15.117 -22.578 -4.941 1 98.88 10 ILE B O 1
ATOM 2775 N N . VAL B 1 11 ? -14.797 -21 -3.361 1 98.88 11 VAL B N 1
ATOM 2776 C CA . VAL B 1 11 ? -15.242 -19.922 -4.227 1 98.88 11 VAL B CA 1
ATOM 2777 C C . VAL B 1 11 ? -14.031 -19.125 -4.727 1 98.88 11 VAL B C 1
ATOM 2779 O O . VAL B 1 11 ? -13.344 -18.484 -3.941 1 98.88 11 VAL B O 1
ATOM 2782 N N . GLY B 1 12 ? -13.805 -19.109 -6.031 1 98.75 12 GLY B N 1
ATOM 2783 C CA . GLY B 1 12 ? -12.641 -18.516 -6.672 1 98.75 12 GLY B CA 1
ATOM 2784 C C . GLY B 1 12 ? -11.703 -19.547 -7.266 1 98.75 12 GLY B C 1
ATOM 2785 O O . GLY B 1 12 ? -11.375 -20.547 -6.621 1 98.7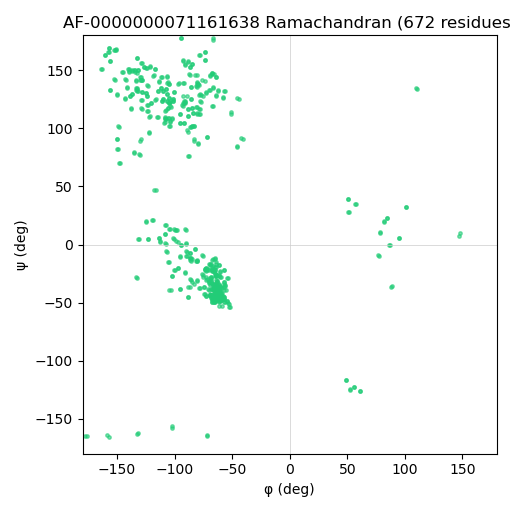5 12 GLY B O 1
ATOM 2786 N N . ALA B 1 13 ? -11.266 -19.297 -8.492 1 98.81 13 ALA B N 1
ATOM 2787 C CA . ALA B 1 13 ? -10.461 -20.297 -9.188 1 98.81 13 ALA B CA 1
ATOM 2788 C C . ALA B 1 13 ? -9.078 -19.75 -9.531 1 98.81 13 ALA B C 1
ATOM 2790 O O . ALA B 1 13 ? -8.453 -20.188 -10.5 1 98.81 13 ALA B O 1
ATOM 2791 N N . GLY B 1 14 ? -8.633 -18.703 -8.82 1 98.62 14 GLY B N 1
ATOM 2792 C CA . GLY B 1 14 ? -7.227 -18.328 -8.891 1 98.62 14 GLY B CA 1
ATOM 2793 C C . GLY B 1 14 ? -6.309 -19.297 -8.18 1 98.62 14 GLY B C 1
ATOM 2794 O O . GLY B 1 14 ? -6.711 -20.422 -7.855 1 98.62 14 GLY B O 1
ATOM 2795 N N . ILE B 1 15 ? -5.113 -18.859 -7.941 1 98.88 15 ILE B N 1
ATOM 2796 C CA . ILE B 1 15 ? -4.078 -19.734 -7.387 1 98.88 15 ILE B CA 1
ATOM 2797 C C . ILE B 1 15 ? -4.488 -20.203 -5.992 1 98.88 15 ILE B C 1
ATOM 2799 O O . ILE B 1 15 ? -4.23 -21.344 -5.613 1 98.88 15 ILE B O 1
ATOM 2803 N N . ILE B 1 16 ? -5.156 -19.344 -5.195 1 98.88 16 ILE B N 1
ATOM 2804 C CA . ILE B 1 16 ? -5.574 -19.703 -3.844 1 98.88 16 ILE B CA 1
ATOM 2805 C C . ILE B 1 16 ? -6.676 -20.75 -3.906 1 98.88 16 ILE B C 1
ATOM 2807 O O . ILE B 1 16 ? -6.641 -21.75 -3.174 1 98.88 16 ILE B O 1
ATOM 2811 N N . GLY B 1 17 ? -7.633 -20.578 -4.793 1 98.88 17 GLY B N 1
ATOM 2812 C CA . GLY B 1 17 ? -8.766 -21.469 -4.902 1 98.88 17 GLY B CA 1
ATOM 2813 C C . GLY B 1 17 ? -8.383 -22.875 -5.352 1 98.88 17 GLY B C 1
ATOM 2814 O O . GLY B 1 17 ? -8.758 -23.859 -4.723 1 98.88 17 GLY B O 1
ATOM 2815 N N . VAL B 1 18 ? -7.609 -22.938 -6.41 1 98.81 18 VAL B N 1
ATOM 2816 C CA . VAL B 1 18 ? -7.266 -24.25 -6.941 1 98.81 18 VAL B CA 1
ATOM 2817 C C . VAL B 1 18 ? -6.402 -25.016 -5.938 1 98.81 18 VAL B C 1
ATOM 2819 O O . VAL B 1 18 ? -6.559 -26.219 -5.758 1 98.81 18 VAL B O 1
ATOM 2822 N N . ASN B 1 19 ? -5.488 -24.312 -5.234 1 98.75 19 ASN B N 1
ATOM 2823 C CA . ASN B 1 19 ? -4.695 -24.969 -4.199 1 98.75 19 ASN B CA 1
ATOM 2824 C C . ASN B 1 19 ? -5.566 -25.406 -3.021 1 98.75 19 ASN B C 1
ATOM 2826 O O . ASN B 1 19 ? -5.293 -26.422 -2.391 1 98.75 19 ASN B O 1
ATOM 2830 N N . SER B 1 20 ? -6.594 -24.625 -2.736 1 98.88 20 SER B N 1
ATOM 2831 C CA . SER B 1 20 ? -7.504 -25 -1.661 1 98.88 20 SER B CA 1
ATOM 2832 C C . SER B 1 20 ? -8.227 -26.312 -1.981 1 98.88 20 SER B C 1
ATOM 2834 O O . SER B 1 20 ? -8.32 -27.203 -1.129 1 98.88 20 SER B O 1
ATOM 2836 N N . VAL B 1 21 ? -8.719 -26.438 -3.229 1 98.75 21 VAL B N 1
ATOM 2837 C CA . VAL B 1 21 ? -9.398 -27.672 -3.635 1 98.75 21 VAL B CA 1
ATOM 2838 C C . VAL B 1 21 ? -8.445 -28.859 -3.5 1 98.75 21 VAL B C 1
ATOM 2840 O O . VAL B 1 21 ? -8.789 -29.875 -2.893 1 98.75 21 VAL B O 1
ATOM 2843 N N . LEU B 1 22 ? -7.254 -28.688 -4.016 1 97.75 22 LEU B N 1
ATOM 2844 C CA . LEU B 1 22 ? -6.281 -29.781 -4.016 1 97.75 22 LEU B CA 1
ATOM 2845 C C . LEU B 1 22 ? -5.934 -30.188 -2.592 1 97.75 22 LEU B C 1
ATOM 2847 O O . LEU B 1 22 ? -5.84 -31.391 -2.295 1 97.75 22 LEU B O 1
ATOM 2851 N N . GLU B 1 23 ? -5.73 -29.203 -1.711 1 98 23 GLU B N 1
ATOM 2852 C CA . GLU B 1 23 ? -5.336 -29.5 -0.336 1 98 23 GLU B CA 1
ATOM 2853 C C . GLU B 1 23 ? -6.477 -30.156 0.437 1 98 23 GLU B C 1
ATOM 2855 O O . GLU B 1 23 ? -6.258 -31.109 1.191 1 98 23 GLU B O 1
ATOM 2860 N N . VAL B 1 24 ? -7.711 -29.672 0.294 1 97.44 24 VAL B N 1
ATOM 2861 C CA . VAL B 1 24 ? -8.859 -30.25 0.986 1 97.44 24 VAL B CA 1
ATOM 2862 C C . VAL B 1 24 ? -9.086 -31.672 0.495 1 97.44 24 VAL B C 1
ATOM 2864 O O . VAL B 1 24 ? -9.352 -32.562 1.293 1 97.44 24 VAL B O 1
ATOM 2867 N N . GLN B 1 25 ? -9.008 -31.844 -0.787 1 96.06 25 GLN B N 1
ATOM 2868 C CA . GLN B 1 25 ? -9.18 -33.188 -1.363 1 96.06 25 GLN B CA 1
ATOM 2869 C C . GLN B 1 25 ? -8.164 -34.156 -0.796 1 96.06 25 GLN B C 1
ATOM 2871 O O . GLN B 1 25 ? -8.5 -35.312 -0.484 1 96.06 25 GLN B O 1
ATOM 2876 N N . ARG B 1 26 ? -6.969 -33.719 -0.728 1 95.06 26 ARG B N 1
ATOM 2877 C CA . ARG B 1 26 ? -5.891 -34.562 -0.224 1 95.06 26 ARG B CA 1
ATOM 2878 C C . ARG B 1 26 ? -6.137 -34.969 1.229 1 95.06 26 ARG B C 1
ATOM 2880 O O . ARG B 1 26 ? -5.969 -36.125 1.6 1 95.06 26 ARG B O 1
ATOM 2887 N N . ARG B 1 27 ? -6.559 -34.062 2.037 1 95.31 27 ARG B N 1
ATOM 2888 C CA . ARG B 1 27 ? -6.66 -34.281 3.477 1 95.31 27 ARG B CA 1
ATOM 2889 C C . ARG B 1 27 ? -8 -34.906 3.844 1 95.31 27 ARG B C 1
ATOM 2891 O O . ARG B 1 27 ? -8.102 -35.625 4.832 1 95.31 27 ARG B O 1
ATOM 2898 N N . TYR B 1 28 ? -9.008 -34.594 3.047 1 94.5 28 TYR B N 1
ATOM 2899 C CA . TYR B 1 28 ? -10.359 -35.094 3.293 1 94.5 28 TYR B CA 1
ATOM 2900 C C . TYR B 1 28 ? -10.961 -35.719 2.029 1 94.5 28 TYR B C 1
ATOM 2902 O O . TYR B 1 28 ? -11.922 -35.156 1.471 1 94.5 28 TYR B O 1
ATOM 2910 N N . PRO B 1 29 ? -10.547 -36.906 1.713 1 93.62 29 PRO B N 1
ATOM 2911 C CA . PRO B 1 29 ? -10.969 -37.5 0.447 1 93.62 29 PRO B CA 1
ATOM 2912 C C . PRO B 1 29 ? -12.453 -37.844 0.417 1 93.62 29 PRO B C 1
ATOM 2914 O O . PRO B 1 29 ? -13.023 -38.062 -0.658 1 93.62 29 PRO B O 1
ATOM 2917 N N . ASN B 1 30 ? -13.078 -37.906 1.563 1 93.25 30 ASN B N 1
ATOM 2918 C CA . ASN B 1 30 ? -14.484 -38.281 1.618 1 93.25 30 ASN B CA 1
ATOM 2919 C C . ASN B 1 30 ? -15.391 -37.062 1.504 1 93.25 30 ASN B C 1
ATOM 2921 O O . ASN B 1 30 ? -16.625 -37.188 1.447 1 93.25 30 ASN B O 1
ATOM 2925 N N . TYR B 1 31 ? -14.828 -35.781 1.506 1 95.38 31 TYR B N 1
ATOM 2926 C CA . TYR B 1 31 ? -15.633 -34.562 1.364 1 95.38 31 TYR B CA 1
ATOM 2927 C C . TYR B 1 31 ? -16.109 -34.406 -0.074 1 95.38 31 TYR B C 1
ATOM 2929 O O . TYR B 1 31 ? -15.398 -34.781 -1.015 1 95.38 31 TYR B O 1
ATOM 2937 N N . ASP B 1 32 ? -17.312 -33.969 -0.193 1 97 32 ASP B N 1
ATOM 2938 C CA . ASP B 1 32 ? -17.828 -33.562 -1.501 1 97 32 ASP B CA 1
ATOM 2939 C C . ASP B 1 32 ? -17.453 -32.125 -1.835 1 97 32 ASP B C 1
ATOM 2941 O O . ASP B 1 32 ? -17.969 -31.188 -1.224 1 97 32 ASP B O 1
ATOM 2945 N N . LEU B 1 33 ? -16.625 -31.969 -2.834 1 98.25 33 LEU B N 1
ATOM 2946 C CA . LEU B 1 33 ? -16.078 -30.656 -3.129 1 98.25 33 LEU B CA 1
ATOM 2947 C C . LEU B 1 33 ? -16.703 -30.062 -4.387 1 98.25 33 LEU B C 1
ATOM 2949 O O . LEU B 1 33 ? -16.953 -30.781 -5.355 1 98.25 33 LEU B O 1
ATOM 2953 N N . THR B 1 34 ? -17 -28.781 -4.367 1 98.75 34 THR B N 1
ATOM 2954 C CA . THR B 1 34 ? -17.438 -27.984 -5.512 1 98.75 34 THR B CA 1
ATOM 2955 C C . THR B 1 34 ? -16.578 -26.719 -5.641 1 98.75 34 THR B C 1
ATOM 2957 O O . THR B 1 34 ? -16.422 -25.969 -4.672 1 98.75 34 THR B O 1
ATOM 2960 N N . LEU B 1 35 ? -15.969 -26.531 -6.793 1 98.88 35 LEU B N 1
ATOM 2961 C CA . LEU B 1 35 ? -15.297 -25.281 -7.117 1 98.88 35 LEU B CA 1
ATOM 2962 C C . LEU B 1 35 ? -16.234 -24.344 -7.875 1 98.88 35 LEU B C 1
ATOM 2964 O O . LEU B 1 35 ? -16.75 -24.703 -8.938 1 98.88 35 LEU B O 1
ATOM 2968 N N . ILE B 1 36 ? -16.484 -23.188 -7.328 1 98.88 36 ILE B N 1
ATOM 2969 C CA . ILE B 1 36 ? -17.375 -22.188 -7.922 1 98.88 36 ILE B CA 1
ATOM 2970 C C . ILE B 1 36 ? -16.594 -20.922 -8.258 1 98.88 36 ILE B C 1
ATOM 2972 O O . ILE B 1 36 ? -15.922 -20.359 -7.391 1 98.88 36 ILE B O 1
ATOM 2976 N N . ALA B 1 37 ? -16.609 -20.438 -9.516 1 98.75 37 ALA B N 1
ATOM 2977 C CA . ALA B 1 37 ? -15.906 -19.203 -9.898 1 98.75 37 ALA B CA 1
ATOM 2978 C C . ALA B 1 37 ? -16.547 -18.594 -11.148 1 98.75 37 ALA B C 1
ATOM 2980 O O . ALA B 1 37 ? -17.234 -19.266 -11.906 1 98.75 37 ALA B O 1
ATOM 2981 N N . ASP B 1 38 ? -16.328 -17.312 -11.328 1 98.25 38 ASP B N 1
ATOM 2982 C CA . ASP B 1 38 ? -16.812 -16.641 -12.531 1 98.25 38 ASP B CA 1
ATOM 2983 C C . ASP B 1 38 ? -15.719 -16.531 -13.578 1 98.25 38 ASP B C 1
ATOM 2985 O O . ASP B 1 38 ? -15.992 -16.281 -14.75 1 98.25 38 ASP B O 1
ATOM 2989 N N . LYS B 1 39 ? -14.492 -16.641 -13.164 1 97.94 39 LYS B N 1
ATOM 2990 C CA . LYS B 1 39 ? -13.328 -16.547 -14.047 1 97.94 39 LYS B CA 1
ATOM 2991 C C . LYS B 1 39 ? -12.398 -17.75 -13.867 1 97.94 39 LYS B C 1
ATOM 2993 O O . LYS B 1 39 ? -12.203 -18.219 -12.742 1 97.94 39 LYS B O 1
ATOM 2998 N N . PHE B 1 40 ? -11.844 -18.234 -14.953 1 98.38 40 PHE B N 1
ATOM 2999 C CA . PHE B 1 40 ? -10.922 -19.375 -14.953 1 98.38 40 PHE B CA 1
ATOM 3000 C C . PHE B 1 40 ? -9.711 -19.078 -15.836 1 98.38 40 PHE B C 1
ATOM 3002 O O . PHE B 1 40 ? -9.805 -18.297 -16.781 1 98.38 40 PHE B O 1
ATOM 3009 N N . ASN B 1 41 ? -8.609 -19.656 -15.5 1 97.88 41 ASN B N 1
ATOM 3010 C CA . ASN B 1 41 ? -7.402 -19.625 -16.328 1 97.88 41 ASN B CA 1
ATOM 3011 C C . ASN B 1 41 ? -7.074 -18.203 -16.781 1 97.88 41 ASN B C 1
ATOM 3013 O O . ASN B 1 41 ? -6.941 -17.297 -15.953 1 97.88 41 ASN B O 1
ATOM 3017 N N . GLU B 1 42 ? -7.074 -17.828 -18.016 1 96.56 42 GLU B N 1
ATOM 3018 C CA . GLU B 1 42 ? -6.586 -16.578 -18.578 1 96.56 42 GLU B CA 1
ATOM 3019 C C . GLU B 1 42 ? -7.402 -15.391 -18.062 1 96.56 42 GLU B C 1
ATOM 3021 O O . GLU B 1 42 ? -6.945 -14.25 -18.125 1 96.56 42 GLU B O 1
ATOM 3026 N N . GLU B 1 43 ? -8.523 -15.695 -17.531 1 96.56 43 GLU B N 1
ATOM 3027 C CA . GLU B 1 43 ? -9.383 -14.625 -17.047 1 96.56 43 GLU B CA 1
ATOM 3028 C C . GLU B 1 43 ? -9.016 -14.219 -15.617 1 96.56 43 GLU B C 1
ATOM 3030 O O . GLU B 1 43 ? -9.469 -13.188 -15.125 1 96.56 43 GLU B O 1
ATOM 3035 N N . THR B 1 44 ? -8.219 -15.047 -14.922 1 97.5 44 THR B N 1
ATOM 3036 C CA . THR B 1 44 ? -7.875 -14.781 -13.531 1 97.5 44 THR B CA 1
ATOM 3037 C C . THR B 1 44 ? -6.684 -13.836 -13.438 1 97.5 44 THR B C 1
ATOM 3039 O O . THR B 1 44 ? -5.863 -13.773 -14.359 1 97.5 44 THR B O 1
ATOM 3042 N N . LEU B 1 45 ? -6.562 -13.141 -12.375 1 96.69 45 LEU B N 1
ATOM 3043 C CA . LEU B 1 45 ? -5.398 -12.312 -12.094 1 96.69 45 LEU B CA 1
ATOM 3044 C C . LEU B 1 45 ? -4.141 -13.164 -11.969 1 96.69 45 LEU B C 1
ATOM 3046 O O . LEU B 1 45 ? -3.053 -12.734 -12.367 1 96.69 45 LEU B O 1
ATOM 3050 N N . SER B 1 46 ? -4.27 -14.406 -11.484 1 98.06 46 SER B N 1
ATOM 3051 C CA . SER B 1 46 ? -3.148 -15.32 -11.297 1 98.06 46 SER B CA 1
ATOM 3052 C C . SER B 1 46 ? -2.449 -15.617 -12.617 1 98.06 46 SER B C 1
ATOM 3054 O O . SER B 1 46 ? -1.227 -15.766 -12.664 1 98.06 46 SER B O 1
ATOM 3056 N N . ASP B 1 47 ? -3.201 -15.703 -13.664 1 97.31 47 ASP B N 1
ATOM 3057 C CA . ASP B 1 47 ? -2.666 -16.078 -14.969 1 97.31 47 ASP B CA 1
ATOM 3058 C C . ASP B 1 47 ? -1.692 -15.016 -15.492 1 97.31 47 ASP B C 1
ATOM 3060 O O . ASP B 1 47 ? -0.679 -15.352 -16.109 1 97.31 47 ASP B O 1
ATOM 3064 N N . GLY B 1 48 ? -1.955 -13.781 -15.211 1 95.56 48 GLY B N 1
ATOM 3065 C CA . GLY B 1 48 ? -1.172 -12.688 -15.758 1 95.56 48 GLY B CA 1
ATOM 3066 C C . GLY B 1 48 ? 0.072 -12.375 -14.945 1 95.56 48 GLY B C 1
ATOM 3067 O O . GLY B 1 48 ? 0.993 -11.719 -15.43 1 95.56 48 GLY B O 1
ATOM 3068 N N . ALA B 1 49 ? 0.195 -12.922 -13.75 1 96.25 49 ALA B N 1
ATOM 3069 C CA . ALA B 1 49 ? 1.265 -12.602 -12.805 1 96.25 49 ALA B CA 1
ATOM 3070 C C . ALA B 1 49 ? 2.59 -13.211 -13.25 1 96.25 49 ALA B C 1
ATOM 3072 O O . ALA B 1 49 ? 2.609 -14.172 -14.023 1 96.25 49 ALA B O 1
ATOM 3073 N N . ALA B 1 50 ? 3.723 -12.672 -12.773 1 96.12 50 ALA B N 1
ATOM 3074 C CA . ALA B 1 50 ? 5.062 -13.148 -13.117 1 96.12 50 ALA B CA 1
ATOM 3075 C C . ALA B 1 50 ? 5.383 -14.461 -12.406 1 96.12 50 ALA B C 1
ATOM 3077 O O . ALA B 1 50 ? 6.043 -15.328 -12.977 1 96.12 50 ALA B O 1
ATOM 3078 N N . GLY B 1 51 ? 4.906 -14.578 -11.172 1 97.44 51 GLY B N 1
ATOM 3079 C CA . GLY B 1 51 ? 4.867 -15.875 -10.523 1 97.44 51 GLY B CA 1
ATOM 3080 C C . GLY B 1 51 ? 6.199 -16.281 -9.914 1 97.44 51 GLY B C 1
ATOM 3081 O O . GLY B 1 51 ? 6.48 -17.469 -9.75 1 97.44 51 GLY B O 1
ATOM 3082 N N . LEU B 1 52 ? 7.141 -15.312 -9.648 1 98 52 LEU B N 1
ATOM 3083 C CA . LEU B 1 52 ? 8.359 -15.664 -8.938 1 98 52 LEU B CA 1
ATOM 3084 C C . LEU B 1 52 ? 8.102 -15.781 -7.438 1 98 52 LEU B C 1
ATOM 3086 O O . LEU B 1 52 ? 7.469 -14.906 -6.844 1 98 52 LEU B O 1
ATOM 3090 N N . LEU B 1 53 ? 8.523 -16.922 -6.828 1 98.38 53 LEU B N 1
ATOM 3091 C CA . LEU B 1 53 ? 8.477 -17.047 -5.375 1 98.38 53 LEU B CA 1
ATOM 3092 C C . LEU B 1 53 ? 9.547 -16.172 -4.723 1 98.38 53 LEU B C 1
ATOM 3094 O O . LEU B 1 53 ? 10.68 -16.609 -4.52 1 98.38 53 LEU B O 1
ATOM 3098 N N . ARG B 1 54 ? 9.203 -15.039 -4.402 1 97.25 54 ARG B N 1
ATOM 3099 C CA . ARG B 1 54 ? 10.016 -14.055 -3.699 1 97.25 54 ARG B CA 1
ATOM 3100 C C . ARG B 1 54 ? 9.141 -13.133 -2.848 1 97.25 54 ARG B C 1
ATOM 3102 O O . ARG B 1 54 ? 8.695 -12.086 -3.316 1 97.25 54 ARG B O 1
ATOM 3109 N N . PRO B 1 55 ? 8.906 -13.5 -1.594 1 96.94 55 PRO B N 1
ATOM 3110 C CA . PRO B 1 55 ? 8.086 -12.648 -0.721 1 96.94 55 PRO B CA 1
ATOM 3111 C C . PRO B 1 55 ? 8.773 -11.32 -0.386 1 96.94 55 PRO B C 1
ATOM 3113 O O . PRO B 1 55 ? 10 -11.242 -0.394 1 96.94 55 PRO B O 1
ATOM 3116 N N . ASP B 1 56 ? 7.992 -10.266 -0.221 1 94.94 56 ASP B N 1
ATOM 3117 C CA . ASP B 1 56 ? 8.531 -9.094 0.464 1 94.94 56 ASP B CA 1
ATOM 3118 C C . ASP B 1 56 ? 8.812 -9.398 1.935 1 94.94 56 ASP B C 1
ATOM 3120 O O . ASP B 1 56 ? 8.562 -10.516 2.4 1 94.94 56 ASP B O 1
ATOM 3124 N N . THR B 1 57 ? 9.367 -8.438 2.617 1 95.31 57 THR B N 1
ATOM 3125 C CA . THR B 1 57 ? 9.938 -8.742 3.924 1 95.31 57 THR B CA 1
ATOM 3126 C C . THR B 1 57 ? 8.938 -8.438 5.035 1 95.31 57 THR B C 1
ATOM 3128 O O . THR B 1 57 ? 9.156 -8.797 6.191 1 95.31 57 THR B O 1
ATOM 3131 N N . TYR B 1 58 ? 7.766 -7.727 4.688 1 96.06 58 TYR B N 1
ATOM 3132 C CA . TYR B 1 58 ? 6.828 -7.375 5.746 1 96.06 58 TYR B CA 1
ATOM 3133 C C . TYR B 1 58 ? 6.062 -8.602 6.227 1 96.06 58 TYR B C 1
ATOM 3135 O O . TYR B 1 58 ? 6.117 -9.664 5.594 1 96.06 58 TYR B O 1
ATOM 3143 N N . VAL B 1 59 ? 5.398 -8.508 7.348 1 96.62 59 VAL B N 1
ATOM 3144 C CA . VAL B 1 59 ? 4.668 -9.609 7.973 1 96.62 59 VAL B CA 1
ATOM 3145 C C . VAL B 1 59 ? 3.34 -9.82 7.25 1 96.62 59 VAL B C 1
ATOM 3147 O O . VAL B 1 59 ? 2.523 -8.898 7.156 1 96.62 59 VAL B O 1
ATOM 3150 N N . PHE B 1 60 ? 3.119 -11.023 6.766 1 96.38 60 PHE B N 1
ATOM 3151 C CA . PHE B 1 60 ? 1.949 -11.359 5.965 1 96.38 60 PHE B CA 1
ATOM 3152 C C . PHE B 1 60 ? 0.789 -11.789 6.855 1 96.38 60 PHE B C 1
ATOM 3154 O O . PHE B 1 60 ? -0.359 -11.414 6.613 1 96.38 60 PHE B O 1
ATOM 3161 N N . GLY B 1 61 ? 1.121 -12.633 7.805 1 93.44 61 GLY B N 1
ATOM 3162 C CA . GLY B 1 61 ? 0.1 -13.234 8.648 1 93.44 61 GLY B CA 1
ATOM 3163 C C . GLY B 1 61 ? 0.014 -12.602 10.023 1 93.44 61 GLY B C 1
ATOM 3164 O O . GLY B 1 61 ? 0.326 -11.422 10.188 1 93.44 61 GLY B O 1
ATOM 3165 N N . PRO B 1 62 ? -0.51 -13.391 10.961 1 93.5 62 PRO B N 1
ATOM 3166 C CA . PRO B 1 62 ? -0.718 -12.883 12.312 1 93.5 62 PRO B CA 1
ATOM 3167 C C . PRO B 1 62 ? 0.59 -12.523 13.016 1 93.5 62 PRO B C 1
ATOM 3169 O O . PRO B 1 62 ? 0.598 -11.68 13.922 1 93.5 62 PRO B O 1
ATOM 3172 N N . SER B 1 63 ? 1.688 -13.18 12.617 1 95.44 63 SER B N 1
ATOM 3173 C CA . SER B 1 63 ? 3.004 -12.945 13.203 1 95.44 63 SER B CA 1
ATOM 3174 C C . SER B 1 63 ? 4.117 -13.219 12.195 1 95.44 63 SER B C 1
ATOM 3176 O O . SER B 1 63 ? 3.867 -13.781 11.125 1 95.44 63 SER B O 1
ATOM 3178 N N . LEU B 1 64 ? 5.309 -12.789 12.562 1 94.94 64 LEU B N 1
ATOM 3179 C CA . LEU B 1 64 ? 6.48 -13.055 11.727 1 94.94 64 LEU B CA 1
ATOM 3180 C C . LEU B 1 64 ? 6.723 -14.555 11.586 1 94.94 64 LEU B C 1
ATOM 3182 O O . LEU B 1 64 ? 7.062 -15.031 10.5 1 94.94 64 LEU B O 1
ATOM 3186 N N . GLU B 1 65 ? 6.5 -15.273 12.688 1 96.81 65 GLU B N 1
ATOM 3187 C CA . GLU B 1 65 ? 6.723 -16.719 12.703 1 96.81 65 GLU B CA 1
ATOM 3188 C C . GLU B 1 65 ? 5.75 -17.438 11.773 1 96.81 65 GLU B C 1
ATOM 3190 O O . GLU B 1 65 ? 6.152 -18.312 11 1 96.81 65 GLU B O 1
ATOM 3195 N N . ILE B 1 66 ? 4.531 -17.094 11.82 1 97.62 66 ILE B N 1
ATOM 3196 C CA . ILE B 1 66 ? 3.516 -17.719 10.977 1 97.62 66 ILE B CA 1
ATOM 3197 C C . ILE B 1 66 ? 3.758 -17.344 9.516 1 97.62 66 ILE B C 1
ATOM 3199 O O . ILE B 1 66 ? 3.617 -18.188 8.625 1 97.62 66 ILE B O 1
ATOM 3203 N N . SER B 1 67 ? 4.16 -16.109 9.281 1 98.12 67 SER B N 1
ATOM 3204 C CA . SER B 1 67 ? 4.512 -15.688 7.926 1 98.12 67 SER B CA 1
ATOM 3205 C C . SER B 1 67 ? 5.672 -16.5 7.375 1 98.12 67 SER B C 1
ATOM 3207 O O . SER B 1 67 ? 5.641 -16.938 6.219 1 98.12 67 SER B O 1
ATOM 3209 N N . GLN B 1 68 ? 6.656 -16.703 8.211 1 97.69 68 GLN B N 1
ATOM 3210 C CA . GLN B 1 68 ? 7.785 -17.531 7.797 1 97.69 68 GLN B CA 1
ATOM 3211 C C . GLN B 1 68 ? 7.336 -18.953 7.484 1 97.69 68 GLN B C 1
ATOM 3213 O O . GLN B 1 68 ? 7.785 -19.547 6.504 1 97.69 68 GLN B O 1
ATOM 3218 N N . GLN B 1 69 ? 6.461 -19.484 8.281 1 98.06 69 GLN B N 1
ATOM 3219 C CA . GLN B 1 69 ? 5.941 -20.828 8.047 1 98.06 69 GLN B CA 1
ATOM 3220 C C . GLN B 1 69 ? 5.203 -20.906 6.719 1 98.06 69 GLN B C 1
ATOM 3222 O O . GLN B 1 69 ? 5.34 -21.891 5.984 1 98.06 69 GLN B O 1
ATOM 3227 N N . TRP B 1 70 ? 4.379 -19.906 6.402 1 98.69 70 TRP B N 1
ATOM 3228 C CA . TRP B 1 70 ? 3.678 -19.859 5.125 1 98.69 70 TRP B CA 1
ATOM 3229 C C . TRP B 1 70 ? 4.664 -19.906 3.961 1 98.69 70 TRP B C 1
ATOM 3231 O O . TRP B 1 70 ? 4.449 -20.641 2.986 1 98.69 70 TRP B O 1
ATOM 3241 N N . VAL B 1 71 ? 5.738 -19.109 4.082 1 98.44 71 VAL B N 1
ATOM 3242 C CA . VAL B 1 71 ? 6.746 -19.031 3.027 1 98.44 71 VAL B CA 1
ATOM 3243 C C . VAL B 1 71 ? 7.449 -20.391 2.904 1 98.44 71 VAL B C 1
ATOM 3245 O O . VAL B 1 71 ? 7.613 -20.906 1.799 1 98.44 71 VAL B O 1
ATOM 3248 N N . ASP B 1 72 ? 7.797 -20.969 4.035 1 97.88 72 ASP B N 1
ATOM 3249 C CA . ASP B 1 72 ? 8.477 -22.266 4.043 1 97.88 72 ASP B CA 1
ATOM 3250 C C . ASP B 1 72 ? 7.602 -23.344 3.43 1 97.88 72 ASP B C 1
ATOM 3252 O O . ASP B 1 72 ? 8.078 -24.156 2.623 1 97.88 72 ASP B O 1
ATOM 3256 N N . ASP B 1 73 ? 6.387 -23.359 3.859 1 98.25 73 ASP B N 1
ATOM 3257 C CA . ASP B 1 73 ? 5.453 -24.359 3.35 1 98.25 73 ASP B CA 1
ATOM 3258 C C . ASP B 1 73 ? 5.266 -24.219 1.842 1 98.25 73 ASP B C 1
ATOM 3260 O O . ASP B 1 73 ? 5.195 -25.219 1.121 1 98.25 73 ASP B O 1
ATOM 3264 N N . SER B 1 74 ? 5.176 -23.031 1.363 1 98.62 74 SER B N 1
ATOM 3265 C CA . SER B 1 74 ? 5.004 -22.781 -0.065 1 98.62 74 SER B CA 1
ATOM 3266 C C . SER B 1 74 ? 6.242 -23.219 -0.85 1 98.62 74 SER B C 1
ATOM 3268 O O . SER B 1 74 ? 6.129 -23.906 -1.863 1 98.62 74 SER B O 1
ATOM 3270 N N . TYR B 1 75 ? 7.387 -22.797 -0.294 1 98.06 75 TYR B N 1
ATOM 3271 C CA . TYR B 1 75 ? 8.641 -23.156 -0.939 1 98.06 75 TYR B CA 1
ATOM 3272 C C . TYR B 1 75 ? 8.789 -24.672 -1.042 1 98.06 75 TYR B C 1
ATOM 3274 O O . TYR B 1 75 ? 9.117 -25.203 -2.107 1 98.06 75 TYR B O 1
ATOM 3282 N N . SER B 1 76 ? 8.523 -25.359 0.011 1 96.88 76 SER B N 1
ATOM 3283 C CA . SER B 1 76 ? 8.625 -26.812 0.056 1 96.88 76 SER B CA 1
ATOM 3284 C C . SER B 1 76 ? 7.637 -27.469 -0.905 1 96.88 76 SER B C 1
ATOM 3286 O O . SER B 1 76 ? 7.98 -28.422 -1.594 1 96.88 76 SER B O 1
ATOM 3288 N N . PHE B 1 77 ? 6.477 -27 -0.962 1 97.38 77 PHE B N 1
ATOM 3289 C CA . PHE B 1 77 ? 5.449 -27.547 -1.843 1 97.38 77 PHE B CA 1
ATOM 3290 C C . PHE B 1 77 ? 5.879 -27.438 -3.301 1 97.38 77 PHE B C 1
ATOM 3292 O O . PHE B 1 77 ? 5.84 -28.438 -4.031 1 97.38 77 PHE B O 1
ATOM 3299 N N . TYR B 1 78 ? 6.262 -26.234 -3.73 1 97.06 78 TYR B N 1
ATOM 3300 C CA . TYR B 1 78 ? 6.648 -26.031 -5.121 1 97.06 78 TYR B CA 1
ATOM 3301 C C . TYR B 1 78 ? 7.91 -26.812 -5.461 1 97.06 78 TYR B C 1
ATOM 3303 O O . TYR B 1 78 ? 8.039 -27.359 -6.562 1 97.06 78 TYR B O 1
ATOM 3311 N N . LYS B 1 79 ? 8.812 -26.859 -4.488 1 95.19 79 LYS B N 1
ATOM 3312 C CA . LYS B 1 79 ? 10.023 -27.641 -4.695 1 95.19 79 LYS B CA 1
ATOM 3313 C C . LYS B 1 79 ? 9.695 -29.125 -4.902 1 95.19 79 LYS B C 1
ATOM 3315 O O . LYS B 1 79 ? 10.32 -29.781 -5.734 1 95.19 79 LYS B O 1
ATOM 3320 N N . ASN B 1 80 ? 8.742 -29.594 -4.156 1 94.44 80 ASN B N 1
ATOM 3321 C CA . ASN B 1 80 ? 8.328 -30.984 -4.293 1 94.44 80 ASN B CA 1
ATOM 3322 C C . ASN B 1 80 ? 7.688 -31.25 -5.652 1 94.44 80 ASN B C 1
ATOM 3324 O O . ASN B 1 80 ? 7.883 -32.312 -6.238 1 94.44 80 ASN B O 1
ATOM 3328 N N . LEU B 1 81 ? 6.91 -30.344 -6.105 1 94.44 81 LEU B N 1
ATOM 3329 C CA . LEU B 1 81 ? 6.297 -30.484 -7.422 1 94.44 81 LEU B CA 1
ATOM 3330 C C . LEU B 1 81 ? 7.355 -30.469 -8.516 1 94.44 81 LEU B C 1
ATOM 3332 O O . LEU B 1 81 ? 7.207 -31.156 -9.531 1 94.44 81 LEU B O 1
ATOM 3336 N N . LEU B 1 82 ? 8.359 -29.656 -8.312 1 92.06 82 LEU B N 1
ATOM 3337 C CA . LEU B 1 82 ? 9.469 -29.562 -9.258 1 92.06 82 LEU B CA 1
ATOM 3338 C C . LEU B 1 82 ? 10.188 -30.906 -9.383 1 92.06 82 LEU B C 1
ATOM 3340 O O . LEU B 1 82 ? 10.641 -31.266 -10.469 1 92.06 82 LEU B O 1
ATOM 3344 N N . LYS B 1 83 ? 10.281 -31.656 -8.352 1 89.56 83 LYS B N 1
ATOM 3345 C CA . LYS B 1 83 ? 10.984 -32.938 -8.336 1 89.56 83 LYS B CA 1
ATOM 3346 C C . LYS B 1 83 ? 10.188 -34 -9.07 1 89.56 83 LYS B C 1
ATOM 3348 O O . LYS B 1 83 ? 10.758 -35 -9.539 1 89.56 83 LYS B O 1
ATOM 3353 N N . ASN B 1 84 ? 8.922 -33.688 -9.133 1 84.06 84 ASN B N 1
ATOM 3354 C CA . ASN B 1 84 ? 8.094 -34.656 -9.867 1 84.06 84 ASN B CA 1
ATOM 3355 C C . ASN B 1 84 ? 8.141 -34.406 -11.367 1 84.06 84 ASN B C 1
ATOM 3357 O O . ASN B 1 84 ? 7.344 -33.625 -11.906 1 84.06 84 ASN B O 1
ATOM 3361 N N . ARG B 1 85 ? 9.055 -34.969 -12.086 1 69.94 85 ARG B N 1
ATOM 3362 C CA . ARG B 1 85 ? 9.438 -34.719 -13.477 1 69.94 85 ARG B CA 1
ATOM 3363 C C . ARG B 1 85 ? 8.305 -35.125 -14.43 1 69.94 85 ARG B C 1
ATOM 3365 O O . ARG B 1 85 ? 8.297 -34.719 -15.586 1 69.94 85 ARG B O 1
ATOM 3372 N N . TYR B 1 86 ? 7.438 -35.781 -13.922 1 72.19 86 TYR B N 1
ATOM 3373 C CA . TYR B 1 86 ? 6.375 -36.25 -14.797 1 72.19 86 TYR B CA 1
ATOM 3374 C C . TYR B 1 86 ? 5.238 -35.25 -14.898 1 72.19 86 TYR B C 1
ATOM 3376 O O . TYR B 1 86 ? 4.402 -35.344 -15.797 1 72.19 86 TYR B O 1
ATOM 3384 N N . GLU B 1 87 ? 5.281 -34.312 -14.109 1 78.25 87 GLU B N 1
ATOM 3385 C CA . GLU B 1 87 ? 4.223 -33.312 -14.125 1 78.25 87 GLU B CA 1
ATOM 3386 C C . GLU B 1 87 ? 4.727 -31.984 -14.703 1 78.25 87 GLU B C 1
ATOM 3388 O O . GLU B 1 87 ? 5.621 -31.344 -14.133 1 78.25 87 GLU B O 1
ATOM 3393 N N . LEU B 1 88 ? 4.242 -31.703 -15.898 1 85.12 88 LEU B N 1
ATOM 3394 C CA . LEU B 1 88 ? 4.586 -30.422 -16.484 1 85.12 88 LEU B CA 1
ATOM 3395 C C . LEU B 1 88 ? 3.602 -29.344 -16.062 1 85.12 88 LEU B C 1
ATOM 3397 O O . LEU B 1 88 ? 2.773 -28.891 -16.859 1 85.12 88 LEU B O 1
ATOM 3401 N N . CYS B 1 89 ? 3.758 -28.891 -14.82 1 93.31 89 CYS B N 1
ATOM 3402 C CA . CYS B 1 89 ? 2.768 -27.984 -14.25 1 93.31 89 CYS B CA 1
ATOM 3403 C C . CYS B 1 89 ? 3.291 -26.547 -14.219 1 93.31 89 CYS B C 1
ATOM 3405 O O . CYS B 1 89 ? 2.719 -25.688 -13.547 1 93.31 89 CYS B O 1
ATOM 3407 N N . GLY B 1 90 ? 4.379 -26.234 -14.906 1 94.81 90 GLY B N 1
ATOM 3408 C CA . GLY B 1 90 ? 4.84 -24.859 -15.078 1 94.81 90 GLY B CA 1
ATOM 3409 C C . GLY B 1 90 ? 5.688 -24.359 -13.93 1 94.81 90 GLY B C 1
ATOM 3410 O O . GLY B 1 90 ? 5.793 -23.156 -13.703 1 94.81 90 GLY B O 1
ATOM 3411 N N . ILE B 1 91 ? 6.328 -25.312 -13.141 1 96 91 ILE B N 1
ATOM 3412 C CA . ILE B 1 91 ? 7.188 -24.953 -12.023 1 96 91 ILE B CA 1
ATOM 3413 C C . ILE B 1 91 ? 8.648 -25.156 -12.414 1 96 91 ILE B C 1
ATOM 3415 O O . ILE B 1 91 ? 9.031 -26.219 -12.898 1 96 91 ILE B O 1
ATOM 3419 N N . ASN B 1 92 ? 9.469 -24.141 -12.258 1 94.88 92 ASN B N 1
ATOM 3420 C CA . ASN B 1 92 ? 10.891 -24.188 -12.594 1 94.88 92 ASN B CA 1
ATOM 3421 C C . ASN B 1 92 ? 11.742 -23.469 -11.547 1 94.88 92 ASN B C 1
ATOM 3423 O O . ASN B 1 92 ? 11.266 -22.562 -10.875 1 94.88 92 ASN B O 1
ATOM 3427 N N . GLU B 1 93 ? 12.906 -23.953 -11.406 1 95.62 93 GLU B N 1
ATOM 3428 C CA . GLU B 1 93 ? 13.875 -23.188 -10.617 1 95.62 93 GLU B CA 1
ATOM 3429 C C . GLU B 1 93 ? 14.523 -22.094 -11.445 1 95.62 93 GLU B C 1
ATOM 3431 O O . GLU B 1 93 ? 14.758 -22.266 -12.648 1 95.62 93 GLU B O 1
ATOM 3436 N N . VAL B 1 94 ? 14.828 -21.016 -10.867 1 97.5 94 VAL B N 1
ATOM 3437 C CA . VAL B 1 94 ? 15.5 -19.922 -11.555 1 97.5 94 VAL B CA 1
ATOM 3438 C C . VAL B 1 94 ? 16.359 -19.141 -10.555 1 97.5 94 VAL B C 1
ATOM 3440 O O . VAL B 1 94 ? 15.922 -18.844 -9.445 1 97.5 94 VAL B O 1
ATOM 3443 N N . SER B 1 95 ? 17.578 -18.906 -10.844 1 98.19 95 SER B N 1
ATOM 3444 C CA . SER B 1 95 ? 18.453 -18.062 -10.031 1 98.19 95 SER B CA 1
ATOM 3445 C C . SER B 1 95 ? 18.422 -16.625 -10.531 1 98.19 95 SER B C 1
ATOM 3447 O O . SER B 1 95 ? 17.984 -16.344 -11.648 1 98.19 95 SER B O 1
ATOM 3449 N N . GLY B 1 96 ? 18.781 -15.75 -9.68 1 98.38 96 GLY B N 1
ATOM 3450 C CA . GLY B 1 96 ? 18.844 -14.359 -10.109 1 98.38 96 GLY B CA 1
ATOM 3451 C C . GLY B 1 96 ? 19.328 -13.422 -9.023 1 98.38 96 GLY B C 1
ATOM 3452 O O . GLY B 1 96 ? 20 -13.844 -8.078 1 98.38 96 GLY B O 1
ATOM 3453 N N . TYR B 1 97 ? 19.078 -12.117 -9.305 1 98.69 97 TYR B N 1
ATOM 3454 C CA . TYR B 1 97 ? 19.703 -11.086 -8.492 1 98.69 97 TYR B CA 1
ATOM 3455 C C . TYR B 1 97 ? 18.656 -10.078 -7.996 1 98.69 97 TYR B C 1
ATOM 3457 O O . TYR B 1 97 ? 17.688 -9.789 -8.695 1 98.69 97 TYR B O 1
ATOM 3465 N N . MET B 1 98 ? 18.859 -9.602 -6.801 1 98.25 98 MET B N 1
ATOM 3466 C CA . MET B 1 98 ? 18.312 -8.328 -6.348 1 98.25 98 MET B CA 1
ATOM 3467 C C . MET B 1 98 ? 19.391 -7.262 -6.258 1 98.25 98 MET B C 1
ATOM 3469 O O . MET B 1 98 ? 20.406 -7.457 -5.578 1 98.25 98 MET B O 1
ATOM 3473 N N . PHE B 1 99 ? 19.219 -6.152 -6.949 1 98.31 99 PHE B N 1
ATOM 3474 C CA . PHE B 1 99 ? 20.219 -5.094 -7 1 98.31 99 PHE B CA 1
ATOM 3475 C C . PHE B 1 99 ? 19.672 -3.807 -6.391 1 98.31 99 PHE B C 1
ATOM 3477 O O . PHE B 1 99 ? 18.469 -3.582 -6.379 1 98.31 99 PHE B O 1
ATOM 3484 N N . SER B 1 100 ? 20.531 -3.049 -5.867 1 97.69 100 SER B N 1
ATOM 3485 C CA . SER B 1 100 ? 20.219 -1.689 -5.434 1 97.69 100 SER B CA 1
ATOM 3486 C C . SER B 1 100 ? 21.391 -0.746 -5.707 1 97.69 100 SER B C 1
ATOM 3488 O O . SER B 1 100 ? 22.547 -1.131 -5.57 1 97.69 100 SER B O 1
ATOM 3490 N N . THR B 1 101 ? 21.078 0.464 -6.098 1 96.12 101 THR B N 1
ATOM 3491 C CA . THR B 1 101 ? 22.094 1.465 -6.371 1 96.12 101 THR B CA 1
ATOM 3492 C C . THR B 1 101 ? 22.406 2.275 -5.113 1 96.12 101 THR B C 1
ATOM 3494 O O . THR B 1 101 ? 23.516 2.785 -4.961 1 96.12 101 THR B O 1
ATOM 3497 N N . LYS B 1 102 ? 21.469 2.357 -4.156 1 91.69 102 LYS B N 1
ATOM 3498 C CA . LYS B 1 102 ? 21.672 3.348 -3.104 1 91.69 102 LYS B CA 1
ATOM 3499 C C . LYS B 1 102 ? 21.422 2.742 -1.726 1 91.69 102 LYS B C 1
ATOM 3501 O O . LYS B 1 102 ? 22.047 3.146 -0.74 1 91.69 102 LYS B O 1
ATOM 3506 N N . ASN B 1 103 ? 20.578 1.731 -1.635 1 91.56 103 ASN B N 1
ATOM 3507 C CA . ASN B 1 103 ? 20.094 1.276 -0.335 1 91.56 103 ASN B CA 1
ATOM 3508 C C . ASN B 1 103 ? 20.406 -0.196 -0.1 1 91.56 103 ASN B C 1
ATOM 3510 O O . ASN B 1 103 ? 19.766 -1.078 -0.667 1 91.56 103 ASN B O 1
ATOM 3514 N N . PRO B 1 104 ? 21.312 -0.452 0.796 1 93 104 PRO B N 1
ATOM 3515 C CA . PRO B 1 104 ? 21.672 -1.851 1.023 1 93 104 PRO B CA 1
ATOM 3516 C C . PRO B 1 104 ? 20.547 -2.67 1.637 1 93 104 PRO B C 1
ATOM 3518 O O . PRO B 1 104 ? 20.547 -3.9 1.541 1 93 104 PRO B O 1
ATOM 3521 N N . ASP B 1 105 ? 19.531 -2.049 2.248 1 91.44 105 ASP B N 1
ATOM 3522 C CA . ASP B 1 105 ? 18.469 -2.771 2.92 1 91.44 105 ASP B CA 1
ATOM 3523 C C . ASP B 1 105 ? 17.531 -3.43 1.906 1 91.44 105 ASP B C 1
ATOM 3525 O O . ASP B 1 105 ? 16.828 -4.391 2.232 1 91.44 105 ASP B O 1
ATOM 3529 N N . ILE B 1 106 ? 17.547 -2.938 0.704 1 93.19 106 ILE B N 1
ATOM 3530 C CA . ILE B 1 106 ? 16.641 -3.396 -0.342 1 93.19 106 ILE B CA 1
ATOM 3531 C C . ILE B 1 106 ? 16.984 -4.828 -0.741 1 93.19 106 ILE B C 1
ATOM 3533 O O . ILE B 1 106 ? 16.109 -5.59 -1.17 1 93.19 106 ILE B O 1
ATOM 3537 N N . ILE B 1 107 ? 18.281 -5.23 -0.584 1 95.5 107 ILE B N 1
ATOM 3538 C CA . ILE B 1 107 ? 18.719 -6.527 -1.088 1 95.5 107 ILE B CA 1
ATOM 3539 C C . ILE B 1 107 ? 18.641 -7.566 0.028 1 95.5 107 ILE B C 1
ATOM 3541 O O . ILE B 1 107 ? 18.953 -8.742 -0.182 1 95.5 107 ILE B O 1
ATOM 3545 N N . LYS B 1 108 ? 18.219 -7.129 1.18 1 94.81 108 LYS B N 1
ATOM 3546 C CA . LYS B 1 108 ? 18.016 -8.062 2.287 1 94.81 108 LYS B CA 1
ATOM 3547 C C . LYS B 1 108 ? 16.641 -8.695 2.23 1 94.81 108 LYS B C 1
ATOM 3549 O O . LYS B 1 108 ? 15.648 -8.016 1.939 1 94.81 108 LYS B O 1
ATOM 3554 N N . ASN B 1 109 ? 16.562 -9.984 2.447 1 96.81 109 ASN B N 1
ATOM 3555 C CA . ASN B 1 109 ? 15.312 -10.75 2.51 1 96.81 109 ASN B CA 1
ATOM 3556 C C . ASN B 1 109 ? 15.438 -11.93 3.465 1 96.81 109 ASN B C 1
ATOM 3558 O O . ASN B 1 109 ? 15.977 -12.977 3.102 1 96.81 109 ASN B O 1
ATOM 3562 N N . HIS B 1 110 ? 14.906 -11.766 4.621 1 95.81 110 HIS B N 1
ATOM 3563 C CA . HIS B 1 110 ? 15.062 -12.773 5.664 1 95.81 110 HIS B CA 1
ATOM 3564 C C . HIS B 1 110 ? 14.281 -14.039 5.32 1 95.81 110 HIS B C 1
ATOM 3566 O O . HIS B 1 110 ? 14.672 -15.141 5.719 1 95.81 110 HIS B O 1
ATOM 3572 N N . TYR B 1 111 ? 13.195 -13.93 4.566 1 97.5 111 TYR B N 1
ATOM 3573 C CA . TYR B 1 111 ? 12.445 -15.117 4.168 1 97.5 111 TYR B CA 1
ATOM 3574 C C . TYR B 1 111 ? 13.266 -15.977 3.211 1 97.5 111 TYR B C 1
ATOM 3576 O O . TYR B 1 111 ? 13.406 -17.188 3.418 1 97.5 111 TYR B O 1
ATOM 3584 N N . MET B 1 112 ? 13.844 -15.344 2.152 1 97.12 112 MET B N 1
ATOM 3585 C CA . MET B 1 112 ? 14.578 -16.094 1.14 1 97.12 112 MET B CA 1
ATOM 3586 C C . MET B 1 112 ? 15.891 -16.625 1.71 1 97.12 112 MET B C 1
ATOM 3588 O O . MET B 1 112 ? 16.328 -17.719 1.326 1 97.12 112 MET B O 1
ATOM 3592 N N . LYS B 1 113 ? 16.484 -15.859 2.619 1 96.19 113 LYS B N 1
ATOM 3593 C CA . LYS B 1 113 ? 17.688 -16.344 3.295 1 96.19 113 LYS B CA 1
ATOM 3594 C C . LYS B 1 113 ? 17.422 -17.672 3.99 1 96.19 113 LYS B C 1
ATOM 3596 O O . LYS B 1 113 ? 18.297 -18.547 4.031 1 96.19 113 LYS B O 1
ATOM 3601 N N . ASN B 1 114 ? 16.25 -17.828 4.48 1 94.25 114 ASN B N 1
ATOM 3602 C CA . ASN B 1 114 ? 15.875 -19.047 5.191 1 94.25 114 ASN B CA 1
ATOM 3603 C C . ASN B 1 114 ? 15.508 -20.172 4.227 1 94.25 114 ASN B C 1
ATOM 3605 O O . ASN B 1 114 ? 15.727 -21.344 4.523 1 94.25 114 ASN B O 1
ATOM 3609 N N . CYS B 1 115 ? 14.977 -19.812 3.09 1 94.12 115 CYS B N 1
ATOM 3610 C CA . CYS B 1 115 ? 14.398 -20.812 2.203 1 94.12 115 CYS B CA 1
ATOM 3611 C C . CYS B 1 115 ? 15.406 -21.25 1.143 1 94.12 115 CYS B C 1
ATOM 3613 O O . CYS B 1 115 ? 15.461 -22.422 0.78 1 94.12 115 CYS B O 1
ATOM 3615 N N . SER B 1 116 ? 16.203 -20.312 0.62 1 94.94 116 SER B N 1
ATOM 3616 C CA . SER B 1 116 ? 17.109 -20.578 -0.491 1 94.94 116 SER B CA 1
ATOM 3617 C C . SER B 1 116 ? 18.516 -20.906 0.008 1 94.94 116 SER B C 1
ATOM 3619 O O . SER B 1 116 ? 19.234 -20.031 0.505 1 94.94 116 SER B O 1
ATOM 3621 N N . PRO B 1 117 ? 18.984 -22.109 -0.153 1 93.69 117 PRO B N 1
ATOM 3622 C CA . PRO B 1 117 ? 20.266 -22.516 0.423 1 93.69 117 PRO B CA 1
ATOM 3623 C C . PRO B 1 117 ? 21.453 -21.75 -0.159 1 93.69 117 PRO B C 1
ATOM 3625 O O . PRO B 1 117 ? 22.516 -21.703 0.456 1 93.69 117 PRO B O 1
ATOM 3628 N N . ASP B 1 118 ? 21.328 -21.141 -1.295 1 97.31 118 ASP B N 1
ATOM 3629 C CA . ASP B 1 118 ? 22.469 -20.469 -1.931 1 97.31 118 ASP B CA 1
ATOM 3630 C C . ASP B 1 118 ? 22.312 -18.953 -1.852 1 97.31 118 ASP B C 1
ATOM 3632 O O . ASP B 1 118 ? 22.906 -18.219 -2.646 1 97.31 118 ASP B O 1
ATOM 3636 N N . PHE B 1 119 ? 21.453 -18.469 -0.989 1 98.06 119 PHE B N 1
ATOM 3637 C CA . PHE B 1 119 ? 21.328 -17.031 -0.783 1 98.06 119 PHE B CA 1
ATOM 3638 C C . PHE B 1 119 ? 22.656 -16.422 -0.36 1 98.06 119 PHE B C 1
ATOM 3640 O O . PHE B 1 119 ? 23.266 -16.875 0.616 1 98.06 119 PHE B O 1
ATOM 3647 N N . ARG B 1 120 ? 23.125 -15.406 -1.044 1 98.19 120 ARG B N 1
ATOM 3648 C CA . ARG B 1 120 ? 24.391 -14.766 -0.734 1 98.19 120 ARG B CA 1
ATOM 3649 C C . ARG B 1 120 ? 24.438 -13.344 -1.289 1 98.19 120 ARG B C 1
ATOM 3651 O O . ARG B 1 120 ? 23.609 -12.969 -2.123 1 98.19 120 ARG B O 1
ATOM 3658 N N . GLU B 1 121 ? 25.391 -12.609 -0.826 1 97.81 121 GLU B N 1
ATOM 3659 C CA . GLU B 1 121 ? 25.672 -11.32 -1.444 1 97.81 121 GLU B CA 1
ATOM 3660 C C . GLU B 1 121 ? 26.266 -11.492 -2.842 1 97.81 121 GLU B C 1
ATOM 3662 O O . GLU B 1 121 ? 26.969 -12.461 -3.104 1 97.81 121 GLU B O 1
ATOM 3667 N N . ALA B 1 122 ? 25.922 -10.609 -3.715 1 98.38 122 ALA B N 1
ATOM 3668 C CA . ALA B 1 122 ? 26.562 -10.602 -5.031 1 98.38 122 ALA B CA 1
ATOM 3669 C C . ALA B 1 122 ? 28.047 -10.258 -4.922 1 98.38 122 ALA B C 1
ATOM 3671 O O . ALA B 1 122 ? 28.438 -9.453 -4.07 1 98.38 122 ALA B O 1
ATOM 3672 N N . THR B 1 123 ? 28.859 -10.828 -5.797 1 98.19 123 THR B N 1
ATOM 3673 C CA . THR B 1 123 ? 30.281 -10.508 -5.832 1 98.19 123 THR B CA 1
ATOM 3674 C C . THR B 1 123 ? 30.516 -9.172 -6.523 1 98.19 123 THR B C 1
ATOM 3676 O O . THR B 1 123 ? 29.656 -8.68 -7.25 1 98.19 123 THR B O 1
ATOM 3679 N N . ASP B 1 124 ? 31.719 -8.664 -6.285 1 97.75 124 ASP B N 1
ATOM 3680 C CA . ASP B 1 124 ? 32.094 -7.43 -6.965 1 97.75 124 ASP B CA 1
ATOM 3681 C C . ASP B 1 124 ? 32.062 -7.598 -8.484 1 97.75 124 ASP B C 1
ATOM 3683 O O . ASP B 1 124 ? 31.672 -6.668 -9.203 1 97.75 124 ASP B O 1
ATOM 3687 N N . GLU B 1 125 ? 32.438 -8.734 -8.898 1 97.94 125 GLU B N 1
ATOM 3688 C CA . GLU B 1 125 ? 32.406 -9.016 -10.328 1 97.94 125 GLU B CA 1
ATOM 3689 C C . GLU B 1 125 ? 30.984 -9.016 -10.867 1 97.94 125 GLU B C 1
ATOM 3691 O O . GLU B 1 125 ? 30.734 -8.492 -11.953 1 97.94 125 GLU B O 1
ATOM 3696 N N . GLU B 1 126 ? 30.094 -9.641 -10.117 1 97.75 126 GLU B N 1
ATOM 3697 C CA . GLU B 1 126 ? 28.688 -9.672 -10.5 1 97.75 126 GLU B CA 1
ATOM 3698 C C . GLU B 1 126 ? 28.094 -8.273 -10.516 1 97.75 126 GLU B C 1
ATOM 3700 O O . GLU B 1 126 ? 27.312 -7.93 -11.414 1 97.75 126 GLU B O 1
ATOM 3705 N N . LEU B 1 127 ? 28.359 -7.43 -9.523 1 98.12 127 LEU B N 1
ATOM 3706 C CA . LEU B 1 127 ? 27.891 -6.051 -9.469 1 98.12 127 LEU B CA 1
ATOM 3707 C C . LEU B 1 127 ? 28.406 -5.25 -10.656 1 98.12 127 LEU B C 1
ATOM 3709 O O . LEU B 1 127 ? 27.656 -4.516 -11.297 1 98.12 127 LEU B O 1
ATOM 3713 N N . LYS B 1 128 ? 29.719 -5.414 -10.992 1 96.62 128 LYS B N 1
ATOM 3714 C CA . LYS B 1 128 ? 30.344 -4.703 -12.109 1 96.62 128 LYS B CA 1
ATOM 3715 C C . LYS B 1 128 ? 29.75 -5.137 -13.438 1 96.62 128 LYS B C 1
ATOM 3717 O O . LYS B 1 128 ? 29.547 -4.309 -14.336 1 96.62 128 LYS B O 1
ATOM 3722 N N . ALA B 1 129 ? 29.438 -6.395 -13.531 1 95.62 129 ALA B N 1
ATOM 3723 C CA . ALA B 1 129 ? 28.906 -6.953 -14.773 1 95.62 129 ALA B CA 1
ATOM 3724 C C . ALA B 1 129 ? 27.547 -6.363 -15.109 1 95.62 129 ALA B C 1
ATOM 3726 O O . ALA B 1 129 ? 27.141 -6.344 -16.281 1 95.62 129 ALA B O 1
ATOM 3727 N N . HIS B 1 130 ? 26.828 -5.895 -14.109 1 95.62 130 HIS B N 1
ATOM 3728 C CA . HIS B 1 130 ? 25.484 -5.367 -14.336 1 95.62 130 HIS B CA 1
ATOM 3729 C C . HIS B 1 130 ? 25.453 -3.848 -14.195 1 95.62 130 HIS B C 1
ATOM 3731 O O . HIS B 1 130 ? 24.391 -3.236 -14.219 1 95.62 130 HIS B O 1
ATOM 3737 N N . SER B 1 131 ? 26.594 -3.266 -13.922 1 95.81 131 SER B N 1
ATOM 3738 C CA . SER B 1 131 ? 26.75 -1.815 -13.977 1 95.81 131 SER B CA 1
ATOM 3739 C C . SER B 1 131 ? 27.094 -1.349 -15.391 1 95.81 131 SER B C 1
ATOM 3741 O O . SER B 1 131 ? 27.531 -2.143 -16.219 1 95.81 131 SER B O 1
ATOM 3743 N N . SER B 1 132 ? 26.719 -0.129 -15.68 1 92.12 132 SER B N 1
ATOM 3744 C CA . SER B 1 132 ? 26.984 0.396 -17.016 1 92.12 132 SER B CA 1
ATOM 3745 C C . SER B 1 132 ? 27.344 1.876 -16.969 1 92.12 132 SER B C 1
ATOM 3747 O O . SER B 1 132 ? 26.578 2.693 -16.453 1 92.12 132 SER B O 1
ATOM 3749 N N . VAL B 1 133 ? 28.469 2.197 -17.547 1 87.25 133 VAL B N 1
ATOM 3750 C CA . VAL B 1 133 ? 28.859 3.596 -17.672 1 87.25 133 VAL B CA 1
ATOM 3751 C C . VAL B 1 133 ? 27.969 4.293 -18.703 1 87.25 133 VAL B C 1
ATOM 3753 O O . VAL B 1 133 ? 27.5 5.414 -18.469 1 87.25 133 VAL B O 1
ATOM 3756 N N . GLU B 1 134 ? 27.641 3.584 -19.781 1 86.38 134 GLU B N 1
ATOM 3757 C CA . GLU B 1 134 ? 26.828 4.113 -20.875 1 86.38 134 GLU B CA 1
ATOM 3758 C C . GLU B 1 134 ? 25.438 4.5 -20.391 1 86.38 134 GLU B C 1
ATOM 3760 O O . GLU B 1 134 ? 24.906 5.543 -20.781 1 86.38 134 GLU B O 1
ATOM 3765 N N . ASN B 1 135 ? 24.953 3.674 -19.531 1 87.88 135 ASN B N 1
ATOM 3766 C CA . ASN B 1 135 ? 23.609 3.902 -19.047 1 87.88 135 ASN B CA 1
ATOM 3767 C C . ASN B 1 135 ? 23.594 4.594 -17.688 1 87.88 135 ASN B C 1
ATOM 3769 O O . ASN B 1 135 ? 22.547 4.723 -17.062 1 87.88 135 ASN B O 1
ATOM 3773 N N . GLN B 1 136 ? 24.828 4.938 -17.203 1 88.19 136 GLN B N 1
ATOM 3774 C CA . GLN B 1 136 ? 24.984 5.621 -15.914 1 88.19 136 GLN B CA 1
ATOM 3775 C C . GLN B 1 136 ? 24.359 4.824 -14.781 1 88.19 136 GLN B C 1
ATOM 3777 O O . GLN B 1 136 ? 23.625 5.375 -13.961 1 88.19 136 GLN B O 1
ATOM 3782 N N . LEU B 1 137 ? 24.453 3.52 -14.922 1 95.12 137 LEU B N 1
ATOM 3783 C CA . LEU B 1 137 ? 23.953 2.621 -13.891 1 95.12 137 LEU B CA 1
ATOM 3784 C C . LEU B 1 137 ? 25.094 2.012 -13.086 1 95.12 137 LEU B C 1
ATOM 3786 O O . LEU B 1 137 ? 25.906 1.255 -13.625 1 95.12 137 LEU B O 1
ATOM 3790 N N . LYS B 1 138 ? 25.25 2.41 -11.867 1 96.19 138 LYS B N 1
ATOM 3791 C CA . LYS B 1 138 ? 26.219 1.82 -10.945 1 96.19 138 LYS B CA 1
ATOM 3792 C C . LYS B 1 138 ? 25.516 1.007 -9.859 1 96.19 138 LYS B C 1
ATOM 3794 O O . LYS B 1 138 ? 24.906 1.571 -8.953 1 96.19 138 LYS B O 1
ATOM 3799 N N . ILE B 1 139 ? 25.531 -0.254 -9.914 1 97.31 139 ILE B N 1
ATOM 3800 C CA . ILE B 1 139 ? 24.969 -1.158 -8.914 1 97.31 139 ILE B CA 1
ATOM 3801 C C . ILE B 1 139 ? 25.938 -1.314 -7.75 1 97.31 139 ILE B C 1
ATOM 3803 O O . ILE B 1 139 ? 27.078 -1.759 -7.945 1 97.31 139 ILE B O 1
ATOM 3807 N N . ASN B 1 140 ? 25.5 -0.905 -6.559 1 97.38 140 ASN B N 1
ATOM 3808 C CA . ASN B 1 140 ? 26.406 -0.887 -5.406 1 97.38 140 ASN B CA 1
ATOM 3809 C C . ASN B 1 140 ? 26.156 -2.076 -4.484 1 97.38 140 ASN B C 1
ATOM 3811 O O . ASN B 1 140 ? 27.062 -2.508 -3.766 1 97.38 140 ASN B O 1
ATOM 3815 N N . TYR B 1 141 ? 24.969 -2.562 -4.504 1 98.12 141 TYR B N 1
ATOM 3816 C CA . TYR B 1 141 ? 24.594 -3.658 -3.619 1 98.12 141 TYR B CA 1
ATOM 3817 C C . TYR B 1 141 ? 23.828 -4.734 -4.379 1 98.12 141 TYR B C 1
ATOM 3819 O O . TYR B 1 141 ? 23.125 -4.438 -5.352 1 98.12 141 TYR B O 1
ATOM 3827 N N . GLY B 1 142 ? 24 -5.98 -3.938 1 98.38 142 GLY B N 1
ATOM 3828 C CA . GLY B 1 142 ? 23.281 -7.055 -4.594 1 98.38 142 GLY B CA 1
ATOM 3829 C C . GLY B 1 142 ? 23.234 -8.336 -3.779 1 98.38 142 GLY B C 1
ATOM 3830 O O . GLY B 1 142 ? 24.094 -8.547 -2.91 1 98.38 142 GLY B O 1
ATOM 3831 N N . SER B 1 143 ? 22.234 -9.078 -3.951 1 98.31 143 SER B N 1
ATOM 3832 C CA . SER B 1 143 ? 22.141 -10.453 -3.467 1 98.31 143 SER B CA 1
ATOM 3833 C C . SER B 1 143 ? 21.812 -11.414 -4.602 1 98.31 143 SER B C 1
ATOM 3835 O O . SER B 1 143 ? 21.297 -11.008 -5.645 1 98.31 143 SER B O 1
ATOM 3837 N N . PHE B 1 144 ? 22.25 -12.609 -4.418 1 98.62 144 PHE B N 1
ATOM 3838 C CA . PHE B 1 144 ? 22 -13.703 -5.352 1 98.62 144 PHE B CA 1
ATOM 3839 C C . PHE B 1 144 ? 21.328 -14.875 -4.645 1 98.62 144 PHE B C 1
ATOM 3841 O O . PHE B 1 144 ? 21.672 -15.203 -3.508 1 98.62 144 PHE B O 1
ATOM 3848 N N . PHE B 1 145 ? 20.328 -15.469 -5.281 1 98.56 145 PHE B N 1
ATOM 3849 C CA . PHE B 1 145 ? 19.75 -16.703 -4.777 1 98.56 145 PHE B CA 1
ATOM 3850 C C . PHE B 1 145 ? 18.984 -17.438 -5.875 1 98.56 145 PHE B C 1
ATOM 3852 O O . PHE B 1 145 ? 18.734 -16.859 -6.938 1 98.56 145 PHE B O 1
ATOM 3859 N N . THR B 1 146 ? 18.734 -18.656 -5.633 1 98.19 146 THR B N 1
ATOM 3860 C CA . THR B 1 146 ? 17.859 -19.469 -6.48 1 98.19 146 THR B CA 1
ATOM 3861 C C . THR B 1 146 ? 16.469 -19.594 -5.863 1 98.19 146 THR B C 1
ATOM 3863 O O . THR B 1 146 ? 16.344 -19.781 -4.652 1 98.19 146 THR B O 1
ATOM 3866 N N . SER B 1 147 ? 15.461 -19.359 -6.648 1 97.75 147 SER B N 1
ATOM 3867 C CA . SER B 1 147 ? 14.07 -19.516 -6.234 1 97.75 147 SER B CA 1
ATOM 3868 C C . SER B 1 147 ? 13.273 -20.297 -7.277 1 97.75 147 SER B C 1
ATOM 3870 O O . SER B 1 147 ? 13.828 -21.141 -7.992 1 97.75 147 SER B O 1
ATOM 3872 N N . ILE B 1 148 ? 11.977 -20.188 -7.18 1 97.25 148 ILE B N 1
ATOM 3873 C CA . ILE B 1 148 ? 11.078 -20.969 -8.023 1 97.25 148 ILE B CA 1
ATOM 3874 C C . ILE B 1 148 ? 10.125 -20.031 -8.773 1 97.25 148 ILE B C 1
ATOM 3876 O O . ILE B 1 148 ? 9.602 -19.078 -8.195 1 97.25 148 ILE B O 1
ATOM 3880 N N . VAL B 1 149 ? 9.992 -20.172 -10.023 1 97.38 149 VAL B N 1
ATOM 3881 C CA . VAL B 1 149 ? 8.992 -19.453 -10.797 1 97.38 149 VAL B CA 1
ATOM 3882 C C . VAL B 1 149 ? 7.812 -20.375 -11.102 1 97.38 149 VAL B C 1
ATOM 3884 O O . VAL B 1 149 ? 8.008 -21.516 -11.547 1 97.38 149 VAL B O 1
ATOM 3887 N N . ILE B 1 150 ? 6.621 -19.969 -10.742 1 97.94 150 ILE B N 1
ATOM 3888 C CA . ILE B 1 150 ? 5.371 -20.672 -11.008 1 97.94 150 ILE B CA 1
ATOM 3889 C C . ILE B 1 150 ? 4.641 -20.016 -12.172 1 97.94 150 ILE B C 1
ATOM 3891 O O . ILE B 1 150 ? 4.117 -18.906 -12.031 1 97.94 150 ILE B O 1
ATOM 3895 N N . GLU B 1 151 ? 4.605 -20.625 -13.266 1 97.19 151 GLU B N 1
ATOM 3896 C CA . GLU B 1 151 ? 3.908 -20.109 -14.438 1 97.19 151 GLU B CA 1
ATOM 3897 C C . GLU B 1 151 ? 2.436 -20.516 -14.422 1 97.19 151 GLU B C 1
ATOM 3899 O O . GLU B 1 151 ? 2.074 -21.578 -14.906 1 97.19 151 GLU B O 1
ATOM 3904 N N . CYS B 1 152 ? 1.592 -19.609 -14.039 1 97.75 152 CYS B N 1
ATOM 3905 C CA . CYS B 1 152 ? 0.192 -19.922 -13.773 1 97.75 152 CYS B CA 1
ATOM 3906 C C . CYS B 1 152 ? -0.553 -20.234 -15.062 1 97.75 152 CYS B C 1
ATOM 3908 O O . CYS B 1 152 ? -1.569 -20.922 -15.047 1 97.75 152 CYS B O 1
ATOM 3910 N N . LYS B 1 153 ? -0.029 -19.766 -16.234 1 96.44 153 LYS B N 1
ATOM 3911 C CA . LYS B 1 153 ? -0.637 -20.141 -17.5 1 96.44 153 LYS B CA 1
ATOM 3912 C C . LYS B 1 153 ? -0.602 -21.656 -17.703 1 96.44 153 LYS B C 1
ATOM 3914 O O . LYS B 1 153 ? -1.396 -22.203 -18.469 1 96.44 153 LYS B O 1
ATOM 3919 N N . LEU B 1 154 ? 0.31 -22.328 -17.047 1 96.88 154 LEU B N 1
ATOM 3920 C CA . LEU B 1 154 ? 0.416 -23.781 -17.078 1 96.88 154 LEU B CA 1
ATOM 3921 C C . LEU B 1 154 ? -0.128 -24.406 -15.805 1 96.88 154 LEU B C 1
ATOM 3923 O O . LEU B 1 154 ? -0.826 -25.422 -15.852 1 96.88 154 LEU B O 1
ATOM 3927 N N . PHE B 1 155 ? 0.13 -23.797 -14.672 1 97.88 155 PHE B N 1
ATOM 3928 C CA . PHE B 1 155 ? -0.226 -24.375 -13.375 1 97.88 155 PHE B CA 1
ATOM 3929 C C . PHE B 1 155 ? -1.739 -24.438 -13.211 1 97.88 155 PHE B C 1
ATOM 3931 O O . PHE B 1 155 ? -2.273 -25.438 -12.734 1 97.88 155 PHE B O 1
ATOM 3938 N N . LEU B 1 156 ? -2.457 -23.359 -13.602 1 98.5 156 LEU B N 1
ATOM 3939 C CA . LEU B 1 156 ? -3.898 -23.297 -13.375 1 98.5 156 LEU B CA 1
ATOM 3940 C C . LEU B 1 156 ? -4.625 -24.359 -14.18 1 98.5 156 LEU B C 1
ATOM 3942 O O . LEU B 1 156 ? -5.398 -25.156 -13.617 1 98.5 156 LEU B O 1
ATOM 3946 N N . PRO B 1 157 ? -4.32 -24.469 -15.477 1 97.75 157 PRO B N 1
ATOM 3947 C CA . PRO B 1 157 ? -4.977 -25.547 -16.219 1 97.75 157 PRO B CA 1
ATOM 3948 C C . PRO B 1 157 ? -4.602 -26.922 -15.688 1 97.75 157 PRO B C 1
ATOM 3950 O O . PRO B 1 157 ? -5.445 -27.828 -15.664 1 97.75 157 PRO B O 1
ATOM 3953 N N . TRP B 1 158 ? -3.398 -27.141 -15.328 1 97.12 158 TRP B N 1
ATOM 3954 C CA . TRP B 1 158 ? -2.951 -28.406 -14.742 1 97.12 158 TRP B CA 1
ATOM 3955 C C . TRP B 1 158 ? -3.754 -28.734 -13.492 1 97.12 158 TRP B C 1
ATOM 3957 O O . TRP B 1 158 ? -4.266 -29.859 -13.359 1 97.12 158 TRP B O 1
ATOM 3967 N N . ALA B 1 159 ? -3.865 -27.766 -12.594 1 97.88 159 ALA B N 1
ATOM 3968 C CA . ALA B 1 159 ? -4.594 -27.969 -11.344 1 97.88 159 ALA B CA 1
ATOM 3969 C C . ALA B 1 159 ? -6.07 -28.25 -11.609 1 97.88 159 ALA B C 1
ATOM 3971 O O . ALA B 1 159 ? -6.664 -29.141 -10.992 1 97.88 159 ALA B O 1
ATOM 3972 N N . LEU B 1 160 ? -6.668 -27.469 -12.539 1 98.12 160 LEU B N 1
ATOM 3973 C CA . LEU B 1 160 ? -8.078 -27.641 -12.852 1 98.12 160 LEU B CA 1
ATOM 3974 C C . LEU B 1 160 ? -8.344 -29.016 -13.445 1 98.12 160 LEU B C 1
ATOM 3976 O O . LEU B 1 160 ? -9.391 -29.625 -13.195 1 98.12 160 LEU B O 1
ATOM 3980 N N . LYS B 1 161 ? -7.426 -29.484 -14.25 1 97.12 161 LYS B N 1
ATOM 3981 C CA . LYS B 1 161 ? -7.543 -30.828 -14.805 1 97.12 161 LYS B CA 1
ATOM 3982 C C . LYS B 1 161 ? -7.504 -31.891 -13.703 1 97.12 161 LYS B C 1
ATOM 3984 O O . LYS B 1 161 ? -8.305 -32.812 -13.703 1 97.12 161 LYS B O 1
ATOM 3989 N N . LYS B 1 162 ? -6.594 -31.766 -12.805 1 96.25 162 LYS B N 1
ATOM 3990 C CA . LYS B 1 162 ? -6.492 -32.688 -11.68 1 96.25 162 LYS B CA 1
ATOM 3991 C C . LYS B 1 162 ? -7.77 -32.688 -10.836 1 96.25 162 LYS B C 1
ATOM 3993 O O . LYS B 1 162 ? -8.242 -33.719 -10.398 1 96.25 162 LYS B O 1
ATOM 3998 N N . ILE B 1 163 ? -8.25 -31.469 -10.625 1 97.38 163 ILE B N 1
ATOM 3999 C CA . ILE B 1 163 ? -9.469 -31.266 -9.844 1 97.38 163 ILE B CA 1
ATOM 4000 C C . ILE B 1 163 ? -10.648 -31.953 -10.531 1 97.38 163 ILE B C 1
ATOM 4002 O O . ILE B 1 163 ? -11.383 -32.719 -9.906 1 97.38 163 ILE B O 1
ATOM 4006 N N . SER B 1 164 ? -10.758 -31.703 -11.789 1 96.62 164 SER B N 1
ATOM 4007 C CA . SER B 1 164 ? -11.844 -32.312 -12.562 1 96.62 164 SER B CA 1
ATOM 4008 C C . SER B 1 164 ? -11.734 -33.812 -12.586 1 96.62 164 SER B C 1
ATOM 4010 O O . SER B 1 164 ? -12.734 -34.531 -12.414 1 96.62 164 SER B O 1
ATOM 4012 N N . ASN B 1 165 ? -10.578 -34.375 -12.742 1 95.88 165 ASN B N 1
ATOM 4013 C CA . ASN B 1 165 ? -10.336 -35.812 -12.828 1 95.88 165 ASN B CA 1
ATOM 4014 C C . ASN B 1 165 ? -10.648 -36.5 -11.508 1 95.88 165 ASN B C 1
ATOM 4016 O O . ASN B 1 165 ? -10.906 -37.719 -11.477 1 95.88 165 ASN B O 1
ATOM 4020 N N . SER B 1 166 ? -10.617 -35.781 -10.445 1 95.12 166 SER B N 1
ATOM 4021 C CA . SER B 1 166 ? -10.844 -36.375 -9.133 1 95.12 166 SER B CA 1
ATOM 4022 C C . SER B 1 166 ? -12.32 -36.344 -8.758 1 95.12 166 SER B C 1
ATOM 4024 O O . SER B 1 166 ? -12.688 -36.688 -7.633 1 95.12 166 SER B O 1
ATOM 4026 N N . GLY B 1 167 ? -13.172 -35.844 -9.625 1 94.75 167 GLY B N 1
ATOM 4027 C CA . GLY B 1 167 ? -14.609 -35.906 -9.406 1 94.75 167 GLY B CA 1
ATOM 4028 C C . GLY B 1 167 ? -15.164 -34.656 -8.758 1 94.75 167 GLY B C 1
ATOM 4029 O O . GLY B 1 167 ? -16.344 -34.594 -8.398 1 94.75 167 GLY B O 1
ATOM 4030 N N . VAL B 1 168 ? -14.352 -33.656 -8.578 1 97.44 168 VAL B N 1
ATOM 4031 C CA . VAL B 1 168 ? -14.812 -32.375 -8.023 1 97.44 168 VAL B CA 1
ATOM 4032 C C . VAL B 1 168 ? -15.719 -31.672 -9.031 1 97.44 168 VAL B C 1
ATOM 4034 O O . VAL B 1 168 ? -15.43 -31.641 -10.227 1 97.44 168 VAL B O 1
ATOM 4037 N N . THR B 1 169 ? -16.828 -31.188 -8.57 1 97.88 169 THR B N 1
ATOM 4038 C CA . THR B 1 169 ? -17.734 -30.422 -9.414 1 97.88 169 THR B CA 1
ATOM 4039 C C . THR B 1 169 ? -17.203 -29 -9.617 1 97.88 169 THR B C 1
ATOM 4041 O O . THR B 1 169 ? -16.828 -28.328 -8.656 1 97.88 169 THR B O 1
ATOM 4044 N N . ILE B 1 170 ? -17.109 -28.547 -10.844 1 98.56 170 ILE B N 1
ATOM 4045 C CA . ILE B 1 170 ? -16.703 -27.188 -11.18 1 98.56 170 ILE B CA 1
ATOM 4046 C C . ILE B 1 170 ? -17.875 -26.422 -11.758 1 98.56 170 ILE B C 1
ATOM 4048 O O . ILE B 1 170 ? -18.484 -26.844 -12.75 1 98.56 170 ILE B O 1
ATOM 4052 N N . ILE B 1 171 ? -18.203 -25.312 -11.148 1 98.56 171 ILE B N 1
ATOM 4053 C CA . ILE B 1 171 ? -19.359 -24.5 -11.562 1 98.56 171 ILE B CA 1
ATOM 4054 C C . ILE B 1 171 ? -18.891 -23.094 -11.938 1 98.56 171 ILE B C 1
ATOM 4056 O O . ILE B 1 171 ? -18.25 -22.406 -11.133 1 98.56 171 ILE B O 1
ATOM 4060 N N . LYS B 1 172 ? -19.156 -22.625 -13.195 1 98.38 172 LYS B N 1
ATOM 4061 C CA . LYS B 1 172 ? -18.922 -21.234 -13.594 1 98.38 172 LYS B CA 1
ATOM 4062 C C . LYS B 1 172 ? -20.094 -20.344 -13.188 1 98.38 172 LYS B C 1
ATOM 4064 O O . LYS B 1 172 ? -21.156 -20.375 -13.82 1 98.38 172 LYS B O 1
ATOM 4069 N N . ARG B 1 173 ? -19.891 -19.641 -12.156 1 97.88 173 ARG B N 1
ATOM 4070 C CA . ARG B 1 173 ? -20.953 -18.828 -11.562 1 97.88 173 ARG B CA 1
ATOM 4071 C C . ARG B 1 173 ? -20.375 -17.688 -10.75 1 97.88 173 ARG B C 1
ATOM 4073 O O . ARG B 1 173 ? -19.391 -17.859 -10.023 1 97.88 173 ARG B O 1
ATOM 4080 N N . LYS B 1 174 ? -20.922 -16.469 -10.961 1 97.06 174 LYS B N 1
ATOM 4081 C CA . LYS B 1 174 ? -20.578 -15.328 -10.109 1 97.06 174 LYS B CA 1
ATOM 4082 C C . LYS B 1 174 ? -21.453 -15.297 -8.859 1 97.06 174 LYS B C 1
ATOM 4084 O O . LYS B 1 174 ? -22.672 -15.352 -8.953 1 97.06 174 LYS B O 1
ATOM 4089 N N . ILE B 1 175 ? -20.859 -15.266 -7.711 1 96.44 175 ILE B N 1
ATOM 4090 C CA . ILE B 1 175 ? -21.609 -15.172 -6.457 1 96.44 175 ILE B CA 1
ATOM 4091 C C . ILE B 1 175 ? -21.656 -13.711 -6 1 96.44 175 ILE B C 1
ATOM 4093 O O . ILE B 1 175 ? -20.688 -12.977 -6.125 1 96.44 175 ILE B O 1
ATOM 4097 N N . GLU B 1 176 ? -22.797 -13.289 -5.539 1 96.38 176 GLU B N 1
ATOM 4098 C CA . GLU B 1 176 ? -22.953 -11.906 -5.094 1 96.38 176 GLU B CA 1
ATOM 4099 C C . GLU B 1 176 ? -22.859 -11.797 -3.576 1 96.38 176 GLU B C 1
ATOM 4101 O O . GLU B 1 176 ? -22.625 -10.711 -3.041 1 96.38 176 GLU B O 1
ATOM 4106 N N . SER B 1 177 ? -23.125 -12.961 -2.953 1 96.62 177 SER B N 1
ATOM 4107 C CA . SER B 1 177 ? -23 -13.086 -1.504 1 96.62 177 SER B CA 1
ATOM 4108 C C . SER B 1 177 ? -22.672 -14.516 -1.098 1 96.62 177 SER B C 1
ATOM 4110 O O . SER B 1 177 ? -23.188 -15.469 -1.684 1 96.62 177 SER B O 1
ATOM 4112 N N . LEU B 1 178 ? -21.828 -14.68 -0.099 1 96.88 178 LEU B N 1
ATOM 4113 C CA . LEU B 1 178 ? -21.516 -16.016 0.38 1 96.88 178 LEU B CA 1
ATOM 4114 C C . LEU B 1 178 ? -22.734 -16.688 0.978 1 96.88 178 LEU B C 1
ATOM 4116 O O . LEU B 1 178 ? -22.828 -17.922 1.002 1 96.88 178 LEU B O 1
ATOM 4120 N N . GLU B 1 179 ? -23.656 -15.898 1.359 1 95.88 179 GLU B N 1
ATOM 4121 C CA . GLU B 1 179 ? -24.875 -16.391 1.962 1 95.88 179 GLU B CA 1
ATOM 4122 C C . GLU B 1 179 ? -25.672 -17.25 0.972 1 95.88 179 GLU B C 1
ATOM 4124 O O . GLU B 1 179 ? -26.438 -18.125 1.374 1 95.88 179 GLU B O 1
ATOM 4129 N N . GLU B 1 180 ? -25.453 -16.922 -0.316 1 96.19 180 GLU B N 1
ATOM 4130 C CA . GLU B 1 180 ? -26.125 -17.703 -1.352 1 96.19 180 GLU B CA 1
ATOM 4131 C C . GLU B 1 180 ? -25.781 -19.188 -1.22 1 96.19 180 GLU B C 1
ATOM 4133 O O . GLU B 1 180 ? -26.547 -20.047 -1.662 1 96.19 180 GLU B O 1
ATOM 4138 N N . LEU B 1 181 ? -24.672 -19.531 -0.581 1 97.44 181 LEU B N 1
ATOM 4139 C CA . LEU B 1 181 ? -24.172 -20.891 -0.531 1 97.44 181 LEU B CA 1
ATOM 4140 C C . LEU B 1 181 ? -24.422 -21.516 0.842 1 97.44 181 LEU B C 1
ATOM 4142 O O . LEU B 1 181 ? -24.281 -22.734 1.015 1 97.44 181 LEU B O 1
ATOM 4146 N N . CYS B 1 182 ? -24.734 -20.656 1.776 1 95.69 182 CYS B N 1
ATOM 4147 C CA . CYS B 1 182 ? -24.969 -21.141 3.131 1 95.69 182 CYS B CA 1
ATOM 4148 C C . CYS B 1 182 ? -26.188 -22.062 3.166 1 95.69 182 CYS B C 1
ATOM 4150 O O . CYS B 1 182 ? -27.172 -21.828 2.469 1 95.69 182 CYS B O 1
ATOM 4152 N N . GLY B 1 183 ? -26.172 -23.109 3.986 1 92.94 183 GLY B N 1
ATOM 4153 C CA . GLY B 1 183 ? -27.25 -24.094 4.043 1 92.94 183 GLY B CA 1
ATOM 4154 C C . GLY B 1 183 ? -27.062 -25.234 3.061 1 92.94 183 GLY B C 1
ATOM 4155 O O . GLY B 1 183 ? -27.422 -26.375 3.35 1 92.94 183 GLY B O 1
ATOM 4156 N N . GLU B 1 184 ? -26.531 -24.906 1.915 1 95.88 184 GLU B N 1
ATOM 4157 C CA . GLU B 1 184 ? -26.266 -25.938 0.912 1 95.88 184 GLU B CA 1
ATOM 4158 C C . GLU B 1 184 ? -24.922 -26.609 1.161 1 95.88 184 GLU B C 1
ATOM 4160 O O . GLU B 1 184 ? -24.766 -27.812 0.917 1 95.88 184 GLU B O 1
ATOM 4165 N N . TYR B 1 185 ? -24.016 -25.859 1.666 1 97.62 185 TYR B N 1
ATOM 4166 C CA . TYR B 1 185 ? -22.672 -26.359 1.96 1 97.62 185 TYR B CA 1
ATOM 4167 C C . TYR B 1 185 ? -22.375 -26.25 3.449 1 97.62 185 TYR B C 1
ATOM 4169 O O . TYR B 1 185 ? -22.797 -25.312 4.113 1 97.62 185 TYR B O 1
ATOM 4177 N N . ASP B 1 186 ? -21.625 -27.234 3.945 1 96.44 186 ASP B N 1
ATOM 4178 C CA . ASP B 1 186 ? -21.203 -27.234 5.344 1 96.44 186 ASP B CA 1
ATOM 4179 C C . ASP B 1 186 ? -20.031 -26.266 5.562 1 96.44 186 ASP B C 1
ATOM 4181 O O . ASP B 1 186 ? -19.922 -25.656 6.625 1 96.44 186 ASP B O 1
ATOM 4185 N N . ILE B 1 187 ? -19.141 -26.219 4.562 1 97.44 187 ILE B N 1
ATOM 4186 C CA . ILE B 1 187 ? -17.938 -25.406 4.621 1 97.44 187 ILE B CA 1
ATOM 4187 C C . ILE B 1 187 ? -17.781 -24.625 3.318 1 97.44 187 ILE B C 1
ATOM 4189 O O . ILE B 1 187 ? -18 -25.156 2.232 1 97.44 187 ILE B O 1
ATOM 4193 N N . ILE B 1 188 ? -17.469 -23.375 3.395 1 98.56 188 ILE B N 1
ATOM 4194 C CA . ILE B 1 188 ? -17.188 -22.531 2.238 1 98.56 188 ILE B CA 1
ATOM 4195 C C . ILE B 1 188 ? -15.805 -21.906 2.379 1 98.56 188 ILE B C 1
ATOM 4197 O O . ILE B 1 188 ? -15.508 -21.25 3.379 1 98.56 188 ILE B O 1
ATOM 4201 N N . PHE B 1 189 ? -14.891 -22.172 1.438 1 98.75 189 PHE B N 1
ATOM 4202 C CA . PHE B 1 189 ? -13.633 -21.438 1.34 1 98.75 189 PHE B CA 1
ATOM 4203 C C . PHE B 1 189 ? -13.797 -20.203 0.481 1 98.75 189 PHE B C 1
ATOM 4205 O O . PHE B 1 189 ? -14.133 -20.281 -0.699 1 98.75 189 PHE B O 1
ATOM 4212 N N . ASN B 1 190 ? -13.625 -19.062 1.05 1 98.81 190 ASN B N 1
ATOM 4213 C CA . ASN B 1 190 ? -13.664 -17.797 0.328 1 98.81 190 ASN B CA 1
ATOM 4214 C C . ASN B 1 190 ? -12.297 -17.406 -0.218 1 98.81 190 ASN B C 1
ATOM 4216 O O . ASN B 1 190 ? -11.492 -16.797 0.488 1 98.81 190 ASN B O 1
ATOM 4220 N N . CYS B 1 191 ? -12.031 -17.688 -1.455 1 98.81 191 CYS B N 1
ATOM 4221 C CA . CYS B 1 191 ? -10.797 -17.406 -2.18 1 98.81 191 CYS B CA 1
ATOM 4222 C C . CYS B 1 191 ? -11.047 -16.438 -3.324 1 98.81 191 CYS B C 1
ATOM 4224 O O . CYS B 1 191 ? -10.523 -16.609 -4.426 1 98.81 191 CYS B O 1
ATOM 4226 N N . THR B 1 192 ? -11.773 -15.336 -3.092 1 98.56 192 THR B N 1
ATOM 4227 C CA . THR B 1 192 ? -12.336 -14.531 -4.172 1 98.56 192 THR B CA 1
ATOM 4228 C C . THR B 1 192 ? -11.477 -13.297 -4.434 1 98.56 192 THR B C 1
ATOM 4230 O O . THR B 1 192 ? -11.922 -12.344 -5.074 1 98.56 192 THR B O 1
ATOM 4233 N N . GLY B 1 193 ? -10.25 -13.258 -3.883 1 97.44 193 GLY B N 1
ATOM 4234 C CA . GLY B 1 193 ? -9.305 -12.188 -4.195 1 97.44 193 GLY B CA 1
ATOM 4235 C C . GLY B 1 193 ? -9.867 -10.805 -3.93 1 97.44 193 GLY B C 1
ATOM 4236 O O . GLY B 1 193 ? -10.359 -10.523 -2.834 1 97.44 193 GLY B O 1
ATOM 4237 N N . LEU B 1 194 ? -9.898 -9.945 -4.945 1 96.88 194 LEU B N 1
ATOM 4238 C CA . LEU B 1 194 ? -10.305 -8.555 -4.812 1 96.88 194 LEU B CA 1
ATOM 4239 C C . LEU B 1 194 ? -11.789 -8.445 -4.5 1 96.88 194 LEU B C 1
ATOM 4241 O O . LEU B 1 194 ? -12.211 -7.543 -3.773 1 96.88 194 LEU B O 1
ATOM 4245 N N . ARG B 1 195 ? -12.562 -9.367 -4.984 1 97.19 195 ARG B N 1
ATOM 4246 C CA . ARG B 1 195 ? -14.008 -9.328 -4.789 1 97.19 195 ARG B CA 1
ATOM 4247 C C . ARG B 1 195 ? -14.375 -9.594 -3.332 1 97.19 195 ARG B C 1
ATOM 4249 O O . ARG B 1 195 ? -15.508 -9.352 -2.918 1 97.19 195 ARG B O 1
ATOM 4256 N N . ALA B 1 196 ? -13.43 -10.156 -2.586 1 98.12 196 ALA B N 1
ATOM 4257 C CA . ALA B 1 196 ? -13.68 -10.406 -1.169 1 98.12 196 ALA B CA 1
ATOM 4258 C C . ALA B 1 196 ? -14.047 -9.117 -0.443 1 98.12 196 ALA B C 1
ATOM 4260 O O . ALA B 1 196 ? -14.828 -9.133 0.511 1 98.12 196 ALA B O 1
ATOM 4261 N N . GLY B 1 197 ? -13.453 -7.965 -0.928 1 96.88 197 GLY B N 1
ATOM 4262 C CA . GLY B 1 197 ? -13.805 -6.688 -0.324 1 96.88 197 GLY B CA 1
ATOM 4263 C C . GLY B 1 197 ? -15.297 -6.43 -0.295 1 96.88 197 GLY B C 1
ATOM 4264 O O . GLY B 1 197 ? -15.859 -6.121 0.759 1 96.88 197 GLY B O 1
ATOM 4265 N N . LYS B 1 198 ? -15.898 -6.598 -1.435 1 95.25 198 LYS B N 1
ATOM 4266 C CA . LYS B 1 198 ? -17.344 -6.371 -1.547 1 95.25 198 LYS B CA 1
ATOM 4267 C C . LYS B 1 198 ? -18.125 -7.484 -0.865 1 95.25 198 LYS B C 1
ATOM 4269 O O . LYS B 1 198 ? -19.078 -7.219 -0.122 1 95.25 198 LYS B O 1
ATOM 4274 N N . LEU B 1 199 ? -17.734 -8.766 -1.077 1 96.94 199 LEU B N 1
ATOM 4275 C CA . LEU B 1 199 ? -18.469 -9.922 -0.58 1 96.94 199 LEU B CA 1
ATOM 4276 C C . LEU B 1 199 ? -18.5 -9.93 0.945 1 96.94 199 LEU B C 1
ATOM 4278 O O . LEU B 1 199 ? -19.484 -10.391 1.547 1 96.94 199 LEU B O 1
ATOM 4282 N N . CYS B 1 200 ? -17.453 -9.398 1.581 1 97.12 200 CYS B N 1
ATOM 4283 C CA . CYS B 1 200 ? -17.328 -9.469 3.031 1 97.12 200 CYS B CA 1
ATOM 4284 C C . CYS B 1 200 ? -17.438 -8.086 3.662 1 97.12 200 CYS B C 1
ATOM 4286 O O . CYS B 1 200 ? -17.188 -7.926 4.859 1 97.12 200 CYS B O 1
ATOM 4288 N N . ASN B 1 201 ? -17.734 -7.051 2.879 1 94.88 201 ASN B N 1
ATOM 4289 C CA . ASN B 1 201 ? -17.719 -5.676 3.365 1 94.88 201 ASN B CA 1
ATOM 4290 C C . ASN B 1 201 ? -16.406 -5.355 4.09 1 94.88 201 ASN B C 1
ATOM 4292 O O . ASN B 1 201 ? -16.422 -4.848 5.211 1 94.88 201 ASN B O 1
ATOM 4296 N N . ASP B 1 202 ? -15.375 -5.852 3.566 1 96.69 202 ASP B N 1
ATOM 4297 C CA . ASP B 1 202 ? -14.039 -5.672 4.137 1 96.69 202 ASP B CA 1
ATOM 4298 C C . ASP B 1 202 ? -13.352 -4.445 3.539 1 96.69 202 ASP B C 1
ATOM 4300 O O . ASP B 1 202 ? -12.734 -4.535 2.477 1 96.69 202 ASP B O 1
ATOM 4304 N N . VAL B 1 203 ? -13.25 -3.352 4.238 1 95.69 203 VAL B N 1
ATOM 4305 C CA . VAL B 1 203 ? -12.75 -2.07 3.756 1 95.69 203 VAL B CA 1
ATOM 4306 C C . VAL B 1 203 ? -11.227 -2.115 3.654 1 95.69 203 VAL B C 1
ATOM 4308 O O . VAL B 1 203 ? -10.609 -1.22 3.074 1 95.69 203 VAL B O 1
ATOM 4311 N N . ASN B 1 204 ? -10.625 -3.174 4.176 1 96.88 204 ASN B N 1
ATOM 4312 C CA . ASN B 1 204 ? -9.172 -3.273 4.156 1 96.88 204 ASN B CA 1
ATOM 4313 C C . ASN B 1 204 ? -8.672 -3.887 2.854 1 96.88 204 ASN B C 1
ATOM 4315 O O . ASN B 1 204 ? -7.461 -3.947 2.615 1 96.88 204 ASN B O 1
ATOM 4319 N N . VAL B 1 205 ? -9.562 -4.375 2.002 1 97.62 205 VAL B N 1
ATOM 4320 C CA . VAL B 1 205 ? -9.18 -4.918 0.704 1 97.62 205 VAL B CA 1
ATOM 4321 C C . VAL B 1 205 ? -9.078 -3.789 -0.318 1 97.62 205 VAL B C 1
ATOM 4323 O O . VAL B 1 205 ? -10.062 -3.109 -0.604 1 97.62 205 VAL B O 1
ATOM 4326 N N . LEU B 1 206 ? -7.867 -3.611 -0.834 1 96.06 206 LEU B N 1
ATOM 4327 C CA . LEU B 1 206 ? -7.586 -2.568 -1.814 1 96.06 206 LEU B CA 1
ATOM 4328 C C . LEU B 1 206 ? -6.809 -3.129 -2.998 1 96.06 206 LEU B C 1
ATOM 4330 O O . LEU B 1 206 ? -6.008 -4.055 -2.84 1 96.06 206 LEU B O 1
ATOM 4334 N N . PRO B 1 207 ? -7.039 -2.514 -4.129 1 97.12 207 PRO B N 1
ATOM 4335 C CA . PRO B 1 207 ? -6.207 -2.922 -5.266 1 97.12 207 PRO B CA 1
ATOM 4336 C C . PRO B 1 207 ? -4.828 -2.27 -5.25 1 97.12 207 PRO B C 1
ATOM 4338 O O . PRO B 1 207 ? -4.691 -1.113 -4.84 1 97.12 207 PRO B O 1
ATOM 4341 N N . ILE B 1 208 ? -3.84 -2.979 -5.574 1 98 208 ILE B N 1
ATOM 4342 C CA . ILE B 1 208 ? -2.57 -2.424 -6.027 1 98 208 ILE B CA 1
ATOM 4343 C C . ILE B 1 208 ? -2.4 -2.68 -7.523 1 98 208 ILE B C 1
ATOM 4345 O O . ILE B 1 208 ? -2.186 -3.82 -7.945 1 98 208 ILE B O 1
ATOM 4349 N N . ARG B 1 209 ? -2.514 -1.655 -8.281 1 97.94 209 ARG B N 1
ATOM 4350 C CA . ARG B 1 209 ? -2.471 -1.767 -9.734 1 97.94 209 ARG B CA 1
ATOM 4351 C C . ARG B 1 209 ? -1.055 -2.057 -10.219 1 97.94 209 ARG B C 1
ATOM 4353 O O . ARG B 1 209 ? -0.094 -1.445 -9.742 1 97.94 209 ARG B O 1
ATOM 4360 N N . GLY B 1 210 ? -0.94 -3.047 -11.062 1 97.69 210 GLY B N 1
ATOM 4361 C CA . GLY B 1 210 ? 0.307 -3.336 -11.758 1 97.69 210 GLY B CA 1
ATOM 4362 C C . GLY B 1 210 ? 0.153 -3.414 -13.258 1 97.69 210 GLY B C 1
ATOM 4363 O O . GLY B 1 210 ? -0.947 -3.646 -13.766 1 97.69 210 GLY B O 1
ATOM 4364 N N . GLN B 1 211 ? 1.169 -3.125 -13.945 1 98.31 211 GLN B N 1
ATOM 4365 C CA . GLN B 1 211 ? 1.289 -3.287 -15.391 1 98.31 211 GLN B CA 1
ATOM 4366 C C . GLN B 1 211 ? 2.598 -3.979 -15.758 1 98.31 211 GLN B C 1
ATOM 4368 O O . GLN B 1 211 ? 3.648 -3.674 -15.195 1 98.31 211 GLN B O 1
ATOM 4373 N N . VAL B 1 212 ? 2.525 -4.984 -16.609 1 98.31 212 VAL B N 1
ATOM 4374 C CA . VAL B 1 212 ? 3.729 -5.711 -17 1 98.31 212 VAL B CA 1
ATOM 4375 C C . VAL B 1 212 ? 3.766 -5.863 -18.516 1 98.31 212 VAL B C 1
ATOM 4377 O O . VAL B 1 212 ? 2.752 -5.676 -19.203 1 98.31 212 VAL B O 1
ATOM 4380 N N . ILE B 1 213 ? 4.941 -6.117 -18.984 1 98.38 213 ILE B N 1
ATOM 4381 C CA . ILE B 1 213 ? 5.203 -6.453 -20.375 1 98.38 213 ILE B CA 1
ATOM 4382 C C . ILE B 1 213 ? 5.711 -7.887 -20.484 1 98.38 213 ILE B C 1
ATOM 4384 O O . ILE B 1 213 ? 6.535 -8.32 -19.672 1 98.38 213 ILE B O 1
ATOM 4388 N N . ARG B 1 214 ? 5.164 -8.656 -21.375 1 98.25 214 ARG B N 1
ATOM 4389 C CA . ARG B 1 214 ? 5.691 -9.977 -21.703 1 98.25 214 ARG B CA 1
ATOM 4390 C C . ARG B 1 214 ? 6.309 -9.984 -23.094 1 98.25 214 ARG B C 1
ATOM 4392 O O . ARG B 1 214 ? 5.648 -9.633 -24.078 1 98.25 214 ARG B O 1
ATOM 4399 N N . VAL B 1 215 ? 7.504 -10.383 -23.172 1 98.31 215 VAL B N 1
ATOM 4400 C CA . VAL B 1 215 ? 8.234 -10.359 -24.438 1 98.31 215 VAL B CA 1
ATOM 4401 C C . VAL B 1 215 ? 9.023 -11.648 -24.609 1 98.31 215 VAL B C 1
ATOM 4403 O O . VAL B 1 215 ? 9.406 -12.281 -23.625 1 98.31 215 VAL B O 1
ATOM 4406 N N . LYS B 1 216 ? 9.234 -12.102 -25.844 1 98 216 LYS B N 1
ATOM 4407 C CA . LYS B 1 216 ? 10.031 -13.297 -26.109 1 98 216 LYS B CA 1
ATOM 4408 C C . LYS B 1 216 ? 11.523 -12.992 -26.016 1 98 216 LYS B C 1
ATOM 4410 O O . LYS B 1 216 ? 12.047 -12.188 -26.781 1 98 216 LYS B O 1
ATOM 4415 N N . ALA B 1 217 ? 12.18 -13.508 -25.078 1 98 217 ALA B N 1
ATOM 4416 C CA . ALA B 1 217 ? 13.617 -13.375 -24.859 1 98 217 ALA B CA 1
ATOM 4417 C C . ALA B 1 217 ? 14.188 -14.633 -24.203 1 98 217 ALA B C 1
ATOM 4419 O O . ALA B 1 217 ? 14.68 -14.578 -23.078 1 98 217 ALA B O 1
ATOM 4420 N N . PRO B 1 218 ? 14.242 -15.734 -24.922 1 97.12 218 PRO B N 1
ATOM 4421 C CA . PRO B 1 218 ? 14.594 -17.031 -24.328 1 97.12 218 PRO B CA 1
ATOM 4422 C C . PRO B 1 218 ? 16.016 -17.078 -23.797 1 97.12 218 PRO B C 1
ATOM 4424 O O . PRO B 1 218 ? 16.375 -17.969 -23.031 1 97.12 218 PRO B O 1
ATOM 4427 N N . TRP B 1 219 ? 16.844 -16.094 -24.141 1 97.56 219 TRP B N 1
ATOM 4428 C CA . TRP B 1 219 ? 18.234 -16.078 -23.672 1 97.56 219 TRP B CA 1
ATOM 4429 C C . TRP B 1 219 ? 18.328 -15.555 -22.25 1 97.56 219 TRP B C 1
ATOM 4431 O O . TRP B 1 219 ? 19.359 -15.688 -21.594 1 97.56 219 TRP B O 1
ATOM 4441 N N . VAL B 1 220 ? 17.266 -14.914 -21.703 1 97.94 220 VAL B N 1
ATOM 4442 C CA . VAL B 1 220 ? 17.234 -14.445 -20.312 1 97.94 220 VAL B CA 1
ATOM 4443 C C . VAL B 1 220 ? 16.906 -15.602 -19.375 1 97.94 220 VAL B C 1
ATOM 4445 O O . VAL B 1 220 ? 15.773 -16.094 -19.359 1 97.94 220 VAL B O 1
ATOM 4448 N N . ASP B 1 221 ? 17.797 -16.031 -18.562 1 95.88 221 ASP B N 1
ATOM 4449 C CA . ASP B 1 221 ? 17.594 -17.25 -17.766 1 95.88 221 ASP B CA 1
ATOM 4450 C C . ASP B 1 221 ? 17.734 -16.953 -16.281 1 95.88 221 ASP B C 1
ATOM 4452 O O . ASP B 1 221 ? 17.766 -17.875 -15.461 1 95.88 221 ASP B O 1
ATOM 4456 N N . LYS B 1 222 ? 17.906 -15.719 -15.898 1 98.19 222 LYS B N 1
ATOM 4457 C CA . LYS B 1 222 ? 17.953 -15.273 -14.516 1 98.19 222 LYS B CA 1
ATOM 4458 C C . LYS B 1 222 ? 16.875 -14.234 -14.234 1 98.19 222 LYS B C 1
ATOM 4460 O O . LYS B 1 222 ? 16.438 -13.523 -15.148 1 98.19 222 LYS B O 1
ATOM 4465 N N . PHE B 1 223 ? 16.438 -14.148 -13.047 1 98.62 223 PHE B N 1
ATOM 4466 C CA . PHE B 1 223 ? 15.57 -13.039 -12.688 1 98.62 223 PHE B CA 1
ATOM 4467 C C . PHE B 1 223 ? 16.391 -11.859 -12.172 1 98.62 223 PHE B C 1
ATOM 4469 O O . PHE B 1 223 ? 17.5 -12.039 -11.68 1 98.62 223 PHE B O 1
ATOM 4476 N N . TYR B 1 224 ? 15.844 -10.656 -12.289 1 98.5 224 TYR B N 1
ATOM 4477 C CA . TYR B 1 224 ? 16.484 -9.43 -11.82 1 98.5 224 TYR B CA 1
ATOM 4478 C C . TYR B 1 224 ? 15.469 -8.523 -11.117 1 98.5 224 TYR B C 1
ATOM 4480 O O . TYR B 1 224 ? 14.352 -8.344 -11.602 1 98.5 224 TYR B O 1
ATOM 4488 N N . TYR B 1 225 ? 15.828 -8.125 -9.992 1 97.88 225 TYR B N 1
ATOM 4489 C CA . TYR B 1 225 ? 15.18 -7 -9.328 1 97.88 225 TYR B CA 1
ATOM 4490 C C . TYR B 1 225 ? 16.125 -5.816 -9.188 1 97.88 225 TYR B C 1
ATOM 4492 O O . TYR B 1 225 ? 17.328 -6 -8.945 1 97.88 225 TYR B O 1
ATOM 4500 N N . TRP B 1 226 ? 15.617 -4.617 -9.391 1 97 226 TRP B N 1
ATOM 4501 C CA . TRP B 1 226 ? 16.453 -3.42 -9.281 1 97 226 TRP B CA 1
ATOM 4502 C C . TRP B 1 226 ? 15.703 -2.307 -8.555 1 97 226 TRP B C 1
ATOM 4504 O O . TRP B 1 226 ? 14.68 -1.817 -9.031 1 97 226 TRP B O 1
ATOM 4514 N N . ASP B 1 227 ? 16.219 -1.852 -7.348 1 94 227 ASP B N 1
ATOM 4515 C CA . ASP B 1 227 ? 15.75 -0.745 -6.516 1 94 227 ASP B CA 1
ATOM 4516 C C . ASP B 1 227 ? 14.25 -0.852 -6.242 1 94 227 ASP B C 1
ATOM 4518 O O . ASP B 1 227 ? 13.547 0.155 -6.246 1 94 227 ASP B O 1
ATOM 4522 N N . SER B 1 228 ? 13.648 -1.949 -6.219 1 89.56 228 SER B N 1
ATOM 4523 C CA . SER B 1 228 ? 12.281 -2.258 -5.82 1 89.56 228 SER B CA 1
ATOM 4524 C C . SER B 1 228 ? 11.289 -1.854 -6.906 1 89.56 228 SER B C 1
ATOM 4526 O O . SER B 1 228 ? 10.102 -2.195 -6.828 1 89.56 228 SER B O 1
ATOM 4528 N N . ASP B 1 229 ? 11.68 -1.146 -7.934 1 94.31 229 ASP B N 1
ATOM 4529 C CA . ASP B 1 229 ? 10.719 -0.596 -8.891 1 94.31 229 ASP B CA 1
ATOM 4530 C C . ASP B 1 229 ? 10.867 -1.266 -10.258 1 94.31 229 ASP B C 1
ATOM 4532 O O . ASP B 1 229 ? 10.266 -0.82 -11.234 1 94.31 229 ASP B O 1
ATOM 4536 N N . THR B 1 230 ? 11.758 -2.23 -10.352 1 97.31 230 THR B N 1
ATOM 4537 C CA . THR B 1 230 ? 11.992 -2.893 -11.633 1 97.31 230 THR B CA 1
ATOM 4538 C C . THR B 1 230 ? 12.227 -4.387 -11.43 1 97.31 230 THR B C 1
ATOM 4540 O O . THR B 1 230 ? 12.938 -4.793 -10.508 1 97.31 230 THR B O 1
ATOM 4543 N N . TYR B 1 231 ? 11.594 -5.176 -12.273 1 98.25 231 TYR B N 1
ATOM 4544 C CA . TYR B 1 231 ? 11.945 -6.594 -12.234 1 98.25 231 TYR B CA 1
ATOM 4545 C C . TYR B 1 231 ? 11.875 -7.211 -13.625 1 98.25 231 TYR B C 1
ATOM 4547 O O . TYR B 1 231 ? 11.133 -6.73 -14.484 1 98.25 231 TYR B O 1
ATOM 4555 N N . ILE B 1 232 ? 12.664 -8.133 -13.875 1 98.75 232 ILE B N 1
ATOM 4556 C CA . ILE B 1 232 ? 12.742 -9.008 -15.039 1 98.75 232 ILE B CA 1
ATOM 4557 C C . ILE B 1 232 ? 12.648 -10.469 -14.594 1 98.75 232 ILE B C 1
ATOM 4559 O O . ILE B 1 232 ? 13.531 -10.969 -13.891 1 98.75 232 ILE B O 1
ATOM 4563 N N . ILE B 1 233 ? 11.57 -11.188 -14.984 1 98.62 233 ILE B N 1
ATOM 4564 C CA . ILE B 1 233 ? 11.344 -12.547 -14.516 1 98.62 233 ILE B CA 1
ATOM 4565 C C . ILE B 1 233 ? 11.094 -13.469 -15.703 1 98.62 233 ILE B C 1
ATOM 4567 O O . ILE B 1 233 ? 10.094 -13.32 -16.406 1 98.62 233 ILE B O 1
ATOM 4571 N N . PRO B 1 234 ? 11.891 -14.398 -15.93 1 98.06 234 PRO B N 1
ATOM 4572 C CA . PRO B 1 234 ? 11.719 -15.289 -17.078 1 98.06 234 PRO B CA 1
ATOM 4573 C C . PRO B 1 234 ? 10.695 -16.391 -16.828 1 98.06 234 PRO B C 1
ATOM 4575 O O . PRO B 1 234 ? 10.609 -16.922 -15.711 1 98.06 234 PRO B O 1
ATOM 4578 N N . SER B 1 235 ? 9.875 -16.594 -17.797 1 94.12 235 SER B N 1
ATOM 4579 C CA . SER B 1 235 ? 9.102 -17.828 -17.906 1 94.12 235 SER B CA 1
ATOM 4580 C C . SER B 1 235 ? 9.875 -18.891 -18.672 1 94.12 235 SER B C 1
ATOM 4582 O O . SER B 1 235 ? 10 -18.812 -19.906 1 94.12 235 SER B O 1
ATOM 4584 N N . ILE B 1 236 ? 10.273 -19.844 -18.062 1 89.19 236 ILE B N 1
ATOM 4585 C CA . ILE B 1 236 ? 11.219 -20.812 -18.609 1 89.19 236 ILE B CA 1
ATOM 4586 C C . ILE B 1 236 ? 10.531 -21.672 -19.672 1 89.19 236 ILE B C 1
ATOM 4588 O O . ILE B 1 236 ? 11.141 -22.031 -20.672 1 89.19 236 ILE B O 1
ATOM 4592 N N . SER B 1 237 ? 9.297 -21.875 -19.531 1 90.75 237 SER B N 1
ATOM 4593 C CA . SER B 1 237 ? 8.602 -22.891 -20.312 1 90.75 237 SER B CA 1
ATOM 4594 C C . SER B 1 237 ? 8.391 -22.406 -21.75 1 90.75 237 SER B C 1
ATOM 4596 O O . SER B 1 237 ? 8.32 -23.219 -22.672 1 90.75 237 SER B O 1
ATOM 4598 N N . ASP B 1 238 ? 8.305 -21.125 -21.938 1 92.62 238 ASP B N 1
ATOM 4599 C CA . ASP B 1 238 ? 7.992 -20.688 -23.297 1 92.62 238 ASP B CA 1
ATOM 4600 C C . ASP B 1 238 ? 8.953 -19.609 -23.766 1 92.62 238 ASP B C 1
ATOM 4602 O O . ASP B 1 238 ? 8.758 -19 -24.812 1 92.62 238 ASP B O 1
ATOM 4606 N N . GLY B 1 239 ? 9.93 -19.312 -22.969 1 95.38 239 GLY B N 1
ATOM 4607 C CA . GLY B 1 239 ? 10.984 -18.375 -23.359 1 95.38 239 GLY B CA 1
ATOM 4608 C C . GLY B 1 239 ? 10.562 -16.922 -23.25 1 95.38 239 GLY B C 1
ATOM 4609 O O . GLY B 1 239 ? 11.281 -16.031 -23.719 1 95.38 239 GLY B O 1
ATOM 4610 N N . THR B 1 240 ? 9.445 -16.672 -22.656 1 96.81 240 THR B N 1
ATOM 4611 C CA . THR B 1 240 ? 9.031 -15.289 -22.469 1 96.81 240 THR B CA 1
ATOM 4612 C C . THR B 1 240 ? 9.586 -14.734 -21.156 1 96.81 240 THR B C 1
ATOM 4614 O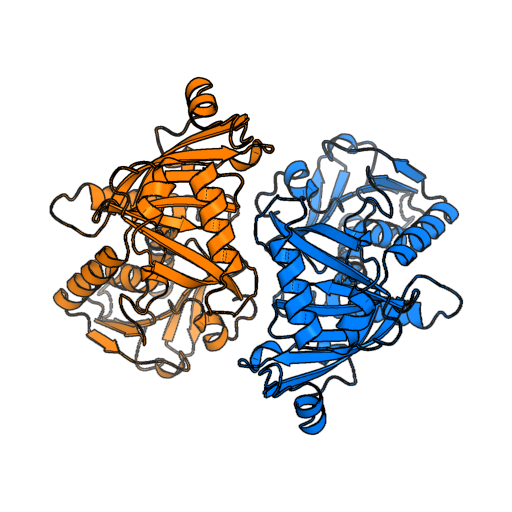 O . THR B 1 240 ? 10.031 -15.5 -20.297 1 96.81 240 THR B O 1
ATOM 4617 N N . VAL B 1 241 ? 9.656 -13.438 -21.125 1 98.31 241 VAL B N 1
ATOM 4618 C CA . VAL B 1 241 ? 10.141 -12.719 -19.953 1 98.31 241 VAL B CA 1
ATOM 4619 C C . VAL B 1 241 ? 9.133 -11.641 -19.547 1 98.31 241 VAL B C 1
ATOM 4621 O O . VAL B 1 241 ? 8.594 -10.938 -20.406 1 98.31 241 VAL B O 1
ATOM 4624 N N . VAL B 1 242 ? 8.828 -11.625 -18.281 1 98.5 242 VAL B N 1
ATOM 4625 C CA . VAL B 1 242 ? 7.941 -10.586 -17.766 1 98.5 242 VAL B CA 1
ATOM 4626 C C . VAL B 1 242 ? 8.766 -9.391 -17.297 1 98.5 242 VAL B C 1
ATOM 4628 O O . VAL B 1 242 ? 9.695 -9.539 -16.5 1 98.5 242 VAL B O 1
ATOM 4631 N N . LEU B 1 243 ? 8.5 -8.227 -17.859 1 98.75 243 LEU B N 1
ATOM 4632 C CA . LEU B 1 243 ? 9.094 -6.957 -17.469 1 98.75 243 LEU B CA 1
ATOM 4633 C C . LEU B 1 243 ? 8.109 -6.117 -16.656 1 98.75 243 LEU B C 1
ATOM 4635 O O . LEU B 1 243 ? 6.984 -5.871 -17.109 1 98.75 243 LEU B O 1
ATOM 4639 N N . GLY B 1 244 ? 8.516 -5.754 -15.453 1 97.38 244 GLY B N 1
ATOM 4640 C CA . GLY B 1 244 ? 7.578 -4.969 -14.656 1 97.38 244 GLY B CA 1
ATOM 4641 C C . GLY B 1 244 ? 8.258 -4.145 -13.586 1 97.38 244 GLY B C 1
ATOM 4642 O O . GLY B 1 244 ? 9.453 -3.865 -13.672 1 97.38 244 GLY B O 1
ATOM 4643 N N . GLY B 1 245 ? 7.23 -3.68 -12.656 1 86.19 245 GLY B N 1
ATOM 4644 C CA . GLY B 1 245 ? 7.715 -2.92 -11.516 1 86.19 245 GLY B CA 1
ATOM 4645 C C . GLY B 1 245 ? 6.73 -1.864 -11.047 1 86.19 245 GLY B C 1
ATOM 4646 O O . GLY B 1 245 ? 7.059 -1.052 -10.18 1 86.19 245 GLY B O 1
ATOM 4647 N N . CYS B 1 246 ? 5.48 -1.812 -11.508 1 92.12 246 CYS B N 1
ATOM 4648 C CA . CYS B 1 246 ? 4.496 -0.813 -11.109 1 92.12 246 CYS B CA 1
ATOM 4649 C C . CYS B 1 246 ? 3.648 -1.315 -9.945 1 92.12 246 CYS B C 1
ATOM 4651 O O . CYS B 1 246 ? 3.174 -2.453 -9.969 1 92.12 246 CYS B O 1
ATOM 4653 N N . ARG B 1 247 ? 3.512 -0.576 -8.859 1 97.38 247 ARG B N 1
ATOM 4654 C CA . ARG B 1 247 ? 2.645 -0.875 -7.723 1 97.38 247 ARG B CA 1
ATOM 4655 C C . ARG B 1 247 ? 1.874 0.364 -7.277 1 97.38 247 ARG B C 1
ATOM 4657 O O . ARG B 1 247 ? 2.205 0.978 -6.262 1 97.38 247 ARG B O 1
ATOM 4664 N N . HIS B 1 248 ? 0.796 0.685 -8.008 1 97.94 248 HIS B N 1
ATOM 4665 C CA . HIS B 1 248 ? -0.019 1.855 -7.699 1 97.94 248 HIS B CA 1
ATOM 4666 C C . HIS B 1 248 ? -1.069 1.534 -6.641 1 97.94 248 HIS B C 1
ATOM 4668 O O . HIS B 1 248 ? -2.133 0.998 -6.961 1 97.94 248 HIS B O 1
ATOM 4674 N N . PHE B 1 249 ? -0.792 1.959 -5.391 1 97.75 249 PHE B N 1
ATOM 4675 C CA . PHE B 1 249 ? -1.594 1.649 -4.215 1 97.75 249 PHE B CA 1
ATOM 4676 C C . PHE B 1 249 ? -2.961 2.318 -4.301 1 97.75 249 PHE B C 1
ATOM 4678 O O . PHE B 1 249 ? -3.051 3.537 -4.461 1 97.75 249 PHE B O 1
ATOM 4685 N N . GLY B 1 250 ? -4.105 1.512 -4.312 1 96 250 GLY B N 1
ATOM 4686 C CA . GLY B 1 250 ? -5.457 2.039 -4.262 1 96 250 GLY B CA 1
ATOM 4687 C C . GLY B 1 250 ? -6.016 2.385 -5.629 1 96 250 GLY B C 1
ATOM 4688 O O . GLY B 1 250 ? -7.156 2.84 -5.746 1 96 250 GLY B O 1
ATOM 4689 N N . SER B 1 251 ? -5.262 2.199 -6.707 1 96.75 251 SER B N 1
ATOM 4690 C CA . SER B 1 251 ? -5.727 2.512 -8.055 1 96.75 251 SER B CA 1
ATOM 4691 C C . SER B 1 251 ? -6.621 1.403 -8.602 1 96.75 251 SER B C 1
ATOM 4693 O O . SER B 1 251 ? -6.301 0.22 -8.477 1 96.75 251 SER B O 1
ATOM 4695 N N . HIS B 1 252 ? -7.719 1.79 -9.266 1 95.5 252 HIS B N 1
ATOM 4696 C CA . HIS B 1 252 ? -8.68 0.854 -9.844 1 95.5 252 HIS B CA 1
ATOM 4697 C C . HIS B 1 252 ? -8.594 0.847 -11.367 1 95.5 252 HIS B C 1
ATOM 4699 O O . HIS B 1 252 ? -9.422 0.228 -12.031 1 95.5 252 HIS B O 1
ATOM 4705 N N . ASN B 1 253 ? -7.574 1.525 -11.883 1 95.19 253 ASN B N 1
ATOM 4706 C CA . ASN B 1 253 ? -7.465 1.701 -13.328 1 95.19 253 ASN B CA 1
ATOM 4707 C C . ASN B 1 253 ? -6.934 0.441 -14.008 1 95.19 253 ASN B C 1
ATOM 4709 O O . ASN B 1 253 ? -5.777 0.061 -13.805 1 95.19 253 ASN B O 1
ATOM 4713 N N . GLU B 1 254 ? -7.699 -0.211 -14.867 1 95.62 254 GLU B N 1
ATOM 4714 C CA . GLU B 1 254 ? -7.293 -1.449 -15.523 1 95.62 254 GLU B CA 1
ATOM 4715 C C . GLU B 1 254 ? -6.828 -1.185 -16.953 1 95.62 254 GLU B C 1
ATOM 4717 O O . GLU B 1 254 ? -6.523 -2.121 -17.703 1 95.62 254 GLU B O 1
ATOM 4722 N N . GLN B 1 255 ? -6.762 0.097 -17.328 1 95.81 255 GLN B N 1
ATOM 4723 C CA . GLN B 1 255 ? -6.359 0.438 -18.688 1 95.81 255 GLN B CA 1
ATOM 4724 C C . GLN B 1 255 ? -4.844 0.546 -18.812 1 95.81 255 GLN B C 1
ATOM 4726 O O . GLN B 1 255 ? -4.176 1.009 -17.875 1 95.81 255 GLN B O 1
ATOM 4731 N N . VAL B 1 256 ? -4.359 0.167 -19.938 1 97.88 256 VAL B N 1
ATOM 4732 C CA . VAL B 1 256 ? -2.936 0.311 -20.219 1 97.88 256 VAL B CA 1
ATOM 4733 C C . VAL B 1 256 ? -2.553 1.789 -20.203 1 97.88 256 VAL B C 1
ATOM 4735 O O . VAL B 1 256 ? -3.293 2.635 -20.719 1 97.88 256 VAL B O 1
ATOM 4738 N N . ASN B 1 257 ? -1.521 2.111 -19.547 1 97.12 257 ASN B N 1
ATOM 4739 C CA . ASN B 1 257 ? -0.903 3.432 -19.547 1 97.12 257 ASN B CA 1
ATOM 4740 C C . ASN B 1 257 ? 0.417 3.428 -20.312 1 97.12 257 ASN B C 1
ATOM 4742 O O . ASN B 1 257 ? 1.395 2.822 -19.875 1 97.12 257 ASN B O 1
ATOM 4746 N N . GLU B 1 258 ? 0.457 4.121 -21.375 1 97.5 258 GLU B N 1
ATOM 4747 C CA . GLU B 1 258 ? 1.619 4.09 -22.25 1 97.5 258 GLU B CA 1
ATOM 4748 C C . GLU B 1 258 ? 2.861 4.629 -21.562 1 97.5 258 GLU B C 1
ATOM 4750 O O . GLU B 1 258 ? 3.975 4.168 -21.812 1 97.5 258 GLU B O 1
ATOM 4755 N N . ARG B 1 259 ? 2.742 5.621 -20.734 1 96.81 259 ARG B N 1
ATOM 4756 C CA . ARG B 1 259 ? 3.877 6.156 -20 1 96.81 259 ARG B CA 1
ATOM 4757 C C . ARG B 1 259 ? 4.496 5.09 -19.094 1 96.81 259 ARG B C 1
ATOM 4759 O O . ARG B 1 259 ? 5.719 5.027 -18.953 1 96.81 259 ARG B O 1
ATOM 4766 N N . ASN B 1 260 ? 3.609 4.234 -18.453 1 97.31 260 ASN B N 1
ATOM 4767 C CA . ASN B 1 260 ? 4.113 3.111 -17.672 1 97.31 260 ASN B CA 1
ATOM 4768 C C . ASN B 1 260 ? 4.879 2.119 -18.547 1 97.31 260 ASN B C 1
ATOM 4770 O O . ASN B 1 260 ? 5.938 1.631 -18.141 1 97.31 260 ASN B O 1
ATOM 4774 N N . THR B 1 261 ? 4.309 1.833 -19.734 1 98.12 261 THR B N 1
ATOM 4775 C CA . THR B 1 261 ? 4.969 0.921 -20.672 1 98.12 261 THR B CA 1
ATOM 4776 C C . THR B 1 261 ? 6.363 1.426 -21.016 1 98.12 261 THR B C 1
ATOM 4778 O O . THR B 1 261 ? 7.34 0.676 -20.938 1 98.12 261 THR B O 1
ATOM 4781 N N . GLU B 1 262 ? 6.484 2.697 -21.328 1 97.69 262 GLU B N 1
ATOM 4782 C CA . GLU B 1 262 ? 7.754 3.301 -21.719 1 97.69 262 GLU B CA 1
ATOM 4783 C C . GLU B 1 262 ? 8.758 3.242 -20.562 1 97.69 262 GLU B C 1
ATOM 4785 O O . GLU B 1 262 ? 9.938 2.955 -20.781 1 97.69 262 GLU B O 1
ATOM 4790 N N . GLU B 1 263 ? 8.297 3.523 -19.422 1 97.25 263 GLU B N 1
ATOM 4791 C CA . GLU B 1 263 ? 9.172 3.512 -18.25 1 97.25 263 GLU B CA 1
ATOM 4792 C C . GLU B 1 263 ? 9.695 2.105 -17.969 1 97.25 263 GLU B C 1
ATOM 4794 O O . GLU B 1 263 ? 10.875 1.93 -17.656 1 97.25 263 GLU B O 1
ATOM 4799 N N . ILE B 1 264 ? 8.812 1.097 -18.031 1 98.31 264 ILE B N 1
ATOM 4800 C CA . ILE B 1 264 ? 9.203 -0.292 -17.812 1 98.31 264 ILE B CA 1
ATOM 4801 C C . ILE B 1 264 ? 10.266 -0.698 -18.828 1 98.31 264 ILE B C 1
ATOM 4803 O O . ILE B 1 264 ? 11.297 -1.273 -18.469 1 98.31 264 ILE B O 1
ATOM 4807 N N . ILE B 1 265 ? 10.008 -0.35 -20.094 1 98.31 265 ILE B N 1
ATOM 4808 C CA . ILE B 1 265 ? 10.945 -0.693 -21.156 1 98.31 265 ILE B CA 1
ATOM 4809 C C . ILE B 1 265 ? 12.289 -0.016 -20.906 1 98.31 265 ILE B C 1
ATOM 4811 O O . ILE B 1 265 ? 13.344 -0.662 -20.953 1 98.31 265 ILE B O 1
ATOM 4815 N N . GLU B 1 266 ? 12.281 1.219 -20.562 1 97.06 266 GLU B N 1
ATOM 4816 C CA . GLU B 1 266 ? 13.5 1.991 -20.328 1 97.06 266 GLU B CA 1
ATOM 4817 C C . GLU B 1 266 ? 14.312 1.398 -19.188 1 97.06 266 GLU B C 1
ATOM 4819 O O . GLU B 1 266 ? 15.516 1.173 -19.328 1 97.06 266 GLU B O 1
ATOM 4824 N N . LYS B 1 267 ? 13.703 1.126 -18.078 1 96.88 267 LYS B N 1
ATOM 4825 C CA . LYS B 1 267 ? 14.406 0.636 -16.906 1 96.88 267 LYS B CA 1
ATOM 4826 C C . LYS B 1 267 ? 14.93 -0.78 -17.125 1 96.88 267 LYS B C 1
ATOM 4828 O O . LYS B 1 267 ? 16.062 -1.086 -16.766 1 96.88 267 LYS B O 1
ATOM 4833 N N . CYS B 1 268 ? 14.133 -1.619 -17.688 1 98.12 268 CYS B N 1
ATOM 4834 C CA . CYS B 1 268 ? 14.539 -3.004 -17.906 1 98.12 268 CYS B CA 1
ATOM 4835 C C . CYS B 1 268 ? 15.68 -3.09 -18.906 1 98.12 268 CYS B C 1
ATOM 4837 O O . CYS B 1 268 ? 16.609 -3.875 -18.734 1 98.12 268 CYS B O 1
ATOM 4839 N N . THR B 1 269 ? 15.641 -2.248 -19.984 1 97.69 269 THR B N 1
ATOM 4840 C CA . THR B 1 269 ? 16.703 -2.297 -20.984 1 97.69 269 THR B CA 1
ATOM 4841 C C . THR B 1 269 ? 17.969 -1.639 -20.453 1 97.69 269 THR B C 1
ATOM 4843 O O . THR B 1 269 ? 19.078 -1.935 -20.922 1 97.69 269 THR B O 1
ATOM 4846 N N . THR B 1 270 ? 17.812 -0.714 -19.516 1 97.06 270 THR B N 1
ATOM 4847 C CA . THR B 1 270 ? 18.984 -0.166 -18.844 1 97.06 270 THR B CA 1
ATOM 4848 C C . THR B 1 270 ? 19.703 -1.25 -18.047 1 97.06 270 THR B C 1
ATOM 4850 O O . THR B 1 270 ? 20.938 -1.354 -18.109 1 97.06 270 THR B O 1
ATOM 4853 N N . LEU B 1 271 ? 18.969 -2.072 -17.344 1 96.88 271 LEU B N 1
ATOM 4854 C CA . LEU B 1 271 ? 19.531 -3.129 -16.516 1 96.88 271 LEU B CA 1
ATOM 4855 C C . LEU B 1 271 ? 20.047 -4.277 -17.375 1 96.88 271 LEU B C 1
ATOM 4857 O O . LEU B 1 271 ? 21.125 -4.836 -17.094 1 96.88 271 LEU B O 1
ATOM 4861 N N . LEU B 1 272 ? 19.312 -4.672 -18.406 1 97.06 272 LEU B N 1
ATOM 4862 C CA . LEU B 1 272 ? 19.656 -5.746 -19.328 1 97.06 272 LEU B CA 1
ATOM 4863 C C . LEU B 1 272 ? 19.531 -5.285 -20.781 1 97.06 272 LEU B C 1
ATOM 4865 O O . LEU B 1 272 ? 18.531 -5.586 -21.438 1 97.06 272 LEU B O 1
ATOM 4869 N N . PRO B 1 273 ? 20.531 -4.766 -21.344 1 96.56 273 PRO B N 1
ATOM 4870 C CA . PRO B 1 273 ? 20.469 -4.137 -22.672 1 96.56 273 PRO B CA 1
ATOM 4871 C C . PRO B 1 273 ? 20.062 -5.109 -23.781 1 96.56 273 PRO B C 1
ATOM 4873 O O . PRO B 1 273 ? 19.469 -4.703 -24.766 1 96.56 273 PRO B O 1
ATOM 4876 N N . SER B 1 274 ? 20.312 -6.414 -23.641 1 96.25 274 SER B N 1
ATOM 4877 C CA . SER B 1 274 ? 19.953 -7.41 -24.656 1 96.25 274 SER B CA 1
ATOM 4878 C C . SER B 1 274 ? 18.453 -7.449 -24.891 1 96.25 274 SER B C 1
ATOM 4880 O O . SER B 1 274 ? 18 -7.934 -25.938 1 96.25 274 SER B O 1
ATOM 4882 N N . LEU B 1 275 ? 17.656 -6.918 -23.984 1 98.12 275 LEU B N 1
ATOM 4883 C CA . LEU B 1 275 ? 16.203 -6.898 -24.109 1 98.12 275 LEU B CA 1
ATOM 4884 C C . LEU B 1 275 ? 15.773 -5.992 -25.266 1 98.12 275 LEU B C 1
ATOM 4886 O O . LEU B 1 275 ? 14.641 -6.09 -25.75 1 98.12 275 LEU B O 1
ATOM 4890 N N . LYS B 1 276 ? 16.641 -5.035 -25.656 1 97.5 276 LYS B N 1
ATOM 4891 C CA . LYS B 1 276 ? 16.312 -4.152 -26.766 1 97.5 276 LYS B CA 1
ATOM 4892 C C . LYS B 1 276 ? 16 -4.949 -28.031 1 97.5 276 LYS B C 1
ATOM 4894 O O . LYS B 1 276 ? 15.109 -4.582 -28.797 1 97.5 276 LYS B O 1
ATOM 4899 N N . GLU B 1 277 ? 16.703 -6.02 -28.203 1 96.88 277 GLU B N 1
ATOM 4900 C CA . GLU B 1 277 ? 16.484 -6.867 -29.359 1 96.88 277 GLU B CA 1
ATOM 4901 C C . GLU B 1 277 ? 15.125 -7.562 -29.297 1 96.88 277 GLU B C 1
ATOM 4903 O O . GLU B 1 277 ? 14.43 -7.676 -30.297 1 96.88 277 GLU B O 1
ATOM 4908 N N . ALA B 1 278 ? 14.758 -8.062 -28.156 1 97.19 278 ALA B N 1
ATOM 4909 C CA . ALA B 1 278 ? 13.484 -8.742 -27.953 1 97.19 278 ALA B CA 1
ATOM 4910 C C . ALA B 1 278 ? 12.312 -7.785 -28.172 1 97.19 278 ALA B C 1
ATOM 4912 O O . ALA B 1 278 ? 11.273 -8.18 -28.719 1 97.19 278 ALA B O 1
ATOM 4913 N N . LEU B 1 279 ? 12.477 -6.562 -27.828 1 97.44 279 LEU B N 1
ATOM 4914 C CA . LEU B 1 279 ? 11.398 -5.578 -27.812 1 97.44 279 LEU B CA 1
ATOM 4915 C C . LEU B 1 279 ? 11.172 -5.004 -29.203 1 97.44 279 LEU B C 1
ATOM 4917 O O . LEU B 1 279 ? 10.234 -4.234 -29.406 1 97.44 279 LEU B O 1
ATOM 4921 N N . LYS B 1 280 ? 12.023 -5.43 -30.141 1 95.88 280 LYS B N 1
ATOM 4922 C CA . LYS B 1 280 ? 11.781 -5.09 -31.531 1 95.88 280 LYS B CA 1
ATOM 4923 C C . LYS B 1 280 ? 10.625 -5.91 -32.094 1 95.88 280 LYS B C 1
ATOM 4925 O O . LYS B 1 280 ? 10.062 -5.559 -33.125 1 95.88 280 LYS B O 1
ATOM 4930 N N . THR B 1 281 ? 10.359 -7.039 -31.422 1 92.56 281 THR B N 1
ATOM 4931 C CA . THR B 1 281 ? 9.234 -7.887 -31.812 1 92.56 281 THR B CA 1
ATOM 4932 C C . THR B 1 281 ? 7.996 -7.543 -31 1 92.56 281 THR B C 1
ATOM 4934 O O . THR B 1 281 ? 8.047 -6.699 -30.094 1 92.56 281 THR B O 1
ATOM 4937 N N . ASP B 1 282 ? 6.961 -8.203 -31.312 1 95.31 282 ASP B N 1
ATOM 4938 C CA . ASP B 1 282 ? 5.703 -7.957 -30.609 1 95.31 282 ASP B CA 1
ATOM 4939 C C . ASP B 1 282 ? 5.801 -8.375 -29.141 1 95.31 282 ASP B C 1
ATOM 4941 O O . ASP B 1 282 ? 6.438 -9.375 -28.812 1 95.31 282 ASP B O 1
ATOM 4945 N N . TYR B 1 283 ? 5.344 -7.562 -28.328 1 97.5 283 TYR B N 1
ATOM 4946 C CA . TYR B 1 283 ? 5.211 -7.867 -26.906 1 97.5 283 TYR B CA 1
ATOM 4947 C C . TYR B 1 283 ? 3.799 -7.57 -26.422 1 97.5 283 TYR B C 1
ATOM 4949 O O . TYR B 1 283 ? 3.057 -6.816 -27.047 1 97.5 283 TYR B O 1
ATOM 4957 N N . LYS B 1 284 ? 3.441 -8.203 -25.391 1 97.56 284 LYS B N 1
ATOM 4958 C CA . LYS B 1 284 ? 2.115 -8.039 -24.812 1 97.56 284 LYS B CA 1
ATOM 4959 C C . LYS B 1 284 ? 2.178 -7.188 -23.547 1 97.56 284 LYS B C 1
ATOM 4961 O O . LYS B 1 284 ? 3.113 -7.316 -22.75 1 97.56 284 LYS B O 1
ATOM 4966 N N . VAL B 1 285 ? 1.221 -6.277 -23.391 1 98.19 285 VAL B N 1
ATOM 4967 C CA . VAL B 1 285 ? 1.067 -5.492 -22.172 1 98.19 285 VAL B CA 1
ATOM 4968 C C . VAL B 1 285 ? -0.162 -5.969 -21.391 1 98.19 285 VAL B C 1
ATOM 4970 O O . VAL B 1 285 ? -1.219 -6.207 -21.984 1 98.19 285 VAL B O 1
ATOM 4973 N N . TRP B 1 286 ? -0.02 -6.152 -20.125 1 98.12 286 TRP B N 1
ATOM 4974 C CA . TRP B 1 286 ? -1.099 -6.648 -19.281 1 98.12 286 TRP B CA 1
ATOM 4975 C C . TRP B 1 286 ? -1.227 -5.809 -18.016 1 98.12 286 TRP B C 1
ATOM 4977 O O . TRP B 1 286 ? -0.221 -5.445 -17.406 1 98.12 286 TRP B O 1
ATOM 4987 N N . VAL B 1 287 ? -2.453 -5.426 -17.672 1 98.19 287 VAL B N 1
ATOM 4988 C CA . VAL B 1 287 ? -2.746 -4.691 -16.438 1 98.19 287 VAL B CA 1
ATOM 4989 C C . VAL B 1 287 ? -3.543 -5.578 -15.484 1 98.19 287 VAL B C 1
ATOM 4991 O O . VAL B 1 287 ? -4.445 -6.305 -15.914 1 98.19 287 VAL B O 1
ATOM 4994 N N . GLY B 1 288 ? -3.176 -5.59 -14.227 1 97.56 288 GLY B N 1
ATOM 4995 C CA . GLY B 1 288 ? -3.893 -6.336 -13.203 1 97.56 288 GLY B CA 1
ATOM 4996 C C . GLY B 1 288 ? -4 -5.586 -11.891 1 97.56 288 GLY B C 1
ATOM 4997 O O . GLY B 1 288 ? -3.162 -4.738 -11.578 1 97.56 288 GLY B O 1
ATOM 4998 N N . LEU B 1 289 ? -5.047 -5.848 -11.148 1 97.69 289 LEU B N 1
ATOM 4999 C CA . LEU B 1 289 ? -5.27 -5.281 -9.82 1 97.69 289 LEU B CA 1
ATOM 5000 C C . LEU B 1 289 ? -4.992 -6.316 -8.734 1 97.69 289 LEU B C 1
ATOM 5002 O O . LEU B 1 289 ? -5.832 -7.184 -8.469 1 97.69 289 LEU B O 1
ATOM 5006 N N . ARG B 1 290 ? -3.848 -6.242 -8.078 1 98.44 290 ARG B N 1
ATOM 5007 C CA . ARG B 1 290 ? -3.479 -7.152 -7 1 98.44 290 ARG B CA 1
ATOM 5008 C C . ARG B 1 290 ? -4.418 -7 -5.809 1 98.44 290 ARG B C 1
ATOM 5010 O O . ARG B 1 290 ? -4.676 -5.887 -5.352 1 98.44 290 ARG B O 1
ATOM 5017 N N . PRO B 1 291 ? -4.961 -8.117 -5.352 1 98.38 291 PRO B N 1
ATOM 5018 C CA . PRO B 1 291 ? -5.891 -8.039 -4.223 1 98.38 291 PRO B CA 1
ATOM 5019 C C . PRO B 1 291 ? -5.18 -7.902 -2.879 1 98.38 291 PRO B C 1
ATOM 5021 O O . PRO B 1 291 ? -4.996 -8.891 -2.17 1 98.38 291 PRO B O 1
ATOM 5024 N N . TYR B 1 292 ? -4.879 -6.672 -2.496 1 98.25 292 TYR B N 1
ATOM 5025 C CA . TYR B 1 292 ? -4.09 -6.391 -1.303 1 98.25 292 TYR B CA 1
ATOM 5026 C C . TYR B 1 292 ? -4.992 -6.176 -0.092 1 98.25 292 TYR B C 1
ATOM 5028 O O . TYR B 1 292 ? -6.062 -5.574 -0.207 1 98.25 292 TYR B O 1
ATOM 5036 N N . ARG B 1 293 ? -4.586 -6.707 1.04 1 97.75 293 ARG B N 1
ATOM 5037 C CA . ARG B 1 293 ? -5.109 -6.395 2.367 1 97.75 293 ARG B CA 1
ATOM 5038 C C . ARG B 1 293 ? -3.975 -6.09 3.342 1 97.75 293 ARG B C 1
ATOM 5040 O O . ARG B 1 293 ? -2.891 -6.668 3.24 1 97.75 293 ARG B O 1
ATOM 5047 N N . ASN B 1 294 ? -4.133 -5.141 4.23 1 92.94 294 ASN B N 1
ATOM 5048 C CA . ASN B 1 294 ? -3.072 -4.777 5.164 1 92.94 294 ASN B CA 1
ATOM 5049 C C . ASN B 1 294 ? -2.576 -5.988 5.949 1 92.94 294 ASN B C 1
ATOM 5051 O O . ASN B 1 294 ? -1.438 -6.004 6.418 1 92.94 294 ASN B O 1
ATOM 5055 N N . LYS B 1 295 ? -3.389 -6.914 6.156 1 94 295 LYS B N 1
ATOM 5056 C CA . LYS B 1 295 ? -3.057 -8.242 6.664 1 94 295 LYS B CA 1
ATOM 5057 C C . LYS B 1 295 ? -3.842 -9.32 5.926 1 94 295 LYS B C 1
ATOM 5059 O O . LYS B 1 295 ? -5.066 -9.242 5.812 1 94 295 LYS B O 1
ATOM 5064 N N . ILE B 1 296 ? -3.072 -10.312 5.43 1 98.44 296 ILE B N 1
ATOM 5065 C CA . ILE B 1 296 ? -3.785 -11.398 4.773 1 98.44 296 ILE B CA 1
ATOM 5066 C C . ILE B 1 296 ? -4.801 -12.008 5.742 1 98.44 296 ILE B C 1
ATOM 5068 O O . ILE B 1 296 ? -4.484 -12.258 6.906 1 98.44 296 ILE B O 1
ATOM 5072 N N . ARG B 1 297 ? -6.059 -12.188 5.254 1 98.12 297 ARG B N 1
ATOM 5073 C CA . ARG B 1 297 ? -7.105 -12.734 6.109 1 98.12 297 ARG B CA 1
ATOM 5074 C C . ARG B 1 297 ? -7.238 -14.242 5.914 1 98.12 297 ARG B C 1
ATOM 5076 O O . ARG B 1 297 ? -7.684 -14.703 4.859 1 98.12 297 ARG B O 1
ATOM 5083 N N . VAL B 1 298 ? -6.77 -15.008 6.816 1 98.62 298 VAL B N 1
ATOM 5084 C CA . VAL B 1 298 ? -6.992 -16.438 6.902 1 98.62 298 VAL B CA 1
ATOM 5085 C C . VAL B 1 298 ? -7.629 -16.797 8.242 1 98.62 298 VAL B C 1
ATOM 5087 O O . VAL B 1 298 ? -6.926 -16.953 9.25 1 98.62 298 VAL B O 1
ATOM 5090 N N . GLU B 1 299 ? -8.883 -16.906 8.234 1 97.25 299 GLU B N 1
ATOM 5091 C CA . GLU B 1 299 ? -9.625 -17.141 9.469 1 97.25 299 GLU B CA 1
ATOM 5092 C C . GLU B 1 299 ? -10.977 -17.781 9.188 1 97.25 299 GLU B C 1
ATOM 5094 O O . GLU B 1 299 ? -11.398 -17.891 8.039 1 97.25 299 GLU B O 1
ATOM 5099 N N . THR B 1 300 ? -11.672 -18.25 10.234 1 96.94 300 THR B N 1
ATOM 5100 C CA . THR B 1 300 ? -12.992 -18.859 10.109 1 96.94 300 THR B CA 1
ATOM 5101 C C . THR B 1 300 ? -14.07 -17.906 10.625 1 96.94 300 THR B C 1
ATOM 5103 O O . THR B 1 300 ? -13.797 -17.031 11.445 1 96.94 300 THR B O 1
ATOM 5106 N N . GLU B 1 301 ? -15.109 -17.969 10 1 95.31 301 GLU B N 1
ATOM 5107 C CA . GLU B 1 301 ? -16.344 -17.297 10.406 1 95.31 301 GLU B CA 1
ATOM 5108 C C . GLU B 1 301 ? -17.547 -18.234 10.312 1 95.31 301 GLU B C 1
ATOM 5110 O O . GLU B 1 301 ? -17.578 -19.125 9.453 1 95.31 301 GLU B O 1
ATOM 5115 N N . HIS B 1 302 ? -18.453 -18.125 11.258 1 93.38 302 HIS B N 1
ATOM 5116 C CA . HIS B 1 302 ? -19.672 -18.938 11.219 1 93.38 302 HIS B CA 1
ATOM 5117 C C . HIS B 1 302 ? -20.859 -18.094 10.781 1 93.38 302 HIS B C 1
ATOM 5119 O O . HIS B 1 302 ? -21.125 -17.031 11.344 1 93.38 302 HIS B O 1
ATOM 5125 N N . ILE B 1 303 ? -21.406 -18.484 9.734 1 91.69 303 ILE B N 1
ATOM 5126 C CA . ILE B 1 303 ? -22.688 -17.922 9.328 1 91.69 303 ILE B CA 1
ATOM 5127 C C . ILE B 1 303 ? -23.75 -19 9.352 1 91.69 303 ILE B C 1
ATOM 5129 O O . ILE B 1 303 ? -23.75 -19.906 8.516 1 91.69 303 ILE B O 1
ATOM 5133 N N . ASN B 1 304 ? -24.656 -18.875 10.32 1 88.25 304 ASN B N 1
ATOM 5134 C CA . ASN B 1 304 ? -25.609 -19.953 10.578 1 88.25 304 ASN B CA 1
ATOM 5135 C C . ASN B 1 304 ? -24.906 -21.281 10.773 1 88.25 304 ASN B C 1
ATOM 5137 O O . ASN B 1 304 ? -24 -21.406 11.609 1 88.25 304 ASN B O 1
ATOM 5141 N N . ASP B 1 305 ? -25.203 -22.391 10.023 1 89.69 305 ASP B N 1
ATOM 5142 C CA . ASP B 1 305 ? -24.625 -23.703 10.219 1 89.69 305 ASP B CA 1
ATOM 5143 C C . ASP B 1 305 ? -23.484 -23.969 9.227 1 89.69 305 ASP B C 1
ATOM 5145 O O . ASP B 1 305 ? -22.984 -25.078 9.117 1 89.69 305 ASP B O 1
ATOM 5149 N N . THR B 1 306 ? -23.094 -22.922 8.609 1 95.69 306 THR B N 1
ATOM 5150 C CA . THR B 1 306 ? -22.031 -23.031 7.617 1 95.69 306 THR B CA 1
ATOM 5151 C C . THR B 1 306 ? -20.75 -22.375 8.117 1 95.69 306 THR B C 1
ATOM 5153 O O . THR B 1 306 ? -20.781 -21.281 8.656 1 95.69 306 THR B O 1
ATOM 5156 N N . VAL B 1 307 ? -19.656 -23.094 7.98 1 96.81 307 VAL B N 1
ATOM 5157 C CA . VAL B 1 307 ? -18.359 -22.547 8.328 1 96.81 307 VAL B CA 1
ATOM 5158 C C . VAL B 1 307 ? -17.719 -21.891 7.098 1 96.81 307 VAL B C 1
ATOM 5160 O O . VAL B 1 307 ? -17.609 -22.531 6.039 1 96.81 307 VAL B O 1
ATOM 5163 N N . ILE B 1 308 ? -17.391 -20.672 7.215 1 97.88 308 ILE B N 1
ATOM 5164 C CA . ILE B 1 308 ? -16.672 -19.969 6.152 1 97.88 308 ILE B CA 1
ATOM 5165 C C . ILE B 1 308 ? -15.195 -19.875 6.508 1 97.88 308 ILE B C 1
ATOM 5167 O O . ILE B 1 308 ? -14.844 -19.438 7.602 1 97.88 308 ILE B O 1
ATOM 5171 N N . VAL B 1 309 ? -14.344 -20.359 5.664 1 98.38 309 VAL B N 1
ATOM 5172 C CA . VAL B 1 309 ? -12.898 -20.203 5.789 1 98.38 309 VAL B CA 1
ATOM 5173 C C . VAL B 1 309 ? -12.406 -19.141 4.805 1 98.38 309 VAL B C 1
ATOM 5175 O O . VAL B 1 309 ? -12.328 -19.391 3.6 1 98.38 309 VAL B O 1
ATOM 5178 N N . HIS B 1 310 ? -12.086 -18 5.301 1 98.69 310 HIS B N 1
ATOM 5179 C CA . HIS B 1 310 ? -11.562 -16.938 4.457 1 98.69 310 HIS B CA 1
ATOM 5180 C C . HIS B 1 310 ? -10.078 -17.156 4.148 1 98.69 310 HIS B C 1
ATOM 5182 O O . HIS B 1 310 ? -9.32 -17.578 5.02 1 98.69 310 HIS B O 1
ATOM 5188 N N . ASN B 1 311 ? -9.648 -16.953 2.969 1 98.88 311 ASN B N 1
ATOM 5189 C CA . ASN B 1 311 ? -8.266 -16.953 2.512 1 98.88 311 ASN B CA 1
ATOM 5190 C C . ASN B 1 311 ? -8.055 -15.992 1.344 1 98.88 311 ASN B C 1
ATOM 5192 O O . ASN B 1 311 ? -8.039 -16.422 0.185 1 98.88 311 ASN B O 1
ATOM 5196 N N . TYR B 1 312 ? -7.867 -14.688 1.663 1 98.81 312 TYR B N 1
ATOM 5197 C CA . TYR B 1 312 ? -7.738 -13.664 0.637 1 98.81 312 TYR B CA 1
ATOM 5198 C C . TYR B 1 312 ? -6.898 -12.492 1.139 1 98.81 312 TYR B C 1
ATOM 5200 O O . TYR B 1 312 ? -6.57 -12.422 2.326 1 98.81 312 TYR B O 1
ATOM 5208 N N . GLY B 1 313 ? -6.492 -11.625 0.234 1 98.56 313 GLY B N 1
ATOM 5209 C CA . GLY B 1 313 ? -5.777 -10.414 0.606 1 98.56 313 GLY B CA 1
ATOM 5210 C C . GLY B 1 313 ? -4.277 -10.523 0.399 1 98.56 313 GLY B C 1
ATOM 5211 O O . GLY B 1 313 ? -3.502 -9.844 1.075 1 98.56 313 GLY B O 1
ATOM 5212 N N . HIS B 1 314 ? -3.828 -11.258 -0.577 1 98.69 314 HIS B N 1
ATOM 5213 C CA . HIS B 1 314 ? -2.424 -11.641 -0.686 1 98.69 314 HIS B CA 1
ATOM 5214 C C . HIS B 1 314 ? -1.618 -10.578 -1.424 1 98.69 314 HIS B C 1
ATOM 5216 O O . HIS B 1 314 ? -0.387 -10.633 -1.448 1 98.69 314 HIS B O 1
ATOM 5222 N N . GLY B 1 315 ? -2.326 -9.648 -2.039 1 97 315 GLY B N 1
ATOM 5223 C CA . GLY B 1 315 ? -1.601 -8.664 -2.824 1 97 315 GLY B CA 1
ATOM 5224 C C . GLY B 1 315 ? -0.816 -9.273 -3.971 1 97 315 GLY B C 1
ATOM 5225 O O . GLY B 1 315 ? -1.361 -10.047 -4.758 1 97 315 GLY B O 1
ATOM 5226 N N . GLY B 1 316 ? 0.422 -9.008 -4.039 1 96.56 316 GLY B N 1
ATOM 5227 C CA . GLY B 1 316 ? 1.27 -9.523 -5.105 1 96.56 316 GLY B CA 1
ATOM 5228 C C . GLY B 1 316 ? 1.915 -10.852 -4.77 1 96.56 316 GLY B C 1
ATOM 5229 O O . GLY B 1 316 ? 2.709 -11.375 -5.551 1 96.56 316 GLY B O 1
ATOM 5230 N N . TYR B 1 317 ? 1.399 -11.516 -3.658 1 98.12 317 TYR B N 1
ATOM 5231 C CA . TYR B 1 317 ? 2.15 -12.672 -3.186 1 98.12 317 TYR B CA 1
ATOM 5232 C C . TYR B 1 317 ? 1.259 -13.906 -3.109 1 98.12 317 TYR B C 1
ATOM 5234 O O . TYR B 1 317 ? 1.568 -14.859 -2.393 1 98.12 317 TYR B O 1
ATOM 5242 N N . GLY B 1 318 ? 0.101 -13.859 -3.846 1 98.44 318 GLY B N 1
ATOM 5243 C CA . GLY B 1 318 ? -0.782 -15.016 -3.875 1 98.44 318 GLY B CA 1
ATOM 5244 C C . GLY B 1 318 ? -0.108 -16.266 -4.402 1 98.44 318 GLY B C 1
ATOM 5245 O O . GLY B 1 318 ? -0.19 -17.328 -3.781 1 98.44 318 GLY B O 1
ATOM 5246 N N . ILE B 1 319 ? 0.578 -16.078 -5.52 1 98.62 319 ILE B N 1
ATOM 5247 C CA . ILE B 1 319 ? 1.249 -17.219 -6.133 1 98.62 319 ILE B CA 1
ATOM 5248 C C . ILE B 1 319 ? 2.352 -17.734 -5.207 1 98.62 319 ILE B C 1
ATOM 5250 O O . ILE B 1 319 ? 2.482 -18.938 -4.988 1 98.62 319 ILE B O 1
ATOM 5254 N N . THR B 1 320 ? 3.074 -16.844 -4.586 1 98.5 320 THR B N 1
ATOM 5255 C CA . THR B 1 320 ? 4.152 -17.172 -3.658 1 98.5 320 THR B CA 1
ATOM 5256 C C . THR B 1 320 ? 3.607 -17.922 -2.443 1 98.5 320 THR B C 1
ATOM 5258 O O . THR B 1 320 ? 4.164 -18.938 -2.035 1 98.5 320 THR B O 1
ATOM 5261 N N . LEU B 1 321 ? 2.475 -17.516 -1.898 1 98.75 321 LEU B N 1
ATOM 5262 C CA . LEU B 1 321 ? 2.09 -17.938 -0.552 1 98.75 321 LEU B CA 1
ATOM 5263 C C . LEU B 1 321 ? 0.958 -18.953 -0.596 1 98.75 321 LEU B C 1
ATOM 5265 O O . LEU B 1 321 ? 0.603 -19.531 0.43 1 98.75 321 LEU B O 1
ATOM 5269 N N . ALA B 1 322 ? 0.384 -19.234 -1.766 1 98.81 322 ALA B N 1
ATOM 5270 C CA . ALA B 1 322 ? -0.845 -20.016 -1.88 1 98.81 322 ALA B CA 1
ATOM 5271 C C . ALA B 1 322 ? -0.729 -21.344 -1.12 1 98.81 322 ALA B C 1
ATOM 5273 O O . ALA B 1 322 ? -1.522 -21.609 -0.217 1 98.81 322 ALA B O 1
ATOM 5274 N N . PRO B 1 323 ? 0.314 -22.188 -1.367 1 98.62 323 PRO B N 1
ATOM 5275 C CA . PRO B 1 323 ? 0.355 -23.453 -0.639 1 98.62 323 PRO B CA 1
ATOM 5276 C C . PRO B 1 323 ? 0.39 -23.266 0.875 1 98.62 323 PRO B C 1
ATOM 5278 O O . PRO B 1 323 ? -0.293 -23.984 1.607 1 98.62 323 PRO B O 1
ATOM 5281 N N . GLY B 1 324 ? 1.192 -22.281 1.32 1 98.75 324 GLY B N 1
ATOM 5282 C CA . GLY B 1 324 ? 1.335 -22.062 2.752 1 98.75 324 GLY B CA 1
ATOM 5283 C C . GLY B 1 324 ? 0.062 -21.562 3.408 1 98.75 324 GLY B C 1
ATOM 5284 O O . GLY B 1 324 ? -0.347 -22.078 4.453 1 98.75 324 GLY B O 1
ATOM 5285 N N . THR B 1 325 ? -0.594 -20.578 2.859 1 98.88 325 THR B N 1
ATOM 5286 C CA . THR B 1 325 ? -1.807 -20.031 3.461 1 98.88 325 THR B CA 1
ATOM 5287 C C . THR B 1 325 ? -2.959 -21.016 3.348 1 98.88 325 THR B C 1
ATOM 5289 O O . THR B 1 325 ? -3.826 -21.078 4.223 1 98.88 325 THR B O 1
ATOM 5292 N N . VAL B 1 326 ? -2.975 -21.844 2.264 1 98.88 326 VAL B N 1
ATOM 5293 C CA . VAL B 1 326 ? -4.004 -22.859 2.08 1 98.88 326 VAL B CA 1
ATOM 5294 C C . VAL B 1 326 ? -3.85 -23.953 3.137 1 98.88 326 VAL B C 1
ATOM 5296 O O . VAL B 1 326 ? -4.836 -24.375 3.736 1 98.88 326 VAL B O 1
ATOM 5299 N N . LYS B 1 327 ? -2.615 -24.391 3.326 1 98.5 327 LYS B N 1
ATOM 5300 C CA . LYS B 1 327 ? -2.365 -25.359 4.395 1 98.5 327 LYS B CA 1
ATOM 5301 C C . LYS B 1 327 ? -2.871 -24.844 5.734 1 98.5 327 LYS B C 1
ATOM 5303 O O . LYS B 1 327 ? -3.537 -25.562 6.477 1 98.5 327 LYS B O 1
ATOM 5308 N N . TYR B 1 328 ? -2.498 -23.609 6.02 1 98.31 328 TYR B N 1
ATOM 5309 C CA . TYR B 1 328 ? -2.93 -22.953 7.246 1 98.31 328 TYR B CA 1
ATOM 5310 C C . TYR B 1 328 ? -4.449 -22.891 7.332 1 98.31 328 TYR B C 1
ATOM 5312 O O . TYR B 1 328 ? -5.031 -23.188 8.383 1 98.31 328 TYR B O 1
ATOM 5320 N N . ALA B 1 329 ? -5.117 -22.547 6.27 1 98.44 329 ALA B N 1
ATOM 5321 C CA . ALA B 1 329 ? -6.574 -22.438 6.215 1 98.44 329 ALA B CA 1
ATOM 5322 C C . ALA B 1 329 ? -7.234 -23.797 6.457 1 98.44 329 ALA B C 1
ATOM 5324 O O . ALA B 1 329 ? -8.211 -23.891 7.203 1 98.44 329 ALA B O 1
ATOM 5325 N N . VAL B 1 330 ? -6.734 -24.781 5.82 1 98.06 330 VAL B N 1
ATOM 5326 C CA . VAL B 1 330 ? -7.312 -26.125 5.957 1 98.06 330 VAL B CA 1
ATOM 5327 C C . VAL B 1 330 ? -7.082 -26.641 7.371 1 98.06 330 VAL B C 1
ATOM 5329 O O . VAL B 1 330 ? -7.922 -27.359 7.926 1 98.06 330 VAL B O 1
ATOM 5332 N N . ASP B 1 331 ? -5.949 -26.281 8 1 97.19 331 ASP B N 1
ATOM 5333 C CA . ASP B 1 331 ? -5.68 -26.641 9.391 1 97.19 331 ASP B CA 1
ATOM 5334 C C . ASP B 1 331 ? -6.754 -26.078 10.32 1 97.19 331 ASP B C 1
ATOM 5336 O O . ASP B 1 331 ? -7.027 -26.656 11.375 1 97.19 331 ASP B O 1
ATOM 5340 N N . LEU B 1 332 ? -7.348 -24.984 9.93 1 95.69 332 LEU B N 1
ATOM 5341 C CA . LEU B 1 332 ? -8.367 -24.375 10.766 1 95.69 332 LEU B CA 1
ATOM 5342 C C . LEU B 1 332 ? -9.609 -25.25 10.859 1 95.69 332 LEU B C 1
ATOM 5344 O O . LEU B 1 332 ? -10.438 -25.078 11.758 1 95.69 332 LEU B O 1
ATOM 5348 N N . LEU B 1 333 ? -9.844 -26.156 9.906 1 92.56 333 LEU B N 1
ATOM 5349 C CA . LEU B 1 333 ? -10.977 -27.078 9.914 1 92.56 333 LEU B CA 1
ATOM 5350 C C . LEU B 1 333 ? -10.875 -28.047 11.086 1 92.56 333 LEU B C 1
ATOM 5352 O O . LEU B 1 333 ? -11.875 -28.641 11.492 1 92.56 333 LEU B O 1
ATOM 5356 N N . ASN B 1 334 ? -9.602 -28.328 11.562 1 86.25 334 ASN B N 1
ATOM 5357 C CA . ASN B 1 334 ? -9.438 -29.203 12.719 1 86.25 334 ASN B CA 1
ATOM 5358 C C . ASN B 1 334 ? -10.227 -28.703 13.922 1 86.25 334 ASN B C 1
ATOM 5360 O O . ASN B 1 334 ? -10.773 -29.484 14.695 1 86.25 334 ASN B O 1
ATOM 5364 N N . SER B 1 335 ? -10.219 -27.422 14.07 1 71.56 335 SER B N 1
ATOM 5365 C CA . SER B 1 335 ? -10.945 -26.812 15.18 1 71.56 335 SER B CA 1
ATOM 5366 C C . SER B 1 335 ? -12.453 -26.859 14.953 1 71.56 335 SER B C 1
ATOM 5368 O O . SER B 1 335 ? -13.234 -26.75 15.898 1 71.56 335 SER B O 1
ATOM 5370 N N . VAL B 1 336 ? -12.82 -27 13.727 1 68.25 336 VAL B N 1
ATOM 5371 C CA . VAL B 1 336 ? -14.242 -27.016 13.375 1 68.25 336 VAL B CA 1
ATOM 5372 C C . VAL B 1 336 ? -14.789 -28.438 13.5 1 68.25 336 VAL B C 1
ATOM 5374 O O . VAL B 1 336 ? -15.953 -28.625 13.852 1 68.25 336 VAL B O 1
ATOM 5377 N N . ASN B 1 337 ? -14.023 -29.375 13.172 1 68.19 337 ASN B N 1
ATOM 5378 C CA . ASN B 1 337 ? -14.453 -30.766 13.172 1 68.19 337 ASN B CA 1
ATOM 5379 C C . ASN B 1 337 ? -14.406 -31.359 14.578 1 68.19 337 ASN B C 1
ATOM 5381 O O . ASN B 1 337 ? -14.984 -32.438 14.82 1 68.19 337 ASN B O 1
ATOM 5385 N N . ASN B 1 338 ? -13.719 -30.656 15.539 1 55.94 338 ASN B N 1
ATOM 5386 C CA . ASN B 1 338 ? -13.727 -31.125 16.922 1 55.94 338 ASN B CA 1
ATOM 5387 C C . ASN B 1 338 ? -14.844 -30.484 17.719 1 55.94 338 ASN B C 1
ATOM 5389 O O . ASN B 1 338 ? -15.125 -29.297 17.562 1 55.94 338 ASN B O 1
#

Organism: Aphis gossypii (NCBI:txid80765)

Foldseek 3Di:
DPQDAFEEEEEDQALQRLLLLVVCCVVPVRYAYEYEYQDAQPRDLNQVFFFWQDDDADAFAPDNVLSLQLLQLLQVVLVVVVVVVVDPQQKDKFKAKEWEAPDQVRQDHPSCVVRFVQKDWDDPVRQVVQADPVLNRRTDTMIMTMTMGGNSSRNSVSSVVVSVVSPHHYHNDDDQEPVVCPPVGQEYEYAHAQCCCNRVVPPQWAWFKWKKKKWAALVDRHWYHYNQQWIWHARNPRRIIITTGGTHTRDPDFDDDVVRVVVSVSVVCSRPVVCVVRVVDDMDMGMDIFTAGPYFDFDWDDDPSHIYTYGYHRGSCCSSRSSSSSVVNSVNCVVVSD/DPLDAFEEEEEDQALQRLLLLVVCCVVPVRYAYAYEYQDAQPRDLNQVFFFWQDDDADAFAPDNVLSLQLLQLLQVVLVVVVVVVVDPQQKDKFKAKEWEAPDQVRQDHPSCVVRFVQKDWDDPVRQVVQADPVLNRRTDTMIMTMTMGGNSSRNSVSSVVVSVVSPHHYHNDDDQEPVVCPPVGQEYEYAHAQCCCRRVVPPQWAWFKWKKKKWAALVDRHWYHYNQQWIWHARNPRRIIITTGGTHTRDPDFDDDVVRVVVSVSVVCSRPVVCVVRVVDDMDMGMDIFTAGPHFDFDWDDDPSHIYTYGYHRGSCCSNRSSSSSVVNSVNCVVVSD